Protein AF-0000000080762301 (afdb_homodimer)

Structure (mmCIF, N/CA/C/O backbone):
data_AF-0000000080762301-model_v1
#
loop_
_entity.id
_entity.type
_entity.pdbx_description
1 polymer 'Transketolase N-terminal part'
#
loop_
_atom_site.group_PDB
_atom_site.id
_atom_site.type_symbol
_atom_site.label_atom_id
_atom_site.label_alt_id
_atom_site.label_comp_id
_atom_site.label_asym_id
_atom_site.label_entity_id
_atom_site.label_seq_id
_atom_site.pdbx_PDB_ins_code
_atom_site.Cartn_x
_atom_site.Cartn_y
_atom_site.Cartn_z
_atom_site.occupancy
_atom_site.B_iso_or_equiv
_atom_site.auth_seq_id
_atom_site.auth_comp_id
_atom_site.auth_asym_id
_atom_site.auth_atom_id
_atom_site.pdbx_PDB_model_num
ATOM 1 N N . MET A 1 1 ? -3.637 -40.375 -8.383 1 61.94 1 MET A N 1
ATOM 2 C CA . MET A 1 1 ? -3.152 -39.094 -7.863 1 61.94 1 MET A CA 1
ATOM 3 C C . MET A 1 1 ? -2.041 -38.531 -8.742 1 61.94 1 MET A C 1
ATOM 5 O O . MET A 1 1 ? -1.158 -39.281 -9.18 1 61.94 1 MET A O 1
ATOM 9 N N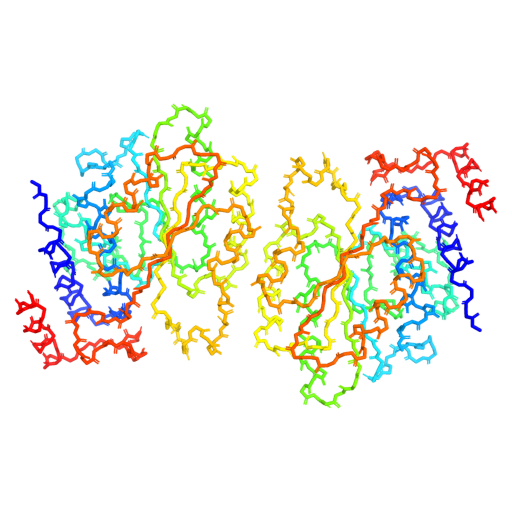 . THR A 1 2 ? -2.252 -37.281 -9.203 1 82.75 2 THR A N 1
ATOM 10 C CA . THR A 1 2 ? -1.255 -36.688 -10.078 1 82.75 2 THR A CA 1
ATOM 11 C C . THR A 1 2 ? 0.125 -36.688 -9.43 1 82.75 2 THR A C 1
ATOM 13 O O . THR A 1 2 ? 0.259 -36.438 -8.234 1 82.75 2 THR A O 1
ATOM 16 N N . ASP A 1 3 ? 1.085 -37.281 -10.047 1 95.75 3 ASP A N 1
ATOM 17 C CA . ASP A 1 3 ? 2.475 -37.156 -9.609 1 95.75 3 ASP A CA 1
ATOM 18 C C . ASP A 1 3 ? 2.971 -35.719 -9.734 1 95.75 3 ASP A C 1
ATOM 20 O O . ASP A 1 3 ? 3.34 -35.281 -10.82 1 95.75 3 ASP A O 1
ATOM 24 N N . LEU A 1 4 ? 3.012 -35.062 -8.609 1 97.5 4 LEU A N 1
ATOM 25 C CA . LEU A 1 4 ? 3.295 -33.625 -8.594 1 97.5 4 LEU A CA 1
ATOM 26 C C . LEU A 1 4 ? 4.734 -33.375 -9.016 1 97.5 4 LEU A C 1
ATOM 28 O O . LEU A 1 4 ? 5.016 -32.344 -9.664 1 97.5 4 LEU A O 1
ATOM 32 N N . SER A 1 5 ? 5.629 -34.25 -8.617 1 97.25 5 SER A N 1
ATOM 33 C CA . SER A 1 5 ? 7.023 -34.094 -9.016 1 97.25 5 SER A CA 1
ATOM 34 C C . SER A 1 5 ? 7.18 -34.188 -10.531 1 97.25 5 SER A C 1
ATOM 36 O O . SER A 1 5 ? 7.875 -33.344 -11.133 1 97.25 5 SER A O 1
ATOM 38 N N . ALA A 1 6 ? 6.566 -35.125 -11.125 1 97.56 6 ALA A N 1
ATOM 39 C CA . ALA A 1 6 ? 6.602 -35.281 -12.578 1 97.56 6 ALA A CA 1
ATOM 40 C C . ALA A 1 6 ? 5.953 -34.094 -13.273 1 97.56 6 ALA A C 1
ATOM 42 O O . ALA A 1 6 ? 6.438 -33.625 -14.312 1 97.56 6 ALA A O 1
ATOM 43 N N . PHE A 1 7 ? 4.848 -33.688 -12.734 1 97.81 7 PHE A N 1
ATOM 44 C CA . PHE A 1 7 ? 4.129 -32.562 -13.305 1 97.81 7 PHE A CA 1
ATOM 45 C C . PHE A 1 7 ? 4.988 -31.297 -13.273 1 97.81 7 PHE A C 1
ATOM 47 O O . PHE A 1 7 ? 5.078 -30.578 -14.273 1 97.81 7 PHE A O 1
ATOM 54 N N . SER A 1 8 ? 5.645 -31 -12.156 1 98.12 8 SER A N 1
ATOM 55 C CA . SER A 1 8 ? 6.547 -29.859 -12.023 1 98.12 8 SER A CA 1
ATOM 56 C C . SER A 1 8 ? 7.672 -29.922 -13.047 1 98.12 8 SER A C 1
ATOM 58 O O . SER A 1 8 ? 7.99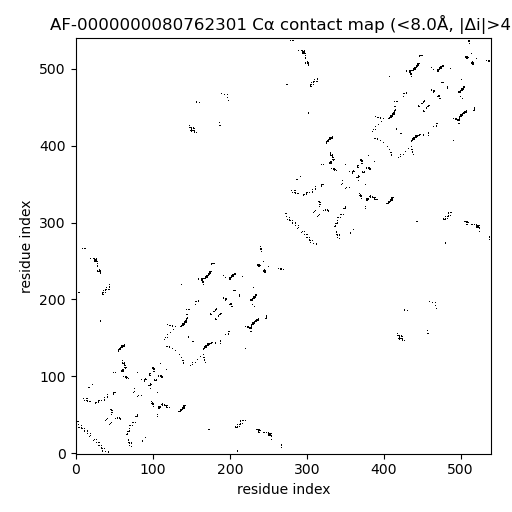2 -28.922 -13.695 1 98.12 8 SER A O 1
ATOM 60 N N . LYS A 1 9 ? 8.242 -31.094 -13.18 1 97.81 9 LYS A N 1
ATOM 61 C CA . LYS A 1 9 ? 9.297 -31.312 -14.164 1 97.81 9 LYS A CA 1
ATOM 62 C C . LYS A 1 9 ? 8.805 -31.031 -15.578 1 97.81 9 LYS A C 1
ATOM 64 O O . LYS A 1 9 ? 9.492 -30.391 -16.375 1 97.81 9 LYS A O 1
ATOM 69 N N . GLN A 1 10 ? 7.648 -31.516 -15.875 1 97.31 10 GLN A N 1
ATOM 70 C CA . GLN A 1 10 ? 7.062 -31.328 -17.203 1 97.31 10 GLN A CA 1
ATOM 71 C C . GLN A 1 10 ? 6.859 -29.844 -17.5 1 97.31 10 GLN A C 1
ATOM 73 O O . GLN A 1 10 ? 7.062 -29.391 -18.625 1 97.31 10 GLN A O 1
ATOM 78 N N . ILE A 1 11 ? 6.398 -29.109 -16.516 1 98.19 11 ILE A N 1
ATOM 79 C CA . ILE A 1 11 ? 6.219 -27.672 -16.688 1 98.19 11 ILE A CA 1
ATOM 80 C C . ILE A 1 11 ? 7.551 -27.031 -17.062 1 98.19 11 ILE A C 1
ATOM 82 O O . ILE A 1 11 ? 7.633 -26.281 -18.031 1 98.19 11 ILE A O 1
ATOM 86 N N . ARG A 1 12 ? 8.602 -27.328 -16.359 1 98.31 12 ARG A N 1
ATOM 87 C CA . ARG A 1 12 ? 9.898 -26.719 -16.625 1 98.31 12 ARG A CA 1
ATOM 88 C C . ARG A 1 12 ? 10.43 -27.125 -18 1 98.31 12 ARG A C 1
ATOM 90 O O . ARG A 1 12 ? 10.992 -26.297 -18.719 1 98.31 12 ARG A O 1
ATOM 97 N N . LEU A 1 13 ? 10.242 -28.375 -18.328 1 98.06 13 LEU A N 1
ATOM 98 C CA . LEU A 1 13 ? 10.688 -28.844 -19.641 1 98.06 13 LEU A CA 1
ATOM 99 C C . LEU A 1 13 ? 9.93 -28.125 -20.75 1 98.06 13 LEU A C 1
ATOM 101 O O . LEU A 1 13 ? 10.523 -27.734 -21.766 1 98.06 13 LEU A O 1
ATOM 105 N N . ARG A 1 14 ? 8.68 -27.984 -20.594 1 97.44 14 ARG A N 1
ATOM 106 C CA . ARG A 1 14 ? 7.863 -27.297 -21.594 1 97.44 14 ARG A CA 1
ATOM 107 C C . ARG A 1 14 ? 8.242 -25.812 -21.672 1 97.44 14 ARG A C 1
ATOM 109 O O . ARG A 1 14 ? 8.305 -25.25 -22.766 1 97.44 14 ARG A O 1
ATOM 116 N N . VAL A 1 15 ? 8.461 -25.188 -20.531 1 97.44 15 VAL A N 1
ATOM 117 C CA . VAL A 1 15 ? 8.93 -23.797 -20.5 1 97.44 15 VAL A CA 1
ATOM 118 C C . VAL A 1 15 ? 10.25 -23.688 -21.25 1 97.44 15 VAL A C 1
ATOM 120 O O . VAL A 1 15 ? 10.422 -22.766 -22.062 1 97.44 15 VAL A O 1
ATOM 123 N N . LEU A 1 16 ? 11.156 -24.562 -20.938 1 97.5 16 LEU A N 1
ATOM 124 C CA . LEU A 1 16 ? 12.445 -24.578 -21.609 1 97.5 16 LEU A CA 1
ATOM 125 C C . LEU A 1 16 ? 12.266 -24.656 -23.125 1 97.5 16 LEU A C 1
ATOM 127 O O . LEU A 1 16 ? 12.914 -23.922 -23.875 1 97.5 16 LEU A O 1
ATOM 131 N N . GLU A 1 17 ? 11.414 -25.516 -23.547 1 96.75 17 GLU A N 1
ATOM 132 C CA . GLU A 1 17 ? 11.133 -25.688 -24.969 1 96.75 17 GLU A CA 1
ATOM 133 C C . GLU A 1 17 ? 10.555 -24.406 -25.578 1 96.75 17 GLU A C 1
ATOM 135 O O . GLU A 1 17 ? 11.031 -23.938 -26.609 1 96.75 17 GLU A O 1
ATOM 140 N N . LEU A 1 18 ? 9.539 -23.844 -24.953 1 95.75 18 LEU A N 1
ATOM 141 C CA . LEU A 1 18 ? 8.875 -22.656 -25.453 1 95.75 18 LEU A CA 1
ATOM 142 C C . LEU A 1 18 ? 9.852 -21.484 -25.531 1 95.75 18 LEU A C 1
ATOM 144 O O . LEU A 1 18 ? 9.953 -20.828 -26.578 1 95.75 18 LEU A O 1
ATOM 148 N N . CYS A 1 19 ? 10.57 -21.25 -24.453 1 94.75 19 CYS A N 1
ATOM 149 C CA . CYS A 1 19 ? 11.461 -20.094 -24.375 1 94.75 19 CYS A CA 1
ATOM 150 C C . CYS A 1 19 ? 12.625 -20.234 -25.344 1 94.75 19 CYS A C 1
ATOM 152 O O . CYS A 1 19 ? 13.07 -19.25 -25.938 1 94.75 19 CYS A O 1
ATOM 154 N N . SER A 1 20 ? 13.125 -21.406 -25.484 1 94.56 20 SER A N 1
ATOM 155 C CA . SER A 1 20 ? 14.273 -21.625 -26.359 1 94.56 20 SER A CA 1
ATOM 156 C C . SER A 1 20 ? 13.867 -21.531 -27.828 1 94.56 20 SER A C 1
ATOM 158 O O . SER A 1 20 ? 14.547 -20.875 -28.625 1 94.56 20 SER A O 1
ATOM 160 N N . GLN A 1 21 ? 12.82 -22.109 -28.203 1 93.69 21 GLN A N 1
ATOM 161 C CA . GLN A 1 21 ? 12.414 -22.156 -29.594 1 93.69 21 GLN A CA 1
ATOM 162 C C . GLN A 1 21 ? 11.875 -20.797 -30.062 1 93.69 21 GLN A C 1
ATOM 164 O O . GLN A 1 21 ? 12.039 -20.422 -31.219 1 93.69 21 GLN A O 1
ATOM 169 N N . LYS A 1 22 ? 11.227 -20.125 -29.141 1 93.06 22 LYS A N 1
ATOM 170 C CA . LYS A 1 22 ? 10.625 -18.844 -29.531 1 93.06 22 LYS A CA 1
ATOM 171 C C . LYS A 1 22 ? 11.516 -17.672 -29.109 1 93.06 22 LYS A C 1
ATOM 173 O O . LYS A 1 22 ? 11.172 -16.516 -29.359 1 93.06 22 LYS A O 1
ATOM 178 N N . ARG A 1 23 ? 12.617 -17.953 -28.438 1 91.69 23 ARG A N 1
ATOM 179 C CA . ARG A 1 23 ? 13.617 -16.984 -28.047 1 91.69 23 ARG A CA 1
ATOM 180 C C . ARG A 1 23 ? 13 -15.867 -27.203 1 91.69 23 ARG A C 1
ATOM 182 O O . ARG A 1 23 ? 13.18 -14.688 -27.516 1 91.69 23 ARG A O 1
ATOM 189 N N . THR A 1 24 ? 12.234 -16.344 -26.219 1 90.06 24 THR A N 1
ATOM 190 C CA . THR A 1 24 ? 11.586 -15.383 -25.328 1 90.06 24 THR A CA 1
ATOM 191 C C . THR A 1 24 ? 12.352 -15.242 -24.031 1 90.06 24 THR A C 1
ATOM 193 O O . THR A 1 24 ? 13.219 -16.062 -23.719 1 90.06 24 THR A O 1
ATOM 196 N N . SER A 1 25 ? 12.023 -14.195 -23.281 1 89.81 25 SER A N 1
ATOM 197 C CA . SER A 1 25 ? 12.656 -13.875 -22 1 89.81 25 SER A CA 1
ATOM 198 C C . SER A 1 25 ? 11.867 -14.453 -20.828 1 89.81 25 SER A C 1
ATOM 200 O O . SER A 1 25 ? 10.93 -15.234 -21.031 1 89.81 25 SER A O 1
ATOM 202 N N . HIS A 1 26 ? 12.398 -14.352 -19.609 1 92.94 26 HIS A N 1
ATOM 203 C CA . HIS A 1 26 ? 11.742 -14.57 -18.328 1 92.94 26 HIS A CA 1
ATOM 204 C C . HIS A 1 26 ? 11.703 -16.047 -17.969 1 92.94 26 HIS A C 1
ATOM 206 O O . HIS A 1 26 ? 10.828 -16.5 -17.219 1 92.94 26 HIS A O 1
ATOM 212 N N . ILE A 1 27 ? 12.633 -16.859 -18.531 1 95.44 27 ILE A N 1
ATOM 213 C CA . ILE A 1 27 ? 12.672 -18.297 -18.25 1 95.44 27 ILE A CA 1
ATOM 214 C C . ILE A 1 27 ? 12.961 -18.516 -16.766 1 95.44 27 ILE A C 1
ATOM 216 O O . ILE A 1 27 ? 12.414 -19.438 -16.156 1 95.44 27 ILE A O 1
ATOM 220 N N . GLY A 1 28 ? 13.773 -17.688 -16.203 1 95.06 28 GLY A N 1
ATOM 221 C CA . GLY A 1 28 ? 14.086 -17.797 -14.789 1 95.06 28 GLY A CA 1
ATOM 222 C C . GLY A 1 28 ? 12.867 -17.688 -13.898 1 95.06 28 GLY A C 1
ATOM 223 O O . GLY A 1 28 ? 12.68 -18.484 -12.977 1 95.06 28 GLY A O 1
ATOM 224 N N . GLY A 1 29 ? 12.047 -16.672 -14.172 1 95.19 29 GLY A N 1
ATOM 225 C CA . GLY A 1 29 ? 10.82 -16.469 -13.414 1 95.19 29 GLY A CA 1
ATOM 226 C C . GLY A 1 29 ? 9.797 -17.562 -13.633 1 95.19 29 GLY A C 1
ATOM 227 O O . GLY A 1 29 ? 9.062 -17.922 -12.711 1 95.19 29 GLY A O 1
ATOM 228 N N . ALA A 1 30 ? 9.75 -18.125 -14.805 1 97.19 30 ALA A N 1
ATOM 229 C CA . ALA A 1 30 ? 8.844 -19.219 -15.109 1 97.19 30 ALA A CA 1
ATOM 230 C C . ALA A 1 30 ? 9.234 -20.484 -14.344 1 97.19 30 ALA A C 1
ATOM 232 O O . ALA A 1 30 ? 8.367 -21.219 -13.867 1 97.19 30 ALA A O 1
ATOM 233 N N . PHE A 1 31 ? 10.539 -20.688 -14.188 1 98.12 31 PHE A N 1
ATOM 234 C CA . PHE A 1 31 ? 11.039 -21.859 -13.469 1 98.12 31 PHE A CA 1
ATOM 235 C C . PHE A 1 31 ? 10.719 -21.75 -11.984 1 98.12 31 PHE A C 1
ATOM 237 O O . PHE A 1 31 ? 10.367 -22.75 -11.344 1 98.12 31 PHE A O 1
ATOM 244 N N . SER A 1 32 ? 10.75 -20.547 -11.477 1 98.25 32 SER A N 1
ATOM 245 C CA . SER A 1 32 ? 10.578 -20.375 -10.039 1 98.25 32 SER A CA 1
ATOM 246 C C . SER A 1 32 ? 9.172 -20.781 -9.602 1 98.25 32 SER A C 1
ATOM 248 O O . SER A 1 32 ? 8.992 -21.312 -8.5 1 98.25 32 SER A O 1
ATOM 250 N N . ILE A 1 33 ? 8.172 -20.609 -10.438 1 98.25 33 ILE A N 1
ATOM 251 C CA . ILE A 1 33 ? 6.785 -20.734 -10.016 1 98.25 33 ILE A CA 1
ATOM 252 C C . ILE A 1 33 ? 6.258 -22.109 -10.398 1 98.25 33 ILE A C 1
ATOM 254 O O . ILE A 1 33 ? 5.117 -22.469 -10.07 1 98.25 33 ILE A O 1
ATOM 258 N N . ALA A 1 34 ? 7.062 -22.984 -11.016 1 98.62 34 ALA A N 1
ATOM 259 C CA . ALA A 1 34 ? 6.633 -24.25 -11.602 1 98.62 34 ALA A CA 1
ATOM 260 C C . ALA A 1 34 ? 6.055 -25.188 -10.547 1 98.62 34 ALA A C 1
ATOM 262 O O . ALA A 1 34 ? 5.004 -25.797 -10.75 1 98.62 34 ALA A O 1
ATOM 263 N N . ASP A 1 35 ? 6.703 -25.297 -9.406 1 98.81 35 ASP A N 1
ATOM 264 C CA . ASP A 1 35 ? 6.254 -26.203 -8.352 1 98.81 35 ASP A CA 1
ATOM 265 C C . ASP A 1 35 ? 4.906 -25.75 -7.781 1 98.81 35 ASP A C 1
ATOM 267 O O . ASP A 1 35 ? 4.023 -26.578 -7.539 1 98.81 35 ASP A O 1
ATOM 271 N N . VAL A 1 36 ? 4.738 -24.484 -7.598 1 98.81 36 VAL A N 1
ATOM 272 C CA . VAL A 1 36 ? 3.486 -23.922 -7.082 1 98.81 36 VAL A CA 1
ATOM 273 C C . VAL A 1 36 ? 2.35 -24.234 -8.055 1 98.81 36 VAL A C 1
ATOM 275 O O . VAL A 1 36 ? 1.275 -24.688 -7.641 1 98.81 36 VAL A O 1
ATOM 278 N N . LEU A 1 37 ? 2.592 -23.984 -9.328 1 98.69 37 LEU A N 1
ATOM 279 C CA . LEU A 1 37 ? 1.575 -24.25 -10.344 1 98.69 37 LEU A CA 1
ATOM 280 C C . LEU A 1 37 ? 1.233 -25.734 -10.391 1 98.69 37 LEU A C 1
ATOM 282 O O . LEU A 1 37 ? 0.066 -26.109 -10.539 1 98.69 37 LEU A O 1
ATOM 286 N N . ALA A 1 38 ? 2.277 -26.578 -10.289 1 98.69 38 ALA A N 1
ATOM 287 C CA . ALA A 1 38 ? 2.043 -28.031 -10.281 1 98.69 38 ALA A CA 1
ATOM 288 C C . ALA A 1 38 ? 1.131 -28.422 -9.125 1 98.69 38 ALA A C 1
ATOM 290 O O . ALA A 1 38 ? 0.2 -29.219 -9.305 1 98.69 38 ALA A O 1
ATOM 291 N N . VAL A 1 39 ? 1.379 -27.875 -7.98 1 98.81 39 VAL A N 1
ATOM 292 C CA . VAL A 1 39 ? 0.591 -28.203 -6.797 1 98.81 39 VAL A CA 1
ATOM 293 C C . VAL A 1 39 ? -0.826 -27.656 -6.949 1 98.81 39 VAL A C 1
ATOM 295 O O . VAL A 1 39 ? -1.802 -28.344 -6.645 1 98.81 39 VAL A O 1
ATOM 298 N N . LEU A 1 40 ? -0.988 -26.406 -7.402 1 98.75 40 LEU A N 1
ATOM 299 C CA . LEU A 1 40 ? -2.305 -25.797 -7.551 1 98.75 40 LEU A CA 1
ATOM 300 C C . LEU A 1 40 ? -3.15 -26.578 -8.555 1 98.75 40 LEU A C 1
ATOM 302 O O . LEU A 1 40 ? -4.25 -27.031 -8.227 1 98.75 40 LEU A O 1
ATOM 306 N N . TYR A 1 41 ? -2.637 -26.859 -9.719 1 98.06 41 TYR A N 1
ATOM 307 C CA . TYR A 1 41 ? -3.416 -27.484 -10.789 1 98.06 41 TYR A CA 1
ATOM 308 C C . TYR A 1 41 ? -3.457 -28.984 -10.617 1 98.06 41 TYR A C 1
ATOM 310 O O . TYR A 1 41 ? -4.344 -29.656 -11.148 1 98.06 41 TYR A O 1
ATOM 318 N N . GLY A 1 42 ? -2.498 -29.547 -9.891 1 97.94 42 GLY A N 1
ATOM 319 C CA . GLY A 1 42 ? -2.42 -30.984 -9.766 1 97.94 42 GLY A CA 1
ATOM 320 C C . GLY A 1 42 ? -3.129 -31.516 -8.531 1 97.94 42 GLY A C 1
ATOM 321 O O . GLY A 1 42 ? -3.475 -32.688 -8.469 1 97.94 42 GLY A O 1
ATOM 322 N N . ALA A 1 43 ? -3.348 -30.641 -7.547 1 97.94 43 ALA A N 1
ATOM 323 C CA . ALA A 1 43 ? -3.797 -31.219 -6.285 1 97.94 43 ALA A CA 1
ATOM 324 C C . ALA A 1 43 ? -4.793 -30.297 -5.582 1 97.94 43 ALA A C 1
ATOM 326 O O . ALA A 1 43 ? -5.598 -30.75 -4.77 1 97.94 43 ALA A O 1
ATOM 327 N N . VAL A 1 44 ? -4.852 -29.031 -5.875 1 98.5 44 VAL A N 1
ATOM 328 C CA . VAL A 1 44 ? -5.523 -28.109 -4.957 1 98.5 44 VAL A CA 1
ATOM 329 C C . VAL A 1 44 ? -6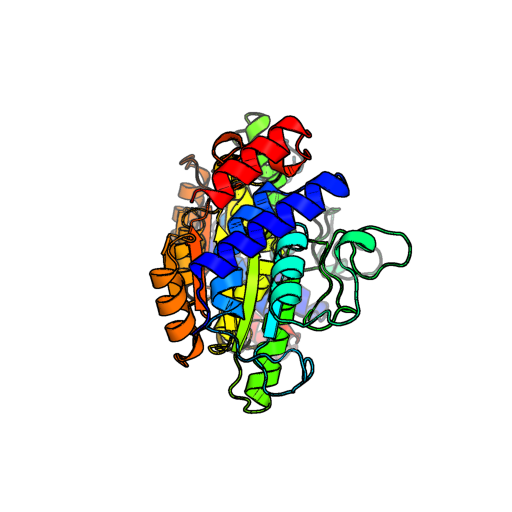.746 -27.516 -5.637 1 98.5 44 VAL A C 1
ATOM 331 O O . VAL A 1 44 ? -7.855 -27.562 -5.094 1 98.5 44 VAL A O 1
ATOM 334 N N . LEU A 1 45 ? -6.598 -26.969 -6.809 1 98.25 45 LEU A N 1
ATOM 335 C CA . LEU A 1 45 ? -7.656 -26.219 -7.477 1 98.25 45 LEU A CA 1
ATOM 336 C C . LEU A 1 45 ? -8.781 -27.141 -7.918 1 98.25 45 LEU A C 1
ATOM 338 O O . LEU A 1 45 ? -8.531 -28.219 -8.461 1 98.25 45 LEU A O 1
ATOM 342 N N . ASP A 1 46 ? -9.961 -26.703 -7.672 1 97.94 46 ASP A N 1
ATOM 343 C CA . ASP A 1 46 ? -11.125 -27.328 -8.289 1 97.94 46 ASP A CA 1
ATOM 344 C C . ASP A 1 46 ? -11.445 -26.688 -9.633 1 97.94 46 ASP A C 1
ATOM 346 O O . ASP A 1 46 ? -12.266 -25.766 -9.719 1 97.94 46 ASP A O 1
ATOM 350 N N . VAL A 1 47 ? -10.844 -27.203 -10.68 1 96.81 47 VAL A N 1
ATOM 351 C CA . VAL A 1 47 ? -11.016 -26.734 -12.055 1 96.81 47 VAL A CA 1
ATOM 352 C C . VAL A 1 47 ? -11.047 -27.922 -13.008 1 96.81 47 VAL A C 1
ATOM 354 O O . VAL A 1 47 ? -10.469 -28.969 -12.719 1 96.81 47 VAL A O 1
ATOM 357 N N . ARG A 1 48 ? -11.773 -27.719 -14.047 1 95.75 48 ARG A N 1
ATOM 358 C CA . ARG A 1 48 ? -11.883 -28.75 -15.07 1 95.75 48 ARG A CA 1
ATOM 359 C C . ARG A 1 48 ? -11.664 -28.172 -16.453 1 95.75 48 ARG A C 1
ATOM 361 O O . ARG A 1 48 ? -12.242 -27.141 -16.797 1 95.75 48 ARG A O 1
ATOM 368 N N . ALA A 1 49 ? -10.836 -28.906 -17.172 1 95.19 49 ALA A N 1
ATOM 369 C CA . ALA A 1 49 ? -10.555 -28.453 -18.531 1 95.19 49 ALA A CA 1
ATOM 370 C C . ALA A 1 49 ? -11.797 -28.547 -19.422 1 95.19 49 ALA A C 1
ATOM 372 O O . ALA A 1 49 ? -11.961 -27.766 -20.359 1 95.19 49 ALA A O 1
ATOM 373 N N . ASP A 1 50 ? -12.688 -29.453 -19.172 1 95.06 50 ASP A N 1
ATOM 374 C CA . ASP A 1 50 ? -13.875 -29.656 -20 1 95.06 50 ASP A CA 1
ATOM 375 C C . ASP A 1 50 ? -15.008 -28.734 -19.562 1 95.06 50 ASP A C 1
ATOM 377 O O . ASP A 1 50 ? -16.078 -28.703 -20.188 1 95.06 50 ASP A O 1
ATOM 381 N N . ALA A 1 51 ? -14.812 -27.984 -18.531 1 95.44 51 ALA A N 1
ATOM 382 C CA . ALA A 1 51 ? -15.773 -27 -18.047 1 95.44 51 ALA A CA 1
ATOM 383 C C . ALA A 1 51 ? -15.055 -25.781 -17.469 1 95.44 51 ALA A C 1
ATOM 385 O O . ALA A 1 51 ? -15.25 -25.438 -16.297 1 95.44 51 ALA A O 1
ATOM 386 N N . PRO A 1 52 ? -14.297 -25.125 -18.312 1 93.69 52 PRO A N 1
ATOM 387 C CA . PRO A 1 52 ? -13.422 -24.062 -17.812 1 93.69 52 PRO A CA 1
ATOM 388 C C . PRO A 1 52 ? -14.203 -22.875 -17.25 1 93.69 52 PRO A C 1
ATOM 390 O O . PRO A 1 52 ? -13.641 -22.062 -16.516 1 93.69 52 PRO A O 1
ATOM 393 N N . ASP A 1 53 ? -15.547 -22.797 -17.484 1 92.69 53 ASP A N 1
ATOM 394 C CA . ASP A 1 53 ? -16.328 -21.641 -17.047 1 92.69 53 ASP A CA 1
ATOM 395 C C . ASP A 1 53 ? -17.328 -22.047 -15.969 1 92.69 53 ASP A C 1
ATOM 397 O O . ASP A 1 53 ? -18.266 -21.297 -15.664 1 92.69 53 ASP A O 1
ATOM 401 N N . GLU A 1 54 ? -17.141 -23.266 -15.422 1 94.25 54 GLU A N 1
ATOM 402 C CA . GLU A 1 54 ? -18.031 -23.703 -14.336 1 94.25 54 GLU A CA 1
ATOM 403 C C . GLU A 1 54 ? -18.062 -22.672 -13.211 1 94.25 54 GLU A C 1
ATOM 405 O O . GLU A 1 54 ? -17.016 -22.297 -12.672 1 94.25 54 GLU A O 1
ATOM 410 N N . PRO A 1 55 ? -19.203 -22.203 -12.828 1 93 55 PRO A N 1
ATOM 411 C CA . PRO A 1 55 ? -19.312 -21.078 -11.898 1 93 55 PRO A CA 1
ATOM 412 C C . PRO A 1 55 ? -18.734 -21.406 -10.516 1 93 55 PRO A C 1
ATOM 414 O O . PRO A 1 55 ? -18.234 -20.516 -9.828 1 93 55 PRO A O 1
ATOM 417 N N . SER A 1 56 ? -18.812 -22.609 -10.133 1 95 56 SER A N 1
ATOM 418 C CA . SER A 1 56 ? -18.453 -22.953 -8.766 1 95 56 SER A CA 1
ATOM 419 C C . SER A 1 56 ? -16.969 -23.344 -8.672 1 95 56 SER A C 1
ATOM 421 O O . SER A 1 56 ? -16.484 -23.703 -7.598 1 95 56 SER A O 1
ATOM 423 N N . ARG A 1 57 ? -16.297 -23.219 -9.758 1 97.31 57 ARG A N 1
ATOM 424 C CA . ARG A 1 57 ? -14.898 -23.594 -9.773 1 97.31 57 ARG A CA 1
ATOM 425 C C . ARG A 1 57 ? -14.055 -22.641 -8.938 1 97.31 57 ARG A C 1
ATOM 427 O O . ARG A 1 57 ? -14.484 -21.531 -8.641 1 97.31 57 ARG A O 1
ATOM 434 N N . ASP A 1 58 ? -12.891 -23.141 -8.523 1 98.31 58 ASP A N 1
ATOM 435 C CA . ASP A 1 58 ? -11.891 -22.188 -8.031 1 98.31 58 ASP A CA 1
ATOM 436 C C . ASP A 1 58 ? -11.391 -21.281 -9.148 1 98.31 58 ASP A C 1
ATOM 438 O O . ASP A 1 58 ? -11.555 -21.594 -10.328 1 98.31 58 ASP A O 1
ATOM 442 N N . ARG A 1 59 ? -10.891 -20.156 -8.742 1 97.19 59 ARG A N 1
ATOM 443 C CA . ARG A 1 59 ? -10.312 -19.219 -9.703 1 97.19 59 ARG A CA 1
ATOM 444 C C . ARG A 1 59 ? -8.852 -18.922 -9.367 1 97.19 59 ARG A C 1
ATOM 446 O O . ARG A 1 59 ? -8.492 -18.844 -8.188 1 97.19 59 ARG A O 1
ATOM 453 N N . LEU A 1 60 ? -8.062 -18.812 -10.398 1 97.56 60 LEU A N 1
ATOM 454 C CA . LEU A 1 60 ? -6.672 -18.391 -10.234 1 97.56 60 LEU A CA 1
ATOM 455 C C . LEU A 1 60 ? -6.375 -17.156 -11.086 1 97.56 60 LEU A C 1
ATOM 457 O O . LEU A 1 60 ? -6.453 -17.219 -12.312 1 97.56 60 LEU A O 1
ATOM 461 N N . LEU A 1 61 ? -6.152 -16.047 -10.469 1 96.81 61 LEU A N 1
ATOM 462 C CA . LEU A 1 61 ? -5.629 -14.867 -11.141 1 96.81 61 LEU A CA 1
ATOM 463 C C . LEU A 1 61 ? -4.102 -14.867 -11.125 1 96.81 61 LEU A C 1
ATOM 465 O O . LEU A 1 61 ? -3.484 -14.805 -10.062 1 96.81 61 LEU A O 1
ATOM 469 N N . TYR A 1 62 ? -3.533 -14.922 -12.25 1 95.56 62 TYR A N 1
ATOM 470 C CA . TYR A 1 62 ? -2.088 -15.016 -12.422 1 95.56 62 TYR A CA 1
ATOM 471 C C . TYR A 1 62 ? -1.489 -13.641 -12.719 1 95.56 62 TYR A C 1
ATOM 473 O O . TYR A 1 62 ? -1.421 -13.227 -13.875 1 95.56 62 TYR A O 1
ATOM 481 N N . SER A 1 63 ? -0.948 -12.984 -11.688 1 94 63 SER A N 1
ATOM 482 C CA . SER A 1 63 ? -0.438 -11.625 -11.82 1 94 63 SER A CA 1
ATOM 483 C C . SER A 1 63 ? 0.968 -11.617 -12.414 1 94 63 SER A C 1
ATOM 485 O O . SER A 1 63 ? 1.377 -10.641 -13.047 1 94 63 SER A O 1
ATOM 487 N N . LYS A 1 64 ? 1.687 -12.641 -12.211 1 92.25 64 LYS A N 1
ATOM 488 C CA . LYS A 1 64 ? 3.037 -12.797 -12.742 1 92.25 64 LYS A CA 1
ATOM 489 C C . LYS A 1 64 ? 3.004 -13.117 -14.234 1 92.25 64 LYS A C 1
ATOM 491 O O . LYS A 1 64 ? 3.551 -14.133 -14.672 1 92.25 64 LYS A O 1
ATOM 496 N N . GLY A 1 65 ? 2.488 -12.156 -14.953 1 87.5 65 GLY A N 1
ATOM 497 C CA . GLY A 1 65 ? 2.15 -12.375 -16.344 1 87.5 65 GLY A CA 1
ATOM 498 C C . GLY A 1 65 ? 3.363 -12.617 -17.234 1 87.5 65 GLY A C 1
ATOM 499 O O . GLY A 1 65 ? 3.275 -13.312 -18.25 1 87.5 65 GLY A O 1
ATOM 500 N N . HIS A 1 66 ? 4.457 -12.07 -16.859 1 86.38 66 HIS A N 1
ATOM 501 C CA . HIS A 1 66 ? 5.664 -12.227 -17.656 1 86.38 66 HIS A CA 1
ATOM 502 C C . HIS A 1 66 ? 6.172 -13.656 -17.625 1 86.38 66 HIS A C 1
ATOM 504 O O . HIS A 1 66 ? 6.973 -14.062 -18.469 1 86.38 66 HIS A O 1
ATOM 510 N N . ALA A 1 67 ? 5.73 -14.406 -16.688 1 92.12 67 ALA A N 1
ATOM 511 C CA . ALA A 1 67 ? 6.043 -15.828 -16.609 1 92.12 67 ALA A CA 1
ATOM 512 C C . ALA A 1 67 ? 4.887 -16.672 -17.125 1 92.12 67 ALA A C 1
ATOM 514 O O . ALA A 1 67 ? 4.582 -17.734 -16.578 1 92.12 67 ALA A O 1
ATOM 515 N N . CYS A 1 68 ? 4.32 -16.203 -18.172 1 92.94 68 CYS A N 1
ATOM 516 C CA . CYS A 1 68 ? 3.117 -16.812 -18.719 1 92.94 68 CYS A CA 1
ATOM 517 C C . CYS A 1 68 ? 3.402 -18.234 -19.219 1 92.94 68 CYS A C 1
ATOM 519 O O . CYS A 1 68 ? 2.523 -19.094 -19.188 1 92.94 68 CYS A O 1
ATOM 521 N N . THR A 1 69 ? 4.629 -18.547 -19.641 1 95.38 69 THR A N 1
ATOM 522 C CA . THR A 1 69 ? 4.965 -19.844 -20.188 1 95.38 69 THR A CA 1
ATOM 523 C C . THR A 1 69 ? 4.75 -20.953 -19.156 1 95.38 69 THR A C 1
ATOM 525 O O . THR A 1 69 ? 4.34 -22.062 -19.5 1 95.38 69 THR A O 1
ATOM 528 N N . ALA A 1 70 ? 5.016 -20.625 -17.938 1 97.38 70 ALA A N 1
ATOM 529 C CA . ALA A 1 70 ? 4.789 -21.609 -16.891 1 97.38 70 ALA A CA 1
ATOM 530 C C . ALA A 1 70 ? 3.305 -21.922 -16.734 1 97.38 70 ALA A C 1
ATOM 532 O O . ALA A 1 70 ? 2.92 -23.078 -16.609 1 97.38 70 ALA A O 1
ATOM 533 N N . LEU A 1 71 ? 2.5 -20.906 -16.766 1 96.88 71 LEU A N 1
ATOM 534 C CA . LEU A 1 71 ? 1.058 -21.109 -16.672 1 96.88 71 LEU A CA 1
ATOM 535 C C . LEU A 1 71 ? 0.544 -21.875 -17.891 1 96.88 71 LEU A C 1
ATOM 537 O O . LEU A 1 71 ? -0.25 -22.812 -17.75 1 96.88 71 LEU A O 1
ATOM 541 N N . TYR A 1 72 ? 0.998 -21.453 -19.078 1 96.19 72 TYR A N 1
ATOM 542 C CA . TYR A 1 72 ? 0.585 -22.141 -20.297 1 96.19 72 TYR A CA 1
ATOM 543 C C . TYR A 1 72 ? 0.94 -23.609 -20.234 1 96.19 72 TYR A C 1
ATOM 545 O O . TYR A 1 72 ? 0.129 -24.469 -20.609 1 96.19 72 TYR A O 1
ATOM 553 N N . ALA A 1 73 ? 2.139 -23.875 -19.797 1 96.75 73 ALA A N 1
ATOM 554 C CA . ALA A 1 73 ? 2.588 -25.266 -19.688 1 96.75 73 ALA A CA 1
ATOM 555 C C . ALA A 1 73 ? 1.682 -26.062 -18.75 1 96.75 73 ALA A C 1
ATOM 557 O O . ALA A 1 73 ? 1.297 -27.188 -19.062 1 96.75 73 ALA A O 1
ATOM 558 N N . ALA A 1 74 ? 1.317 -25.484 -17.609 1 97.38 74 ALA A N 1
ATOM 559 C CA . ALA A 1 74 ? 0.451 -26.156 -16.641 1 97.38 74 ALA A CA 1
ATOM 560 C C . ALA A 1 74 ? -0.934 -26.406 -17.234 1 97.38 74 ALA A C 1
ATOM 562 O O . ALA A 1 74 ? -1.467 -27.516 -17.109 1 97.38 74 ALA A O 1
ATOM 563 N N . LEU A 1 75 ? -1.494 -25.406 -17.859 1 96.75 75 LEU A N 1
ATOM 564 C CA . LEU A 1 75 ? -2.824 -25.516 -18.453 1 96.75 75 LEU A CA 1
ATOM 565 C C . LEU A 1 75 ? -2.836 -26.531 -19.578 1 96.75 75 LEU A C 1
ATOM 567 O O . LEU A 1 75 ? -3.779 -27.312 -19.703 1 96.75 75 LEU A O 1
ATOM 571 N N . GLU A 1 76 ? -1.79 -26.469 -20.391 1 96.06 76 GLU A N 1
ATOM 572 C CA . GLU A 1 76 ? -1.67 -27.453 -21.469 1 96.06 76 GLU A CA 1
ATOM 573 C C . GLU A 1 76 ? -1.652 -28.875 -20.922 1 96.06 76 GLU A C 1
ATOM 575 O O . GLU A 1 76 ? -2.371 -29.75 -21.406 1 96.06 76 GLU A O 1
ATOM 580 N N . HIS A 1 77 ? -0.838 -29.078 -19.922 1 94.81 77 HIS A N 1
ATOM 581 C CA . HIS A 1 77 ? -0.717 -30.406 -19.297 1 94.81 77 HIS A CA 1
ATOM 582 C C . HIS A 1 77 ? -2.057 -30.875 -18.75 1 94.81 77 HIS A C 1
ATOM 584 O O . HIS A 1 77 ? -2.352 -32.062 -18.781 1 94.81 77 HIS A O 1
ATOM 590 N N . ARG A 1 78 ? -2.887 -29.984 -18.297 1 95.62 78 ARG A N 1
ATOM 591 C CA . ARG A 1 78 ? -4.168 -30.328 -17.703 1 95.62 78 ARG A CA 1
ATOM 592 C C . ARG A 1 78 ? -5.27 -30.406 -18.75 1 95.62 78 ARG A C 1
ATOM 594 O O . ARG A 1 78 ? -6.426 -30.688 -18.422 1 95.62 78 ARG A O 1
ATOM 601 N N . GLY A 1 79 ? -4.945 -30.094 -19.969 1 95.94 79 GLY A N 1
ATOM 602 C CA . GLY A 1 79 ? -5.859 -30.344 -21.078 1 95.94 79 GLY A CA 1
ATOM 603 C C . GLY A 1 79 ? -6.723 -29.141 -21.422 1 95.94 79 GLY A C 1
ATOM 604 O O . GLY A 1 79 ? -7.73 -29.281 -22.125 1 95.94 79 GLY A O 1
ATOM 605 N N . PHE A 1 80 ? -6.312 -27.969 -21 1 95.38 80 PHE A N 1
ATOM 606 C CA . PHE A 1 80 ? -7.129 -26.781 -21.234 1 95.38 80 PHE A CA 1
ATOM 607 C C . PHE A 1 80 ? -6.977 -26.312 -22.672 1 95.38 80 PHE A C 1
ATOM 609 O O . PHE A 1 80 ? -7.785 -25.516 -23.156 1 95.38 80 PHE A O 1
ATOM 616 N N . PHE A 1 81 ? -5.93 -26.766 -23.312 1 93.06 81 PHE A N 1
ATOM 617 C CA . PHE A 1 81 ? -5.668 -26.281 -24.672 1 93.06 81 PHE A CA 1
ATOM 618 C C . PHE A 1 81 ? -5.828 -27.391 -25.688 1 93.06 81 PHE A C 1
ATOM 620 O O . PHE A 1 81 ? -5.133 -27.406 -26.703 1 93.06 81 PHE A O 1
ATOM 627 N N . GLU A 1 82 ? -6.637 -28.281 -25.406 1 87.62 82 GLU A N 1
ATOM 628 C CA . GLU A 1 82 ? -6.898 -29.344 -26.359 1 87.62 82 GLU A CA 1
ATOM 629 C C . GLU A 1 82 ? -7.234 -28.781 -27.734 1 87.62 82 GLU A C 1
ATOM 631 O O . GLU A 1 82 ? -8.047 -27.875 -27.859 1 87.62 82 GLU A O 1
ATOM 636 N N . GLY A 1 83 ? -6.617 -29.266 -28.719 1 82.06 83 GLY A N 1
ATOM 637 C CA . GLY A 1 83 ? -6.852 -28.828 -30.078 1 82.06 83 GLY A CA 1
ATOM 638 C C . GLY A 1 83 ? -5.969 -27.656 -30.5 1 82.06 83 GLY A C 1
ATOM 639 O O . GLY A 1 83 ? -5.969 -27.266 -31.656 1 82.06 83 GLY A O 1
ATOM 640 N N . LYS A 1 84 ? -5.227 -27.094 -29.594 1 85.38 84 LYS A N 1
ATOM 641 C CA . LYS A 1 84 ? -4.297 -26 -29.891 1 85.38 84 LYS A CA 1
ATOM 642 C C . LYS A 1 84 ? -2.85 -26.484 -29.828 1 85.38 84 LYS A C 1
ATOM 644 O O . LYS A 1 84 ? -2.533 -27.422 -29.078 1 85.38 84 LYS A O 1
ATOM 649 N N . ASN A 1 85 ? -2.08 -25.859 -30.609 1 91.56 85 ASN A N 1
ATOM 650 C CA . ASN A 1 85 ? -0.65 -26.156 -30.578 1 91.56 85 ASN A CA 1
ATOM 651 C C . ASN A 1 85 ? 0.137 -25.031 -29.922 1 91.56 85 ASN A C 1
ATOM 653 O O . ASN A 1 85 ? 0.569 -24.078 -30.578 1 91.56 85 ASN A O 1
ATOM 657 N N . LEU A 1 86 ? 0.383 -25.156 -28.703 1 93 86 LEU A N 1
ATOM 658 C CA . LEU A 1 86 ? 1.016 -24.109 -27.891 1 93 86 LEU A CA 1
ATOM 659 C C . LEU A 1 86 ? 2.369 -23.719 -28.484 1 93 86 LEU A C 1
ATOM 661 O O . LEU A 1 86 ? 2.631 -22.547 -28.719 1 93 86 LEU A O 1
ATOM 665 N N . LEU A 1 87 ? 3.18 -24.672 -28.75 1 92.56 87 LEU A N 1
ATOM 666 C CA . LEU A 1 87 ? 4.527 -24.391 -29.234 1 92.56 87 LEU A CA 1
ATOM 667 C C . LEU A 1 87 ? 4.484 -23.625 -30.562 1 92.56 87 LEU A C 1
ATOM 669 O O . LEU A 1 87 ? 5.188 -22.625 -30.734 1 92.56 87 LEU A O 1
ATOM 673 N N . GLU A 1 88 ? 3.689 -24 -31.453 1 91.88 88 GLU A N 1
ATOM 674 C CA . GLU A 1 88 ? 3.621 -23.391 -32.781 1 91.88 88 GLU A CA 1
ATOM 675 C C . GLU A 1 88 ? 2.994 -22 -32.719 1 91.88 88 GLU A C 1
ATOM 677 O O . GLU A 1 88 ? 3.361 -21.125 -33.5 1 91.88 88 GLU A O 1
ATOM 682 N N . GLU A 1 89 ? 2.17 -21.828 -31.766 1 92.62 89 GLU A N 1
ATOM 683 C CA . GLU A 1 89 ? 1.367 -20.609 -31.766 1 92.62 89 GLU A CA 1
ATOM 684 C C . GLU A 1 89 ? 1.938 -19.578 -30.797 1 92.62 89 GLU A C 1
ATOM 686 O O . GLU A 1 89 ? 1.588 -18.391 -30.875 1 92.62 89 GLU A O 1
ATOM 691 N N . PHE A 1 90 ? 2.729 -20 -30.031 1 92.38 90 PHE A N 1
ATOM 692 C CA . PHE A 1 90 ? 3.254 -19.094 -29 1 92.38 90 PHE A CA 1
ATOM 693 C C . PHE A 1 90 ? 3.984 -17.922 -29.641 1 92.38 90 PHE A C 1
ATOM 695 O O . PHE A 1 90 ? 4.848 -18.109 -30.5 1 92.38 90 PHE A O 1
ATOM 702 N N . THR A 1 91 ? 3.566 -16.672 -29.266 1 90.75 91 THR A N 1
ATOM 703 C CA . THR A 1 91 ? 4.137 -15.391 -29.641 1 90.75 91 THR A CA 1
ATOM 704 C C . THR A 1 91 ? 3.982 -15.148 -31.141 1 90.75 91 THR A C 1
ATOM 706 O O . THR A 1 91 ? 4.719 -14.344 -31.734 1 90.75 91 THR A O 1
ATOM 709 N N . GLU A 1 92 ? 3.146 -15.875 -31.734 1 89.5 92 GLU A N 1
ATOM 710 C CA . GLU A 1 92 ? 2.893 -15.656 -33.156 1 89.5 92 GLU A CA 1
ATOM 711 C C . GLU A 1 92 ? 1.794 -14.617 -33.375 1 89.5 92 GLU A C 1
ATOM 713 O O . GLU A 1 92 ? 0.856 -14.531 -32.562 1 89.5 92 GLU A O 1
ATOM 718 N N . ASN A 1 93 ? 1.939 -13.891 -34.438 1 88.12 93 ASN A N 1
ATOM 719 C CA . ASN A 1 93 ? 0.933 -12.883 -34.781 1 88.12 93 ASN A CA 1
ATOM 720 C C . ASN A 1 93 ? -0.463 -13.492 -34.844 1 88.12 93 ASN A C 1
ATOM 722 O O . ASN A 1 93 ? -0.658 -14.516 -35.5 1 88.12 93 ASN A O 1
ATOM 726 N N . GLY A 1 94 ? -1.399 -12.852 -34.156 1 85.06 94 GLY A N 1
ATOM 727 C CA . GLY A 1 94 ? -2.779 -13.312 -34.188 1 85.06 94 GLY A CA 1
ATOM 728 C C . GLY A 1 94 ? -3.076 -14.422 -33.219 1 85.06 94 GLY A C 1
ATOM 729 O O . GLY A 1 94 ? -4.234 -14.805 -33.031 1 85.06 94 GLY A O 1
ATOM 730 N N . SER A 1 95 ? -1.99 -14.891 -32.594 1 85.81 95 SER A N 1
ATOM 731 C CA . SER A 1 95 ? -2.152 -15.984 -31.625 1 85.81 95 SER A CA 1
ATOM 732 C C . SER A 1 95 ? -2.652 -15.477 -30.281 1 85.81 95 SER A C 1
ATOM 734 O O . SER A 1 95 ? -2.434 -14.32 -29.922 1 85.81 95 SER A O 1
ATOM 736 N N . TYR A 1 96 ? -3.314 -16.391 -29.594 1 85.69 96 TYR A N 1
ATOM 737 C CA . TYR A 1 96 ? -3.795 -16.078 -28.25 1 85.69 96 TYR A CA 1
ATOM 738 C C . TYR A 1 96 ? -2.727 -16.359 -27.203 1 85.69 96 TYR A C 1
ATOM 740 O O . TYR A 1 96 ? -2.834 -15.93 -26.047 1 85.69 96 TYR A O 1
ATOM 748 N N . PHE A 1 97 ? -1.801 -17.141 -27.656 1 90.12 97 PHE A N 1
ATOM 749 C CA . PHE A 1 97 ? -0.667 -17.391 -26.781 1 90.12 97 PHE A CA 1
ATOM 750 C C . PHE A 1 97 ? 0.354 -16.266 -26.859 1 90.12 97 PHE A C 1
ATOM 752 O O . PHE A 1 97 ? 1.402 -16.422 -27.5 1 90.12 97 PHE A O 1
ATOM 759 N N . THR A 1 98 ? 0.117 -15.148 -26.109 1 87.06 98 THR A N 1
ATOM 760 C CA . THR A 1 98 ? 1.001 -13.984 -26.141 1 87.06 98 THR A CA 1
ATOM 761 C C . THR A 1 98 ? 2.098 -14.125 -25.078 1 87.06 98 THR A C 1
ATOM 763 O O . THR A 1 98 ? 2.168 -15.133 -24.375 1 87.06 98 THR A O 1
ATOM 766 N N . SER A 1 99 ? 2.951 -13.125 -25.047 1 84.75 99 SER A N 1
ATOM 767 C CA . SER A 1 99 ? 4.09 -13.164 -24.141 1 84.75 99 SER A CA 1
ATOM 768 C C . SER A 1 99 ? 3.68 -12.75 -22.719 1 84.75 99 SER A C 1
ATOM 770 O O . SER A 1 99 ? 4.523 -12.648 -21.828 1 84.75 99 SER A O 1
ATOM 772 N N . HIS A 1 100 ? 2.465 -12.453 -22.594 1 86.38 100 HIS A N 1
ATOM 773 C CA . HIS A 1 100 ? 1.776 -12.305 -21.328 1 86.38 100 HIS A CA 1
ATOM 774 C C . HIS A 1 100 ? 0.442 -13.039 -21.328 1 86.38 100 HIS A C 1
ATOM 776 O O . HIS A 1 100 ? -0.104 -13.336 -22.391 1 86.38 100 HIS A O 1
ATOM 782 N N . VAL A 1 101 ? -0.061 -13.297 -20.188 1 86.19 101 VAL A N 1
ATOM 783 C CA . VAL A 1 101 ? -1.268 -14.109 -20.109 1 86.19 101 VAL A CA 1
ATOM 784 C C . VAL A 1 101 ? -2.443 -13.359 -20.719 1 86.19 101 VAL A C 1
ATOM 786 O O . VAL A 1 101 ? -2.564 -12.141 -20.562 1 86.19 101 VAL A O 1
ATOM 789 N N . ASN A 1 102 ? -3.246 -14.102 -21.438 1 84.62 102 ASN A N 1
ATOM 790 C CA . ASN A 1 102 ? -4.383 -13.57 -22.172 1 84.62 102 ASN A CA 1
ATOM 791 C C . ASN A 1 102 ? -5.688 -14.242 -21.766 1 84.62 102 ASN A C 1
ATOM 793 O O . ASN A 1 102 ? -5.812 -15.469 -21.828 1 84.62 102 ASN A O 1
ATOM 797 N N . HIS A 1 103 ? -6.684 -13.43 -21.438 1 84.25 103 HIS A N 1
ATOM 798 C CA . HIS A 1 103 ? -7.926 -13.953 -20.875 1 84.25 103 HIS A CA 1
ATOM 799 C C . HIS A 1 103 ? -8.766 -14.633 -21.953 1 84.25 103 HIS A C 1
ATOM 801 O O . HIS A 1 103 ? -9.789 -15.258 -21.641 1 84.25 103 HIS A O 1
ATOM 807 N N . ARG A 1 104 ? -8.375 -14.672 -23.156 1 85.62 104 ARG A N 1
ATOM 808 C CA . ARG A 1 104 ? -9.094 -15.359 -24.219 1 85.62 104 ARG A CA 1
ATOM 809 C C . ARG A 1 104 ? -8.781 -16.844 -24.234 1 85.62 104 ARG A C 1
ATOM 811 O O . ARG A 1 104 ? -9.461 -17.641 -24.891 1 85.62 104 ARG A O 1
ATOM 818 N N . LEU A 1 105 ? -7.773 -17.219 -23.438 1 88.75 105 LEU A N 1
ATOM 819 C CA . LEU A 1 105 ? -7.414 -18.625 -23.328 1 88.75 105 LEU A CA 1
ATOM 820 C C . LEU A 1 105 ? -8.234 -19.297 -22.234 1 88.75 105 LEU A C 1
ATOM 822 O O . LEU A 1 105 ? -8.461 -18.719 -21.172 1 88.75 105 LEU A O 1
ATOM 826 N N . PRO A 1 106 ? -8.719 -20.516 -22.594 1 90.25 106 PRO A N 1
ATOM 827 C CA . PRO A 1 106 ? -9.438 -21.25 -21.547 1 90.25 106 PRO A CA 1
ATOM 828 C C . PRO A 1 106 ? -8.602 -21.438 -20.281 1 90.25 106 PRO A C 1
ATOM 830 O O . PRO A 1 106 ? -7.414 -21.781 -20.359 1 90.25 106 PRO A O 1
ATOM 833 N N . GLY A 1 107 ? -9.188 -21.109 -19.125 1 90.62 107 GLY A N 1
ATOM 834 C CA . GLY A 1 107 ? -8.5 -21.312 -17.859 1 90.62 107 GLY A CA 1
ATOM 835 C C . GLY A 1 107 ? -7.789 -20.062 -17.359 1 90.62 107 GLY A C 1
ATOM 836 O O . GLY A 1 107 ? -7.266 -20.047 -16.25 1 90.62 107 GLY A O 1
ATOM 837 N N . VAL A 1 108 ? -7.773 -19.047 -18.219 1 91.31 108 VAL A N 1
ATOM 838 C CA . VAL A 1 108 ? -7.145 -17.797 -17.797 1 91.31 108 VAL A CA 1
ATOM 839 C C . VAL A 1 108 ? -8.219 -16.781 -17.406 1 91.31 108 VAL A C 1
ATOM 841 O O . VAL A 1 108 ? -9.102 -16.469 -18.219 1 91.31 108 VAL A O 1
ATOM 844 N N . GLU A 1 109 ? -8.07 -16.219 -16.25 1 90.44 109 GLU A N 1
ATOM 845 C CA . GLU A 1 109 ? -9.109 -15.344 -15.711 1 90.44 109 GLU A CA 1
ATOM 846 C C . GLU A 1 109 ? -8.891 -13.898 -16.141 1 90.44 109 GLU A C 1
ATOM 848 O O . GLU A 1 109 ? -9.859 -13.148 -16.312 1 90.44 109 GLU A O 1
ATOM 853 N N . LEU A 1 110 ? -7.652 -13.523 -16.266 1 89.25 110 LEU A N 1
ATOM 854 C CA . LEU A 1 110 ? -7.32 -12.117 -16.453 1 89.25 110 LEU A CA 1
ATOM 855 C C . LEU A 1 110 ? -6.07 -11.969 -17.312 1 89.25 110 LEU A C 1
ATOM 857 O O . LEU A 1 110 ? -5.094 -12.695 -17.141 1 89.25 110 LEU A O 1
ATOM 861 N N . SER A 1 111 ? -6.203 -11.07 -18.234 1 85.19 111 SER A N 1
ATOM 862 C CA . SER A 1 111 ? -4.98 -10.672 -18.938 1 85.19 111 SER A CA 1
ATOM 863 C C . SER A 1 111 ? -4.094 -9.812 -18.031 1 85.19 111 SER A C 1
ATOM 865 O O . SER A 1 111 ? -4.574 -8.875 -17.406 1 85.19 111 SER A O 1
ATOM 867 N N . THR A 1 112 ? -2.883 -10.227 -18 1 82.88 112 THR A N 1
ATOM 868 C CA . THR A 1 112 ? -1.983 -9.453 -17.141 1 82.88 112 THR A CA 1
ATOM 869 C C . THR A 1 112 ? -0.728 -9.047 -17.906 1 82.88 112 THR A C 1
ATOM 871 O O . THR A 1 112 ? -0.271 -9.781 -18.797 1 82.88 112 THR A O 1
ATOM 874 N N . GLY A 1 113 ? -0.363 -7.84 -17.812 1 73.81 113 GLY A N 1
ATOM 875 C CA . GLY A 1 1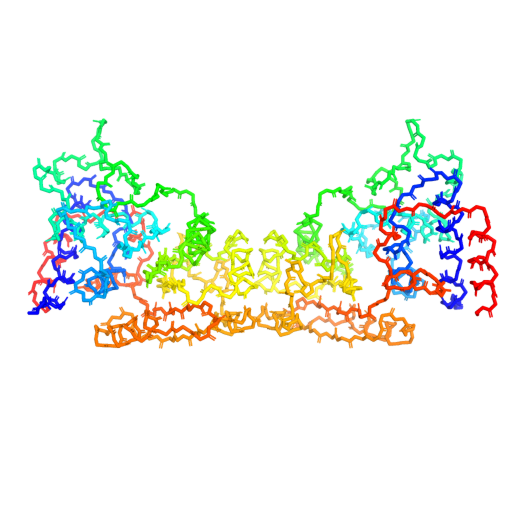13 ? 0.833 -7.207 -18.344 1 73.81 113 GLY A CA 1
ATOM 876 C C . GLY A 1 113 ? 1.501 -6.266 -17.359 1 73.81 113 GLY A C 1
ATOM 877 O O . GLY A 1 113 ? 2.545 -6.59 -16.797 1 73.81 113 GLY A O 1
ATOM 878 N N . SER A 1 114 ? 0.689 -5.301 -17.016 1 72.31 114 SER A N 1
ATOM 879 C CA . SER A 1 114 ? 1.158 -4.41 -15.961 1 72.31 114 SER A CA 1
ATOM 880 C C . SER A 1 114 ? 1.078 -5.086 -14.602 1 72.31 114 SER A C 1
ATOM 882 O O . SER A 1 114 ? 0.121 -5.805 -14.312 1 72.31 114 SER A O 1
ATOM 884 N N . LEU A 1 115 ? 2.084 -4.895 -13.883 1 76.75 115 LEU A N 1
ATOM 885 C CA . LEU A 1 115 ? 2.164 -5.512 -12.562 1 76.75 115 LEU A CA 1
ATOM 886 C C . LEU A 1 115 ? 1.266 -4.785 -11.57 1 76.75 115 LEU A C 1
ATOM 888 O O . LEU A 1 115 ? 1.097 -3.566 -11.648 1 76.75 115 LEU A O 1
ATOM 892 N N . GLY A 1 116 ? 0.542 -5.605 -10.711 1 82.25 116 GLY A N 1
ATOM 893 C CA . GLY A 1 116 ? -0.151 -5.047 -9.562 1 82.25 116 GLY A CA 1
ATOM 894 C C . GLY A 1 116 ? -1.651 -4.945 -9.758 1 82.25 116 GLY A C 1
ATOM 895 O O . GLY A 1 116 ? -2.348 -4.328 -8.953 1 82.25 116 GLY A O 1
ATOM 896 N N . HIS A 1 117 ? -2.154 -5.57 -10.711 1 86.19 117 HIS A N 1
ATOM 897 C CA . HIS A 1 117 ? -3.58 -5.398 -10.969 1 86.19 117 HIS A CA 1
ATOM 898 C C . HIS A 1 117 ? -4.367 -6.641 -10.578 1 86.19 117 HIS A C 1
ATOM 900 O O . HIS A 1 117 ? -5.559 -6.559 -10.273 1 86.19 117 HIS A O 1
ATOM 906 N N . ALA A 1 118 ? -3.764 -7.746 -10.531 1 93 118 ALA A N 1
ATOM 907 C CA . ALA A 1 118 ? -4.516 -8.992 -10.406 1 93 118 ALA A CA 1
ATOM 908 C C . ALA A 1 118 ? -5.102 -9.133 -9 1 93 118 ALA A C 1
ATOM 910 O O . ALA A 1 118 ? -6.211 -9.648 -8.836 1 93 118 ALA A O 1
ATOM 911 N N . LEU A 1 119 ? -4.375 -8.68 -8.008 1 97 119 LEU A N 1
ATOM 912 C CA . LEU A 1 119 ? -4.859 -8.883 -6.648 1 97 119 LEU A CA 1
ATOM 913 C C . LEU A 1 119 ? -6.141 -8.094 -6.398 1 97 119 LEU A C 1
ATOM 915 O O . LEU A 1 119 ? -7.055 -8.586 -5.73 1 97 119 LEU A O 1
ATOM 919 N N . GLY A 1 120 ? -6.191 -6.836 -6.938 1 97.19 120 GLY A N 1
ATOM 920 C CA . GLY A 1 120 ? -7.43 -6.082 -6.836 1 97.19 120 GLY A CA 1
ATOM 921 C C . GLY A 1 120 ? -8.617 -6.785 -7.469 1 97.19 120 GLY A C 1
ATOM 922 O O . GLY A 1 120 ? -9.695 -6.852 -6.879 1 97.19 120 GLY A O 1
ATOM 923 N N . VAL A 1 121 ? -8.398 -7.34 -8.633 1 96.94 121 VAL A N 1
ATOM 924 C CA . VAL A 1 121 ? -9.453 -8.07 -9.336 1 96.94 121 VAL A CA 1
ATOM 925 C C . VAL A 1 121 ? -9.82 -9.328 -8.547 1 96.94 121 VAL A C 1
ATOM 927 O O . VAL A 1 121 ? -10.992 -9.68 -8.445 1 96.94 121 VAL A O 1
ATOM 930 N N . ALA A 1 122 ? -8.836 -10.016 -8 1 98.06 122 ALA A N 1
ATOM 931 C CA . ALA A 1 122 ? -9.078 -11.203 -7.176 1 98.06 122 ALA A CA 1
ATOM 932 C C . ALA A 1 122 ? -9.945 -10.859 -5.973 1 98.06 122 ALA A C 1
ATOM 934 O O . ALA A 1 122 ? -10.836 -11.633 -5.598 1 98.06 122 ALA A O 1
ATOM 935 N N . CYS A 1 123 ? -9.703 -9.727 -5.379 1 98.44 123 CYS A N 1
ATOM 936 C CA . CYS A 1 123 ? -10.523 -9.266 -4.262 1 98.44 123 CYS A CA 1
ATOM 937 C C . CYS A 1 123 ? -11.984 -9.117 -4.68 1 98.44 123 CYS A C 1
ATOM 939 O O . CYS A 1 123 ? -12.883 -9.57 -3.975 1 98.44 123 CYS A O 1
ATOM 941 N N . GLY A 1 124 ? -12.117 -8.414 -5.828 1 98 124 GLY A N 1
ATOM 942 C CA . GLY A 1 124 ? -13.469 -8.281 -6.336 1 98 124 GLY A CA 1
ATOM 943 C C . GLY A 1 124 ? -14.148 -9.617 -6.586 1 98 124 GLY A C 1
ATOM 944 O O . GLY A 1 124 ? -15.32 -9.797 -6.258 1 98 124 GLY A O 1
ATOM 945 N N . SER A 1 125 ? -13.445 -10.539 -7.16 1 97.88 125 SER A N 1
ATOM 946 C CA . SER A 1 125 ? -13.969 -11.875 -7.438 1 97.88 125 SER A CA 1
ATOM 947 C C . SER A 1 125 ? -14.328 -12.602 -6.148 1 97.88 125 SER A C 1
ATOM 949 O O . SER A 1 125 ? -15.398 -13.203 -6.051 1 97.88 125 SER A O 1
ATOM 951 N N . ALA A 1 126 ? -13.445 -12.586 -5.191 1 98.62 126 ALA A N 1
ATOM 952 C CA . ALA A 1 126 ? -13.688 -13.242 -3.91 1 98.62 126 ALA A CA 1
ATOM 953 C C . ALA A 1 126 ? -14.914 -12.656 -3.219 1 98.62 126 ALA A C 1
ATOM 955 O O . ALA A 1 126 ? -15.742 -13.398 -2.684 1 98.62 126 ALA A O 1
ATOM 956 N N . LEU A 1 127 ? -15.016 -11.359 -3.229 1 98.56 127 LEU A N 1
ATOM 957 C CA . LEU A 1 127 ? -16.156 -10.688 -2.623 1 98.56 127 LEU A CA 1
ATOM 958 C C . LEU A 1 127 ? -17.453 -11.125 -3.295 1 98.56 127 LEU A C 1
ATOM 960 O O . LEU A 1 127 ? -18.453 -11.406 -2.615 1 98.56 127 LEU A O 1
ATOM 964 N N . ALA A 1 128 ? -17.422 -11.133 -4.637 1 97.88 128 ALA A N 1
ATOM 965 C CA . ALA A 1 128 ? -18.594 -11.555 -5.391 1 97.88 128 ALA A CA 1
ATOM 966 C C . ALA A 1 128 ? -18.984 -12.984 -5.035 1 97.88 128 ALA A C 1
ATOM 968 O O . ALA A 1 128 ? -20.172 -13.281 -4.852 1 97.88 128 ALA A O 1
ATOM 969 N N . CYS A 1 129 ? -18.047 -13.891 -4.961 1 97.88 129 CYS A N 1
ATOM 970 C CA . CYS A 1 129 ? -18.312 -15.281 -4.613 1 97.88 129 CYS A CA 1
ATOM 971 C C . CYS A 1 129 ? -18.938 -15.391 -3.225 1 97.88 129 CYS A C 1
ATOM 973 O O . CYS A 1 129 ? -19.891 -16.141 -3.025 1 97.88 129 CYS A O 1
ATOM 975 N N . LYS A 1 130 ? -18.375 -14.688 -2.305 1 96.56 130 LYS A N 1
ATOM 976 C CA . LYS A 1 130 ? -18.922 -14.688 -0.949 1 96.56 130 LYS A CA 1
ATOM 977 C C . LYS A 1 130 ? -20.375 -14.195 -0.938 1 96.56 130 LYS A C 1
ATOM 979 O O . LYS A 1 130 ? -21.234 -14.797 -0.291 1 96.56 130 LYS A O 1
ATOM 984 N N . ARG A 1 131 ? -20.625 -13.18 -1.616 1 97.12 131 ARG A N 1
ATOM 985 C CA . ARG A 1 131 ? -21.953 -12.602 -1.662 1 97.12 131 ARG A CA 1
ATOM 986 C C . ARG A 1 131 ? -22.953 -13.57 -2.289 1 97.12 131 ARG A C 1
ATOM 988 O O . ARG A 1 131 ? -24.141 -13.586 -1.922 1 97.12 131 ARG A O 1
ATOM 995 N N . ARG A 1 132 ? -22.438 -14.391 -3.17 1 97.25 132 ARG A N 1
ATOM 996 C CA . ARG A 1 132 ? -23.281 -15.375 -3.842 1 97.25 132 ARG A CA 1
ATOM 997 C C . ARG A 1 132 ? -23.297 -16.703 -3.08 1 97.25 132 ARG A C 1
ATOM 999 O O . ARG A 1 132 ? -23.828 -17.703 -3.568 1 97.25 132 ARG A O 1
ATOM 1006 N N . GLN A 1 133 ? -22.609 -16.75 -1.958 1 96.69 133 GLN A N 1
ATOM 1007 C CA . GLN A 1 133 ? -22.562 -17.906 -1.066 1 96.69 133 GLN A CA 1
ATOM 1008 C C . GLN A 1 133 ? -21.953 -19.109 -1.77 1 96.69 133 GLN A C 1
ATOM 1010 O O . GLN A 1 133 ? -22.422 -20.25 -1.59 1 96.69 133 GLN A O 1
ATOM 1015 N N . MET A 1 134 ? -21.031 -18.812 -2.631 1 96.75 134 MET A N 1
ATOM 1016 C CA . MET A 1 134 ? -20.266 -19.875 -3.273 1 96.75 134 MET A CA 1
ATOM 1017 C C . MET A 1 134 ? -19.188 -20.422 -2.344 1 96.75 134 MET A C 1
ATOM 1019 O O . MET A 1 134 ? -18.672 -19.688 -1.497 1 96.75 134 MET A O 1
ATOM 1023 N N . LYS A 1 135 ? -18.781 -21.641 -2.537 1 96 135 LYS A N 1
ATOM 1024 C CA . LYS A 1 135 ? -17.828 -22.297 -1.646 1 96 135 LYS A CA 1
ATOM 1025 C C . LYS A 1 135 ? -16.422 -22.281 -2.244 1 96 135 LYS A C 1
ATOM 1027 O O . LYS A 1 135 ? -15.453 -22.641 -1.574 1 96 135 LYS A O 1
ATOM 1032 N N . ASN A 1 136 ? -16.328 -21.75 -3.428 1 97.56 136 ASN A N 1
ATOM 1033 C CA . ASN A 1 136 ? -15.047 -21.766 -4.133 1 97.56 136 ASN A CA 1
ATOM 1034 C C . ASN A 1 136 ? -14.023 -20.844 -3.482 1 97.56 136 ASN A C 1
ATOM 1036 O O . ASN A 1 136 ? -14.359 -20.109 -2.551 1 97.56 136 ASN A O 1
ATOM 1040 N N . THR A 1 137 ? -12.812 -20.984 -3.838 1 98.62 137 THR A N 1
ATOM 1041 C CA . THR A 1 137 ? -11.695 -20.156 -3.396 1 98.62 137 THR A CA 1
ATOM 1042 C C . THR A 1 137 ? -11.062 -19.438 -4.578 1 98.62 137 THR A C 1
ATOM 1044 O O . THR A 1 137 ? -10.969 -19.984 -5.68 1 98.62 137 THR A O 1
ATOM 1047 N N . VAL A 1 138 ? -10.695 -18.203 -4.375 1 98.69 138 VAL A N 1
ATOM 1048 C CA . VAL A 1 138 ? -10 -17.391 -5.371 1 98.69 138 VAL A CA 1
ATOM 1049 C C . VAL A 1 138 ? -8.516 -17.297 -5.008 1 98.69 138 VAL A C 1
ATOM 1051 O O . VAL A 1 138 ? -8.172 -16.906 -3.887 1 98.69 138 VAL A O 1
ATOM 1054 N N . PHE A 1 139 ? -7.699 -17.688 -5.93 1 98.75 139 PHE A N 1
ATOM 1055 C CA . PHE A 1 139 ? -6.254 -17.609 -5.762 1 98.75 139 PHE A CA 1
ATOM 1056 C C . PHE A 1 139 ? -5.668 -16.5 -6.621 1 98.75 139 PHE A C 1
ATOM 1058 O O . PHE A 1 139 ? -6.172 -16.219 -7.711 1 98.75 139 PHE A O 1
ATOM 1065 N N . ALA A 1 140 ? -4.652 -15.898 -6.113 1 98.19 140 ALA A N 1
ATOM 1066 C CA . ALA A 1 140 ? -3.846 -14.961 -6.895 1 98.19 140 ALA A CA 1
ATOM 1067 C C . ALA A 1 140 ? -2.355 -15.25 -6.723 1 98.19 140 ALA A C 1
ATOM 1069 O O . ALA A 1 140 ? -1.864 -15.352 -5.598 1 98.19 140 ALA A O 1
ATOM 1070 N N . ILE A 1 141 ? -1.666 -15.422 -7.805 1 98 141 ILE A N 1
ATOM 1071 C CA . ILE A 1 141 ? -0.212 -15.539 -7.77 1 98 141 ILE A CA 1
ATOM 1072 C C . ILE A 1 141 ? 0.424 -14.188 -8.086 1 98 141 ILE A C 1
ATOM 1074 O O . ILE A 1 141 ? 0.121 -13.578 -9.109 1 98 141 ILE A O 1
ATOM 1078 N N . LEU A 1 142 ? 1.24 -13.758 -7.164 1 97.25 142 LEU A N 1
ATOM 1079 C CA . LEU A 1 142 ? 1.965 -12.5 -7.316 1 97.25 142 LEU A CA 1
ATOM 1080 C C . LEU A 1 142 ? 3.471 -12.734 -7.297 1 97.25 142 LEU A C 1
ATOM 1082 O O . LEU A 1 142 ? 3.951 -13.648 -6.621 1 97.25 142 LEU A O 1
ATOM 1086 N N . SER A 1 143 ? 4.191 -11.93 -8.039 1 95.56 143 SER A N 1
ATOM 1087 C CA . SER A 1 143 ? 5.648 -11.93 -7.922 1 95.56 143 SER A CA 1
ATOM 1088 C C . SER A 1 143 ? 6.113 -10.945 -6.852 1 95.56 143 SER A C 1
ATOM 1090 O O . SER A 1 143 ? 5.379 -10.031 -6.48 1 95.56 143 SER A O 1
ATOM 1092 N N . ASP A 1 144 ? 7.297 -11.172 -6.328 1 94.56 144 ASP A N 1
ATOM 1093 C CA . ASP A 1 144 ? 7.844 -10.258 -5.332 1 94.56 144 ASP A CA 1
ATOM 1094 C C . ASP A 1 144 ? 7.98 -8.852 -5.898 1 94.56 144 ASP A C 1
ATOM 1096 O O . ASP A 1 144 ? 7.664 -7.867 -5.223 1 94.56 144 ASP A O 1
ATOM 1100 N N . GLY A 1 145 ? 8.406 -8.742 -7.133 1 92.81 145 GLY A N 1
ATOM 1101 C CA . GLY A 1 145 ? 8.578 -7.426 -7.734 1 92.81 145 GLY A CA 1
ATOM 1102 C C . GLY A 1 145 ? 7.285 -6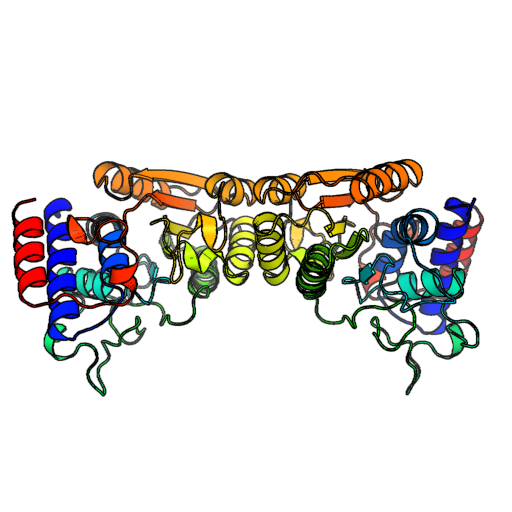.633 -7.809 1 92.81 145 GLY A C 1
ATOM 1103 O O . GLY A 1 145 ? 7.293 -5.41 -7.645 1 92.81 145 GLY A O 1
ATOM 1104 N N . GLU A 1 146 ? 6.195 -7.281 -8.031 1 93.12 146 GLU A N 1
ATOM 1105 C CA . GLU A 1 146 ? 4.945 -6.547 -8.211 1 93.12 146 GLU A CA 1
ATOM 1106 C C . GLU A 1 146 ? 4.434 -5.996 -6.887 1 93.12 146 GLU A C 1
ATOM 1108 O O . GLU A 1 146 ? 3.559 -5.129 -6.867 1 93.12 146 GLU A O 1
ATOM 1113 N N . LEU A 1 147 ? 4.938 -6.48 -5.75 1 95.56 147 LEU A N 1
ATOM 1114 C CA . LEU A 1 147 ? 4.512 -5.988 -4.445 1 95.56 147 LEU A CA 1
ATOM 1115 C C . LEU A 1 147 ? 5.051 -4.582 -4.191 1 95.56 147 LEU A C 1
ATOM 1117 O O . LEU A 1 147 ? 4.629 -3.914 -3.246 1 95.56 147 LEU A O 1
ATOM 1121 N N . ASP A 1 148 ? 5.938 -4.117 -5.137 1 94.25 148 ASP A N 1
ATOM 1122 C CA . ASP A 1 148 ? 6.398 -2.736 -5.055 1 94.25 148 ASP A CA 1
ATOM 1123 C C . ASP A 1 148 ? 5.266 -1.76 -5.375 1 94.25 148 ASP A C 1
ATOM 1125 O O . ASP A 1 148 ? 5.336 -0.584 -5.012 1 94.25 148 ASP A O 1
ATOM 1129 N N . GLU A 1 149 ? 4.301 -2.301 -6.109 1 94.06 149 GLU A N 1
ATOM 1130 C CA . GLU A 1 149 ? 3.207 -1.449 -6.566 1 94.06 149 GLU A CA 1
ATOM 1131 C C . GLU A 1 149 ? 2.186 -1.22 -5.457 1 94.06 149 GLU A C 1
ATOM 1133 O O . GLU A 1 149 ? 1.715 -2.174 -4.832 1 94.06 149 GLU A O 1
ATOM 1138 N N . GLY A 1 150 ? 1.729 -0.01 -5.301 1 95.5 150 GLY A N 1
ATOM 1139 C CA . GLY A 1 150 ? 0.784 0.369 -4.262 1 95.5 150 GLY A CA 1
ATOM 1140 C C . GLY A 1 150 ? -0.578 -0.277 -4.434 1 95.5 150 GLY A C 1
ATOM 1141 O O . GLY A 1 150 ? -1.29 -0.503 -3.451 1 95.5 150 GLY A O 1
ATOM 1142 N N . SER A 1 151 ? -0.922 -0.569 -5.637 1 95.38 151 SER A N 1
ATOM 1143 C CA . SER A 1 151 ? -2.219 -1.184 -5.906 1 95.38 151 SER A CA 1
ATOM 1144 C C . SER A 1 151 ? -2.379 -2.492 -5.141 1 95.38 151 SER A C 1
ATOM 1146 O O . SER A 1 151 ? -3.48 -2.828 -4.695 1 95.38 151 SER A O 1
ATOM 1148 N N . ASN A 1 152 ? -1.284 -3.223 -4.98 1 97.44 152 ASN A N 1
ATOM 1149 C CA . ASN A 1 152 ? -1.347 -4.461 -4.215 1 97.44 152 ASN A CA 1
ATOM 1150 C C . ASN A 1 152 ? -1.67 -4.195 -2.746 1 97.44 152 ASN A C 1
ATOM 1152 O O . ASN A 1 152 ? -2.486 -4.898 -2.148 1 97.44 152 ASN A O 1
ATOM 1156 N N . TRP A 1 153 ? -1.14 -3.17 -2.197 1 97.44 153 TRP A N 1
ATOM 1157 C CA . TRP A 1 153 ? -1.318 -2.889 -0.776 1 97.44 153 TRP A CA 1
ATOM 1158 C C . TRP A 1 153 ? -2.703 -2.311 -0.505 1 97.44 153 TRP A C 1
ATOM 1160 O O . TRP A 1 153 ? -3.273 -2.525 0.567 1 97.44 153 TRP A O 1
ATOM 1170 N N . GLU A 1 154 ? -3.229 -1.588 -1.505 1 96.69 154 GLU A N 1
ATOM 1171 C CA . GLU A 1 154 ? -4.633 -1.195 -1.424 1 96.69 154 GLU A CA 1
ATOM 1172 C C . GLU A 1 154 ? -5.547 -2.416 -1.392 1 96.69 154 GLU A C 1
ATOM 1174 O O . GLU A 1 154 ? -6.484 -2.477 -0.594 1 96.69 154 GLU A O 1
ATOM 1179 N N . ALA A 1 155 ? -5.258 -3.344 -2.234 1 98.19 155 ALA A N 1
ATOM 1180 C CA . ALA A 1 155 ? -6.039 -4.578 -2.291 1 98.19 155 ALA A CA 1
ATOM 1181 C C . ALA A 1 155 ? -5.895 -5.379 -1.003 1 98.19 155 ALA A C 1
ATOM 1183 O O . ALA A 1 155 ? -6.859 -5.977 -0.524 1 98.19 155 ALA A O 1
ATOM 1184 N N . ILE A 1 156 ? -4.699 -5.43 -0.486 1 98.62 156 ILE A N 1
ATOM 1185 C CA . ILE A 1 156 ? -4.41 -6.145 0.752 1 98.62 156 ILE A CA 1
ATOM 1186 C C . ILE A 1 156 ? -5.223 -5.543 1.897 1 98.62 156 ILE A C 1
ATOM 1188 O O . ILE A 1 156 ? -5.797 -6.27 2.709 1 98.62 156 ILE A O 1
ATOM 1192 N N . LEU A 1 157 ? -5.285 -4.211 1.944 1 98 157 LEU A N 1
ATOM 1193 C CA . LEU A 1 157 ? -6.133 -3.531 2.918 1 98 157 LEU A CA 1
ATOM 1194 C C . LEU A 1 157 ? -7.598 -3.9 2.717 1 98 157 LEU A C 1
ATOM 1196 O O . LEU A 1 157 ? -8.289 -4.254 3.672 1 98 157 LEU A O 1
ATOM 1200 N N . PHE A 1 158 ? -8.07 -3.904 1.508 1 98.31 158 PHE A N 1
ATOM 1201 C CA . PHE A 1 158 ? -9.453 -4.164 1.138 1 98.31 158 PHE A CA 1
ATOM 1202 C C . PHE A 1 158 ? -9.867 -5.578 1.534 1 98.31 158 PHE A C 1
ATOM 1204 O O . PHE A 1 158 ? -10.945 -5.781 2.086 1 98.31 158 PHE A O 1
ATOM 1211 N N . ALA A 1 159 ? -9.008 -6.504 1.263 1 98.81 159 ALA A N 1
ATOM 1212 C CA . ALA A 1 159 ? -9.312 -7.914 1.495 1 98.81 159 ALA A CA 1
ATOM 1213 C C . ALA A 1 159 ? -9.562 -8.18 2.979 1 98.81 159 ALA A C 1
ATOM 1215 O O . ALA A 1 159 ? -10.531 -8.844 3.344 1 98.81 159 ALA A O 1
ATOM 1216 N N . ALA A 1 160 ? -8.656 -7.695 3.811 1 98.62 160 ALA A N 1
ATOM 1217 C CA . ALA A 1 160 ? -8.797 -7.91 5.25 1 98.62 160 ALA A CA 1
ATOM 1218 C C . ALA A 1 160 ? -10.047 -7.227 5.789 1 98.62 160 ALA A C 1
ATOM 1220 O O . ALA A 1 160 ? -10.781 -7.809 6.594 1 98.62 160 ALA A O 1
ATOM 1221 N N . HIS A 1 161 ? -10.297 -6.012 5.344 1 98 161 HIS A N 1
ATOM 1222 C CA . HIS A 1 161 ? -11.469 -5.262 5.793 1 98 161 HIS A CA 1
ATOM 1223 C C . HIS A 1 161 ? -12.758 -6.008 5.473 1 98 161 HIS A C 1
ATOM 1225 O O . HIS A 1 161 ? -13.695 -6.008 6.273 1 98 161 HIS A O 1
ATOM 1231 N N . ASN A 1 162 ? -12.781 -6.656 4.332 1 98.19 162 ASN A N 1
ATOM 1232 C CA . ASN A 1 162 ? -13.992 -7.344 3.887 1 98.19 162 ASN A CA 1
ATOM 1233 C C . ASN A 1 162 ? -13.977 -8.812 4.297 1 98.19 162 ASN A C 1
ATOM 1235 O O . ASN A 1 162 ? -14.82 -9.594 3.848 1 98.19 162 ASN A O 1
ATOM 1239 N N . ARG A 1 163 ? -12.992 -9.203 5.105 1 98.19 163 ARG A N 1
ATOM 1240 C CA . ARG A 1 163 ? -12.898 -10.547 5.656 1 98.19 163 ARG A CA 1
ATOM 1241 C C . ARG A 1 163 ? -12.945 -11.602 4.551 1 98.19 163 ARG A C 1
ATOM 1243 O O . ARG A 1 163 ? -13.711 -12.555 4.625 1 98.19 163 ARG A O 1
ATOM 1250 N N . LEU A 1 164 ? -12.195 -11.406 3.506 1 98.62 164 LEU A N 1
ATOM 1251 C CA . LEU A 1 164 ? -12.188 -12.32 2.365 1 98.62 164 LEU A CA 1
ATOM 1252 C C . LEU A 1 164 ? -11.391 -13.578 2.682 1 98.62 164 LEU A C 1
ATOM 1254 O O . LEU A 1 164 ? -10.32 -13.805 2.111 1 98.62 164 LEU A O 1
ATOM 1258 N N . ASP A 1 165 ? -11.984 -14.477 3.465 1 98.69 165 ASP A N 1
ATOM 1259 C CA . ASP A 1 165 ? -11.312 -15.688 3.916 1 98.69 165 ASP A CA 1
ATOM 1260 C C . ASP A 1 165 ? -11.359 -16.781 2.844 1 98.69 165 ASP A C 1
ATOM 1262 O O . ASP A 1 165 ? -10.828 -17.875 3.041 1 98.69 165 ASP A O 1
ATOM 1266 N N . ASN A 1 166 ? -11.969 -16.406 1.648 1 98.75 166 ASN A N 1
ATOM 1267 C CA . ASN A 1 166 ? -11.938 -17.266 0.472 1 98.75 166 ASN A CA 1
ATOM 1268 C C . ASN A 1 166 ? -10.898 -16.812 -0.542 1 98.75 166 ASN A C 1
ATOM 1270 O O . ASN A 1 166 ? -10.945 -17.188 -1.711 1 98.75 166 ASN A O 1
ATOM 1274 N N . LEU A 1 167 ? -9.992 -15.906 -0.164 1 98.88 167 LEU A N 1
ATOM 1275 C CA . LEU A 1 167 ? -8.922 -15.391 -1.01 1 98.88 167 LEU A CA 1
ATOM 1276 C C . LEU A 1 167 ? -7.559 -15.867 -0.518 1 98.88 167 LEU A C 1
ATOM 1278 O O . LEU A 1 167 ? -7.246 -15.75 0.668 1 98.88 167 LEU A O 1
ATOM 1282 N N . VAL A 1 168 ? -6.777 -16.438 -1.406 1 98.94 168 VAL A N 1
ATOM 1283 C CA . VAL A 1 168 ? -5.418 -16.875 -1.105 1 98.94 168 VAL A CA 1
ATOM 1284 C C . VAL A 1 168 ? -4.438 -16.203 -2.062 1 98.94 168 VAL A C 1
ATOM 1286 O O . VAL A 1 168 ? -4.484 -16.438 -3.273 1 98.94 168 VAL A O 1
ATOM 1289 N N . ALA A 1 169 ? -3.623 -15.367 -1.541 1 98.81 169 ALA A N 1
ATOM 1290 C CA . ALA A 1 169 ? -2.504 -14.82 -2.303 1 98.81 169 ALA A CA 1
ATOM 1291 C C . ALA A 1 169 ? -1.266 -15.703 -2.174 1 98.81 169 ALA A C 1
ATOM 1293 O O . ALA A 1 169 ? -0.86 -16.062 -1.065 1 98.81 169 ALA A O 1
ATOM 1294 N N . VAL A 1 170 ? -0.682 -16.062 -3.242 1 98.81 170 VAL A N 1
ATOM 1295 C CA . VAL A 1 170 ? 0.573 -16.812 -3.285 1 98.81 170 VAL A CA 1
ATOM 1296 C C . VAL A 1 170 ? 1.683 -15.922 -3.842 1 98.81 170 VAL A C 1
ATOM 1298 O O . VAL A 1 170 ? 1.62 -15.492 -4.996 1 98.81 170 VAL A O 1
ATOM 1301 N N . ILE A 1 171 ? 2.666 -15.688 -3.035 1 98.62 171 ILE A N 1
ATOM 1302 C CA . ILE A 1 171 ? 3.781 -14.844 -3.447 1 98.62 171 ILE A CA 1
ATOM 1303 C C . ILE A 1 171 ? 4.938 -15.711 -3.932 1 98.62 171 ILE A C 1
ATOM 1305 O O . ILE A 1 171 ? 5.5 -16.5 -3.16 1 98.62 171 ILE A O 1
ATOM 1309 N N . ASP A 1 172 ? 5.254 -15.641 -5.238 1 98.12 172 ASP A N 1
ATOM 1310 C CA . ASP A 1 172 ? 6.523 -16.172 -5.719 1 98.12 172 ASP A CA 1
ATOM 1311 C C . ASP A 1 172 ? 7.691 -15.297 -5.281 1 98.12 172 ASP A C 1
ATOM 1313 O O . ASP A 1 172 ? 8.117 -14.406 -6.02 1 98.12 172 ASP A O 1
ATOM 1317 N N . PHE A 1 173 ? 8.227 -15.578 -4.137 1 98.19 173 PHE A N 1
ATOM 1318 C CA . PHE A 1 173 ? 9.32 -14.789 -3.574 1 98.19 173 PHE A CA 1
ATOM 1319 C C . PHE A 1 173 ? 10.672 -15.359 -3.98 1 98.19 173 PHE A C 1
ATOM 1321 O O . PHE A 1 173 ? 11.336 -16.031 -3.184 1 98.19 173 PHE A O 1
ATOM 1328 N N . ASN A 1 174 ? 11.055 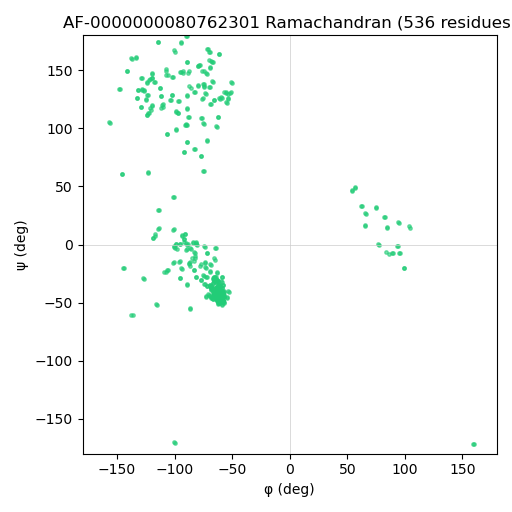-15.039 -5.207 1 95.5 174 ASN A N 1
ATOM 1329 C CA . ASN A 1 174 ? 12.289 -15.602 -5.742 1 95.5 174 ASN A CA 1
ATOM 1330 C C . ASN A 1 174 ? 13.469 -14.656 -5.547 1 95.5 174 ASN A C 1
ATOM 1332 O O . ASN A 1 174 ? 14.586 -14.961 -5.953 1 95.5 174 ASN A O 1
ATOM 1336 N N . LYS A 1 175 ? 13.273 -13.484 -4.93 1 94.88 175 LYS A N 1
ATOM 1337 C CA . LYS A 1 175 ? 14.266 -12.578 -4.352 1 94.88 175 LYS A CA 1
ATOM 1338 C C . LYS A 1 175 ? 14.969 -11.766 -5.434 1 94.88 175 LYS A C 1
ATOM 1340 O O . LYS A 1 175 ? 15.859 -10.969 -5.137 1 94.88 175 LYS A O 1
ATOM 1345 N N . ILE A 1 176 ? 14.609 -11.992 -6.699 1 93.69 176 ILE A N 1
ATOM 1346 C CA . ILE A 1 176 ? 15.242 -11.242 -7.777 1 93.69 176 ILE A CA 1
ATOM 1347 C C . ILE A 1 176 ? 14.18 -10.539 -8.617 1 93.69 176 ILE A C 1
ATOM 1349 O O . ILE A 1 176 ? 13.234 -11.172 -9.094 1 93.69 176 ILE A O 1
ATOM 1353 N N . GLN A 1 177 ? 14.352 -9.242 -8.727 1 90.12 177 GLN A N 1
ATOM 1354 C CA . GLN A 1 177 ? 13.5 -8.43 -9.594 1 90.12 177 GLN A CA 1
ATOM 1355 C C . GLN A 1 177 ? 14.195 -8.125 -10.914 1 90.12 177 GLN A C 1
ATOM 1357 O O . GLN A 1 177 ? 15.172 -8.789 -11.281 1 90.12 177 GLN A O 1
ATOM 1362 N N . SER A 1 178 ? 13.656 -7.246 -11.719 1 80.44 178 SER A N 1
ATOM 1363 C CA . SER A 1 178 ? 14.133 -6.988 -13.07 1 80.44 178 SER A CA 1
ATOM 1364 C C . SER A 1 178 ? 15.555 -6.43 -13.055 1 80.44 178 SER A C 1
ATOM 1366 O O . SER A 1 178 ? 16.359 -6.742 -13.938 1 80.44 178 SER A O 1
ATOM 1368 N N . PHE A 1 179 ? 15.836 -5.656 -12 1 83.94 179 PHE A N 1
ATOM 1369 C CA . PHE A 1 179 ? 17.094 -4.934 -12.094 1 83.94 179 PHE A CA 1
ATOM 1370 C C . PHE A 1 179 ? 18.047 -5.34 -10.961 1 83.94 179 PHE A C 1
ATOM 1372 O O . PHE A 1 179 ? 19.125 -4.766 -10.812 1 83.94 179 PHE A O 1
ATOM 1379 N N . GLY A 1 180 ? 17.625 -6.285 -10.242 1 90.44 180 GLY A N 1
ATOM 1380 C CA . GLY A 1 180 ? 18.453 -6.691 -9.109 1 90.44 180 GLY A CA 1
ATOM 1381 C C . GLY A 1 180 ? 17.672 -7.461 -8.055 1 90.44 180 GLY A C 1
ATOM 1382 O O . GLY A 1 180 ? 16.531 -7.852 -8.289 1 90.44 180 GLY A O 1
ATOM 1383 N N . SER A 1 181 ? 18.375 -7.668 -6.977 1 93.06 181 SER A N 1
ATOM 1384 C CA . SER A 1 181 ? 17.719 -8.391 -5.891 1 93.06 181 SER A CA 1
ATOM 1385 C C . SER A 1 181 ? 16.625 -7.547 -5.246 1 93.06 181 SER A C 1
ATOM 1387 O O . SER A 1 181 ? 16.672 -6.316 -5.297 1 93.06 181 SER A O 1
ATOM 1389 N N . VAL A 1 182 ? 15.672 -8.211 -4.715 1 91.75 182 VAL A N 1
ATOM 1390 C CA . VAL A 1 182 ? 14.594 -7.531 -4 1 91.75 182 VAL A CA 1
ATOM 1391 C C . VAL A 1 182 ? 15.18 -6.613 -2.932 1 91.75 182 VAL A C 1
ATOM 1393 O O . VAL A 1 182 ? 14.734 -5.473 -2.773 1 91.75 182 VAL A O 1
ATOM 1396 N N . LYS A 1 183 ? 16.188 -7.02 -2.24 1 92.75 183 LYS A N 1
ATOM 1397 C CA . LYS A 1 183 ? 16.797 -6.254 -1.164 1 92.75 183 LYS A CA 1
ATOM 1398 C C . LYS A 1 183 ? 17.406 -4.957 -1.693 1 92.75 183 LYS A C 1
ATOM 1400 O O . LYS A 1 183 ? 17.391 -3.932 -1.009 1 92.75 183 LYS A O 1
ATOM 1405 N N . ASP A 1 184 ? 17.859 -5 -2.955 1 93.19 184 ASP A N 1
ATOM 1406 C CA . ASP A 1 184 ? 18.609 -3.869 -3.506 1 93.19 184 ASP A CA 1
ATOM 1407 C C . ASP A 1 184 ? 17.688 -2.938 -4.289 1 93.19 184 ASP A C 1
ATOM 1409 O O . ASP A 1 184 ? 17.938 -1.734 -4.379 1 93.19 184 ASP A O 1
ATOM 1413 N N . VAL A 1 185 ? 16.656 -3.475 -4.844 1 93 185 VAL A N 1
ATOM 1414 C CA . VAL A 1 185 ? 15.758 -2.684 -5.676 1 93 185 VAL A CA 1
ATOM 1415 C C . VAL A 1 185 ? 14.695 -2.018 -4.801 1 93 185 VAL A C 1
ATOM 1417 O O . VAL A 1 185 ? 14.539 -0.795 -4.828 1 93 185 VAL A O 1
ATOM 1420 N N . MET A 1 186 ? 13.984 -2.744 -4.031 1 95.25 186 MET A N 1
ATOM 1421 C CA . MET A 1 186 ? 12.992 -2.357 -3.037 1 95.25 186 MET A CA 1
ATOM 1422 C C . MET A 1 186 ? 12.812 -3.453 -1.992 1 95.25 186 MET A C 1
ATOM 1424 O O . MET A 1 186 ? 12.141 -4.457 -2.246 1 95.25 186 MET A O 1
ATOM 1428 N N . ASN A 1 187 ? 13.359 -3.152 -0.901 1 95.44 187 ASN A N 1
ATOM 1429 C CA . ASN A 1 187 ? 13.367 -4.184 0.131 1 95.44 187 ASN A CA 1
ATOM 1430 C C . ASN A 1 187 ? 11.961 -4.441 0.671 1 95.44 187 ASN A C 1
ATOM 1432 O O . ASN A 1 187 ? 11.336 -3.543 1.231 1 95.44 187 ASN A O 1
ATOM 1436 N N . LEU A 1 188 ? 11.492 -5.68 0.551 1 96.5 188 LEU A N 1
ATOM 1437 C CA . LEU A 1 188 ? 10.156 -6.059 0.99 1 96.5 188 LEU A CA 1
ATOM 1438 C C . LEU A 1 188 ? 10.188 -6.641 2.4 1 96.5 188 LEU A C 1
ATOM 1440 O O . LEU A 1 188 ? 9.148 -6.766 3.051 1 96.5 188 LEU A O 1
ATOM 1444 N N . GLU A 1 189 ? 11.328 -6.992 2.9 1 96.19 189 GLU A N 1
ATOM 1445 C CA . GLU A 1 189 ? 11.43 -7.625 4.211 1 96.19 189 GLU A CA 1
ATOM 1446 C C . GLU A 1 189 ? 11.164 -6.621 5.332 1 96.19 189 GLU A C 1
ATOM 1448 O O . GLU A 1 189 ? 11.523 -5.449 5.219 1 96.19 189 GLU A O 1
ATOM 1453 N N . PRO A 1 190 ? 10.586 -7.16 6.375 1 98 190 PRO A N 1
ATOM 1454 C CA . PRO A 1 190 ? 9.977 -8.469 6.633 1 98 190 PRO A CA 1
ATOM 1455 C C . PRO A 1 190 ? 8.602 -8.617 5.996 1 98 190 PRO A C 1
ATOM 1457 O O . PRO A 1 190 ? 7.617 -8.07 6.504 1 98 190 PRO A O 1
ATOM 1460 N N . LEU A 1 191 ? 8.484 -9.391 4.992 1 98.25 191 LEU A N 1
ATOM 1461 C CA . LEU A 1 191 ? 7.289 -9.469 4.164 1 98.25 191 LEU A CA 1
ATOM 1462 C C . LEU A 1 191 ? 6.145 -10.133 4.926 1 98.25 191 LEU A C 1
ATOM 1464 O O . LEU A 1 191 ? 5.008 -9.648 4.883 1 98.25 191 LEU A O 1
ATOM 1468 N N . ALA A 1 192 ? 6.465 -11.219 5.648 1 98.69 192 ALA A N 1
ATOM 1469 C CA . ALA A 1 192 ? 5.434 -11.914 6.41 1 98.69 192 ALA A CA 1
ATOM 1470 C C . ALA A 1 192 ? 4.793 -10.992 7.445 1 98.69 192 ALA A C 1
ATOM 1472 O O . ALA A 1 192 ? 3.572 -10.977 7.602 1 98.69 192 ALA A O 1
ATOM 1473 N N . ASP A 1 193 ? 5.609 -10.211 8.148 1 98.62 193 ASP A N 1
ATOM 1474 C CA . ASP A 1 193 ? 5.125 -9.289 9.172 1 98.62 193 ASP A CA 1
ATOM 1475 C C . ASP A 1 193 ? 4.227 -8.211 8.562 1 98.62 193 ASP A C 1
ATOM 1477 O O . ASP A 1 193 ? 3.275 -7.754 9.203 1 98.62 193 ASP A O 1
ATOM 1481 N N . LYS A 1 194 ? 4.562 -7.754 7.402 1 98.62 194 LYS A N 1
ATOM 1482 C CA . LYS A 1 194 ? 3.715 -6.777 6.723 1 98.62 194 LYS A CA 1
ATOM 1483 C C . LYS A 1 194 ? 2.311 -7.328 6.496 1 98.62 194 LYS A C 1
ATOM 1485 O O . LYS A 1 194 ? 1.321 -6.691 6.863 1 98.62 194 LYS A O 1
ATOM 1490 N N . PHE A 1 195 ? 2.246 -8.555 5.938 1 98.81 195 PHE A N 1
ATOM 1491 C CA . PHE A 1 195 ? 0.942 -9.164 5.691 1 98.81 195 PHE A CA 1
ATOM 1492 C C . PHE A 1 195 ? 0.195 -9.391 7 1 98.81 195 PHE A C 1
ATOM 1494 O O . PHE A 1 195 ? -1.016 -9.172 7.078 1 98.81 195 PHE A O 1
ATOM 1501 N N . ARG A 1 196 ? 0.924 -9.836 8.055 1 98.75 196 ARG A N 1
ATOM 1502 C CA . ARG A 1 196 ? 0.287 -10.055 9.344 1 98.75 196 ARG A CA 1
ATOM 1503 C C . ARG A 1 196 ? -0.268 -8.75 9.906 1 98.75 196 ARG A C 1
ATOM 1505 O O . ARG A 1 196 ? -1.379 -8.719 10.445 1 98.75 196 ARG A O 1
ATOM 1512 N N . ALA A 1 197 ? 0.519 -7.676 9.766 1 98.62 197 ALA A N 1
ATOM 1513 C CA . ALA A 1 197 ? 0.074 -6.375 10.25 1 98.62 197 ALA A CA 1
ATOM 1514 C C . ALA A 1 197 ? -1.166 -5.902 9.5 1 98.62 197 ALA A C 1
ATOM 1516 O O . ALA A 1 197 ? -1.939 -5.09 10.016 1 98.62 197 ALA A O 1
ATOM 1517 N N . PHE A 1 198 ? -1.387 -6.391 8.305 1 98.69 198 PHE A N 1
ATOM 1518 C CA . PHE A 1 198 ? -2.57 -6.059 7.52 1 98.69 198 PHE A CA 1
ATOM 1519 C C . PHE A 1 198 ? -3.691 -7.055 7.781 1 98.69 198 PHE A C 1
ATOM 1521 O O . PHE A 1 198 ? -4.668 -7.109 7.027 1 98.69 198 PHE A O 1
ATOM 1528 N N . ASN A 1 199 ? -3.504 -7.953 8.82 1 98.5 199 ASN A N 1
ATOM 1529 C CA . ASN A 1 199 ? -4.531 -8.859 9.328 1 98.5 199 ASN A CA 1
ATOM 1530 C C . ASN A 1 199 ? -4.77 -10.023 8.375 1 98.5 199 ASN A C 1
ATOM 1532 O O . ASN A 1 199 ? -5.906 -10.469 8.195 1 98.5 199 ASN A O 1
ATOM 1536 N N . TRP A 1 200 ? -3.738 -10.461 7.66 1 98.75 200 TRP A N 1
ATOM 1537 C CA . TRP A 1 200 ? -3.781 -11.68 6.855 1 98.75 200 TRP A CA 1
ATOM 1538 C C . TRP A 1 200 ? -3.24 -12.867 7.641 1 98.75 200 TRP A C 1
ATOM 1540 O O . TRP A 1 200 ? -2.416 -12.703 8.539 1 98.75 200 TRP A O 1
ATOM 1550 N N . GLU A 1 201 ? -3.752 -14.047 7.371 1 98.69 201 GLU A N 1
ATOM 1551 C CA . GLU A 1 201 ? -3.07 -15.281 7.766 1 98.69 201 GLU A CA 1
ATOM 1552 C C . GLU A 1 201 ? -1.89 -15.578 6.848 1 98.69 201 GLU A C 1
ATOM 1554 O O . GLU A 1 201 ? -2.041 -15.609 5.625 1 98.69 201 GLU A O 1
ATOM 1559 N N . VAL A 1 202 ? -0.738 -15.75 7.457 1 98.75 202 VAL A N 1
ATOM 1560 C CA . VAL A 1 202 ? 0.468 -15.82 6.641 1 98.75 202 VAL A CA 1
ATOM 1561 C C . VAL A 1 202 ? 1.246 -17.094 6.984 1 98.75 202 VAL A C 1
ATOM 1563 O O . VAL A 1 202 ? 1.389 -17.438 8.156 1 98.75 202 VAL A O 1
ATOM 1566 N N . GLU A 1 203 ? 1.639 -17.781 6.016 1 98.81 203 GLU A N 1
ATOM 1567 C CA . GLU A 1 203 ? 2.58 -18.891 6.137 1 98.81 203 GLU A CA 1
ATOM 1568 C C . GLU A 1 203 ? 3.734 -18.75 5.148 1 98.81 203 GLU A C 1
ATOM 1570 O O . GLU A 1 203 ? 3.551 -18.234 4.043 1 98.81 203 GLU A O 1
ATOM 1575 N N . GLU A 1 204 ? 4.902 -19.141 5.59 1 98.81 204 GLU A N 1
ATOM 1576 C CA . GLU A 1 204 ? 6.074 -19.219 4.723 1 98.81 204 GLU A CA 1
ATOM 1577 C C . GLU A 1 204 ? 6.508 -20.672 4.52 1 98.81 204 GLU A C 1
ATOM 1579 O O . GLU A 1 204 ? 6.527 -21.453 5.469 1 98.81 204 GLU A O 1
ATOM 1584 N N . VAL A 1 205 ? 6.785 -21.016 3.328 1 98.81 205 VAL A N 1
ATOM 1585 C CA . VAL A 1 205 ? 7.234 -22.375 3.057 1 98.81 205 VAL A CA 1
ATOM 1586 C C . VAL A 1 205 ? 8.391 -22.344 2.061 1 98.81 205 VAL A C 1
ATOM 1588 O O . VAL A 1 205 ? 8.625 -21.328 1.396 1 98.81 205 VAL A O 1
ATOM 1591 N N . ASP A 1 206 ? 9.156 -23.469 2.037 1 98.81 206 ASP A N 1
ATOM 1592 C CA . ASP A 1 206 ? 10.016 -23.734 0.889 1 98.81 206 ASP A CA 1
ATOM 1593 C C . ASP A 1 206 ? 9.195 -23.906 -0.386 1 98.81 206 ASP A C 1
ATOM 1595 O O . ASP A 1 206 ? 8.453 -24.875 -0.524 1 98.81 206 ASP A O 1
ATOM 1599 N N . GLY A 1 207 ? 9.289 -22.938 -1.266 1 98.75 207 GLY A N 1
ATOM 1600 C CA . GLY A 1 207 ? 8.469 -22.922 -2.469 1 98.75 207 GLY A CA 1
ATOM 1601 C C . GLY A 1 207 ? 8.75 -24.078 -3.406 1 98.75 207 GLY A C 1
ATOM 1602 O O . GLY A 1 207 ? 8.078 -24.234 -4.43 1 98.75 207 GLY A O 1
ATOM 1603 N N . HIS A 1 208 ? 9.727 -24.891 -3.037 1 98.62 208 HIS A N 1
ATOM 1604 C CA . HIS A 1 208 ? 10.055 -26.047 -3.859 1 98.62 208 HIS A CA 1
ATOM 1605 C C . HIS A 1 208 ? 9.812 -27.344 -3.104 1 98.62 208 HIS A C 1
ATOM 1607 O O . HIS A 1 208 ? 10.172 -28.422 -3.58 1 98.62 208 HIS A O 1
ATOM 1613 N N . SER A 1 209 ? 9.203 -27.297 -1.945 1 98.75 209 SER A N 1
ATOM 1614 C CA . SER A 1 209 ? 8.68 -28.453 -1.24 1 98.75 209 SER A CA 1
ATOM 1615 C C . SER A 1 209 ? 7.23 -28.734 -1.623 1 98.75 209 SER A C 1
ATOM 1617 O O . SER A 1 209 ? 6.316 -28.078 -1.121 1 98.75 209 SER A O 1
ATOM 1619 N N . LEU A 1 210 ? 7.059 -29.75 -2.469 1 98.56 210 LEU A N 1
ATOM 1620 C CA . LEU A 1 210 ? 5.727 -30.078 -2.959 1 98.56 210 LEU A CA 1
ATOM 1621 C C . LEU A 1 210 ? 4.797 -30.453 -1.804 1 98.56 210 LEU A C 1
ATOM 1623 O O . LEU A 1 210 ? 3.627 -30.047 -1.796 1 98.56 210 LEU A O 1
ATOM 1627 N N . GLU A 1 211 ? 5.332 -31.125 -0.845 1 98.44 211 GLU A N 1
ATOM 1628 C CA . GLU A 1 211 ? 4.551 -31.531 0.318 1 98.44 211 GLU A CA 1
ATOM 1629 C C . GLU A 1 211 ? 4.121 -30.328 1.146 1 98.44 211 GLU A C 1
ATOM 1631 O O . GLU A 1 211 ? 2.959 -30.219 1.539 1 98.44 211 GLU A O 1
ATOM 1636 N N . ALA A 1 212 ? 5.031 -29.422 1.421 1 98.81 212 ALA A N 1
ATOM 1637 C CA . ALA A 1 212 ? 4.723 -28.219 2.207 1 98.81 212 ALA A CA 1
ATOM 1638 C C . ALA A 1 212 ? 3.713 -27.344 1.486 1 98.81 212 ALA A C 1
ATOM 1640 O O . ALA A 1 212 ? 2.775 -26.828 2.104 1 98.81 212 ALA A O 1
ATOM 1641 N N . LEU A 1 213 ? 3.908 -27.156 0.209 1 98.81 213 LEU A N 1
ATOM 1642 C CA . LEU A 1 213 ? 2.982 -26.375 -0.6 1 98.81 213 LEU A CA 1
ATOM 1643 C C . LEU A 1 213 ? 1.581 -26.969 -0.557 1 98.81 213 LEU A C 1
ATOM 1645 O O . LEU A 1 213 ? 0.604 -26.266 -0.309 1 98.81 213 LEU A O 1
ATOM 1649 N N . GLN A 1 214 ? 1.55 -28.266 -0.845 1 98.62 214 GLN A N 1
ATOM 1650 C CA . GLN A 1 214 ? 0.257 -28.953 -0.888 1 98.62 214 GLN A CA 1
ATOM 1651 C C . GLN A 1 214 ? -0.474 -28.828 0.446 1 98.62 214 GLN A C 1
ATOM 1653 O O . GLN A 1 214 ? -1.653 -28.469 0.482 1 98.62 214 GLN A O 1
ATOM 1658 N N . ALA A 1 215 ? 0.214 -29.109 1.512 1 98.75 215 ALA A N 1
ATOM 1659 C CA . ALA A 1 215 ? -0.385 -29.062 2.844 1 98.75 215 ALA A CA 1
ATOM 1660 C C . ALA A 1 215 ? -0.901 -27.656 3.168 1 98.75 215 ALA A C 1
ATOM 1662 O O . ALA A 1 215 ? -2.041 -27.5 3.609 1 98.75 215 ALA A O 1
ATOM 1663 N N . THR A 1 216 ? -0.103 -26.656 2.934 1 98.81 216 THR A N 1
ATOM 1664 C CA . THR A 1 216 ? -0.454 -25.297 3.283 1 98.81 216 THR A CA 1
ATOM 1665 C C . THR A 1 216 ? -1.605 -24.797 2.416 1 98.81 216 THR A C 1
ATOM 1667 O O . THR A 1 216 ? -2.559 -24.203 2.922 1 98.81 216 THR A O 1
ATOM 1670 N N . LEU A 1 217 ? -1.559 -25.016 1.134 1 98.88 217 LEU A N 1
ATOM 1671 C CA . LEU A 1 217 ? -2.576 -24.5 0.219 1 98.88 217 LEU A CA 1
ATOM 1672 C C . LEU A 1 217 ? -3.91 -25.203 0.446 1 98.88 217 LEU A C 1
ATOM 1674 O O . LEU A 1 217 ? -4.969 -24.594 0.327 1 98.88 217 LEU A O 1
ATOM 1678 N N . ARG A 1 218 ? -3.855 -26.516 0.766 1 98.62 218 ARG A N 1
ATOM 1679 C CA . ARG A 1 218 ? -5.09 -27.219 1.106 1 98.62 218 ARG A CA 1
ATOM 1680 C C . ARG A 1 218 ? -5.699 -26.656 2.389 1 98.62 218 ARG A C 1
ATOM 1682 O O . ARG A 1 218 ? -6.918 -26.484 2.48 1 98.62 218 ARG A O 1
ATOM 1689 N N . ASN A 1 219 ? -4.855 -26.469 3.357 1 98.62 219 ASN A N 1
ATOM 1690 C CA . ASN A 1 219 ? -5.328 -25.875 4.602 1 98.62 219 ASN A CA 1
ATOM 1691 C C . ASN A 1 219 ? -5.945 -24.5 4.371 1 98.62 219 ASN A C 1
ATOM 1693 O O . ASN A 1 219 ? -7.027 -24.203 4.879 1 98.62 219 ASN A O 1
ATOM 1697 N N . PHE A 1 220 ? -5.262 -23.625 3.609 1 98.69 220 PHE A N 1
ATOM 1698 C CA . PHE A 1 220 ? -5.754 -22.281 3.312 1 98.69 220 PHE A CA 1
ATOM 1699 C C . PHE A 1 220 ? -7.074 -22.344 2.557 1 98.69 220 PHE A C 1
ATOM 1701 O O . PHE A 1 220 ? -8 -21.578 2.844 1 98.69 220 PHE A O 1
ATOM 1708 N N . LYS A 1 221 ? -7.16 -23.234 1.624 1 98.44 221 LYS A N 1
ATOM 1709 C CA . LYS A 1 221 ? -8.375 -23.375 0.824 1 98.44 221 LYS A CA 1
ATOM 1710 C C . LYS A 1 221 ? -9.562 -23.781 1.691 1 98.44 221 LYS A C 1
ATOM 1712 O O . LYS A 1 221 ? -10.688 -23.328 1.471 1 98.44 221 LYS A O 1
ATOM 1717 N N . SER A 1 222 ? -9.336 -24.625 2.689 1 97 222 SER A N 1
ATOM 1718 C CA . SER A 1 222 ? -10.43 -25.156 3.492 1 97 222 SER A CA 1
ATOM 1719 C C . SER A 1 222 ? -10.773 -24.234 4.652 1 97 222 SER A C 1
ATOM 1721 O O . SER A 1 222 ? -11.844 -24.359 5.25 1 97 222 SER A O 1
ATOM 1723 N N . SER A 1 223 ? -9.891 -23.328 4.934 1 96.12 223 SER A N 1
ATOM 1724 C CA . SER A 1 223 ? -10.07 -22.469 6.102 1 96.12 223 SER A CA 1
ATOM 1725 C C . SER A 1 223 ? -11 -21.297 5.793 1 96.12 223 SER A C 1
ATOM 1727 O O . SER A 1 223 ? -10.875 -20.656 4.746 1 96.12 223 SER A O 1
ATOM 1729 N N . ARG A 1 224 ? -11.953 -21.062 6.617 1 96.5 224 ARG A N 1
ATOM 1730 C CA . ARG A 1 224 ? -12.836 -19.906 6.578 1 96.5 224 ARG A CA 1
ATOM 1731 C C . ARG A 1 224 ? -12.789 -19.125 7.895 1 96.5 224 ARG A C 1
ATOM 1733 O O . ARG A 1 224 ? -13.82 -18.938 8.547 1 96.5 224 ARG A O 1
ATOM 1740 N N . SER A 1 225 ? -11.57 -18.594 8.234 1 95.75 225 SER A N 1
ATOM 1741 C CA . SER A 1 225 ? -11.25 -17.984 9.523 1 95.75 225 SER A CA 1
ATOM 1742 C C . SER A 1 225 ? -11.703 -16.531 9.594 1 95.75 225 SER A C 1
ATOM 1744 O O . SER A 1 225 ? -11.586 -15.891 10.633 1 95.75 225 SER A O 1
ATOM 1746 N N . GLY A 1 226 ? -12.172 -15.977 8.5 1 97.75 226 GLY A N 1
ATOM 1747 C CA . GLY A 1 226 ? -12.539 -14.57 8.461 1 97.75 226 GLY A CA 1
ATOM 1748 C C . GLY A 1 226 ? -11.414 -13.672 7.969 1 97.75 226 GLY A C 1
ATOM 1749 O O . GLY A 1 226 ? -11.602 -12.469 7.816 1 97.75 226 GLY A O 1
ATOM 1750 N N . ARG A 1 227 ? -10.25 -14.242 7.66 1 98.44 227 ARG A N 1
ATOM 1751 C CA . ARG A 1 227 ? -9.102 -13.492 7.168 1 98.44 227 ARG A CA 1
ATOM 1752 C C . ARG A 1 227 ? -8.625 -14.039 5.828 1 98.44 227 ARG A C 1
ATOM 1754 O O . ARG A 1 227 ? -8.625 -15.25 5.609 1 98.44 227 ARG A O 1
ATOM 1761 N N . PRO A 1 228 ? -8.258 -13.125 4.91 1 98.81 228 PRO A N 1
ATOM 1762 C CA . PRO A 1 228 ? -7.566 -13.625 3.719 1 98.81 228 PRO A CA 1
ATOM 1763 C C . PRO A 1 228 ? -6.246 -14.312 4.051 1 98.81 228 PRO A C 1
ATOM 1765 O O . PRO A 1 228 ? -5.754 -14.211 5.176 1 98.81 228 PRO A O 1
ATOM 1768 N N . LYS A 1 229 ? -5.715 -15.078 3.082 1 98.88 229 LYS A N 1
ATOM 1769 C CA . LYS A 1 229 ? -4.52 -15.891 3.311 1 98.88 229 LYS A CA 1
ATOM 1770 C C . LYS A 1 229 ? -3.389 -15.477 2.373 1 98.88 229 LYS A C 1
ATOM 1772 O O . LYS A 1 229 ? -3.629 -15.141 1.213 1 98.88 229 LYS A O 1
ATOM 1777 N N . CYS A 1 230 ? -2.201 -15.523 2.912 1 98.88 230 CYS A N 1
ATOM 1778 C CA . CYS A 1 230 ? -1.006 -15.273 2.115 1 98.88 230 CYS A CA 1
ATOM 1779 C C . CYS A 1 230 ? 0.018 -16.391 2.309 1 98.88 230 CYS A C 1
ATOM 1781 O O . CYS A 1 230 ? 0.449 -16.656 3.434 1 98.88 230 CYS A O 1
ATOM 1783 N N . LEU A 1 231 ? 0.328 -17.047 1.303 1 98.94 231 LEU A N 1
ATOM 1784 C CA . LEU A 1 231 ? 1.457 -17.969 1.282 1 98.94 231 LEU A CA 1
ATOM 1785 C C . LEU A 1 231 ? 2.682 -17.328 0.648 1 98.94 231 LEU A C 1
ATOM 1787 O O . LEU A 1 231 ? 2.66 -16.969 -0.533 1 98.94 231 LEU A O 1
ATOM 1791 N N . ILE A 1 232 ? 3.674 -17.141 1.422 1 98.88 232 ILE A N 1
ATOM 1792 C CA . ILE A 1 232 ? 4.961 -16.703 0.884 1 98.88 232 ILE A CA 1
ATOM 1793 C C . ILE A 1 232 ? 5.809 -17.922 0.538 1 98.88 232 ILE A C 1
ATOM 1795 O O . ILE A 1 232 ? 6.32 -18.609 1.431 1 98.88 232 ILE A O 1
ATOM 1799 N N . ALA A 1 233 ? 5.871 -18.203 -0.726 1 98.88 233 ALA A N 1
ATOM 1800 C CA . ALA A 1 233 ? 6.711 -19.297 -1.217 1 98.88 233 ALA A CA 1
ATOM 1801 C C . ALA A 1 233 ? 8.133 -18.812 -1.497 1 98.88 233 ALA A C 1
ATOM 1803 O O . ALA A 1 233 ? 8.359 -18.062 -2.441 1 98.88 233 ALA A O 1
ATOM 1804 N N . HIS A 1 234 ? 9.062 -19.234 -0.674 1 98.75 234 HIS A N 1
ATOM 1805 C CA . HIS A 1 234 ? 10.461 -18.938 -0.949 1 98.75 234 HIS A CA 1
ATOM 1806 C C . HIS A 1 234 ? 11 -19.797 -2.086 1 98.75 234 HIS A C 1
ATOM 1808 O O . HIS A 1 234 ? 11.328 -20.969 -1.879 1 98.75 234 HIS A O 1
ATOM 1814 N N . THR A 1 235 ? 11.133 -19.141 -3.277 1 98.38 235 THR A N 1
ATOM 1815 C CA . THR A 1 235 ? 11.547 -19.875 -4.469 1 98.38 235 THR A CA 1
ATOM 1816 C C . THR A 1 235 ? 12.914 -19.391 -4.957 1 98.38 235 THR A C 1
ATOM 1818 O O . THR A 1 235 ? 13.516 -18.5 -4.352 1 98.38 235 THR A O 1
ATOM 1821 N N . ILE A 1 236 ? 13.406 -20.094 -5.965 1 97.88 236 ILE A N 1
ATOM 1822 C CA . ILE A 1 236 ? 14.672 -19.781 -6.617 1 97.88 236 ILE A CA 1
ATOM 1823 C C . ILE A 1 236 ? 14.43 -19.484 -8.094 1 97.88 236 ILE A C 1
ATOM 1825 O O . ILE A 1 236 ? 13.891 -20.312 -8.828 1 97.88 236 ILE A O 1
ATOM 1829 N N . LYS A 1 237 ? 14.805 -18.234 -8.469 1 96.94 237 LYS A N 1
ATOM 1830 C CA . LYS A 1 237 ? 14.758 -17.953 -9.898 1 96.94 237 LYS A CA 1
ATOM 1831 C C . LYS A 1 237 ? 15.656 -18.906 -10.688 1 96.94 237 LYS A C 1
ATOM 1833 O O . LYS A 1 237 ? 16.828 -19.094 -10.336 1 96.94 237 LYS A O 1
ATOM 1838 N N . GLY A 1 238 ? 15.047 -19.578 -11.711 1 97.12 238 GLY A N 1
ATOM 1839 C CA . GLY A 1 238 ? 15.812 -20.516 -12.508 1 97.12 238 GLY A CA 1
ATOM 1840 C C . GLY A 1 238 ? 15.898 -21.891 -11.891 1 97.12 238 GLY A C 1
ATOM 1841 O O . GLY A 1 238 ? 16.688 -22.734 -12.328 1 97.12 238 GLY A O 1
ATOM 1842 N N . LYS A 1 239 ? 15.07 -22.156 -10.945 1 97.81 239 LYS A N 1
ATOM 1843 C CA . LYS A 1 239 ? 15.133 -23.406 -10.203 1 97.81 239 LYS A CA 1
ATOM 1844 C C . LYS A 1 239 ? 15.18 -24.609 -11.148 1 97.81 239 LYS A C 1
ATOM 1846 O O . LYS A 1 239 ? 14.406 -24.688 -12.109 1 97.81 239 LYS A O 1
ATOM 1851 N N . GLY A 1 240 ? 16.047 -25.641 -10.781 1 97 240 GLY A N 1
ATOM 1852 C CA . GLY A 1 240 ? 16.109 -26.891 -11.5 1 97 240 GLY A CA 1
ATOM 1853 C C . GLY A 1 240 ? 17.266 -26.969 -12.492 1 97 240 GLY A C 1
ATOM 1854 O O . GLY A 1 240 ? 17.625 -28.047 -12.953 1 97 240 GLY A O 1
ATOM 1855 N N . VAL A 1 241 ? 17.781 -25.812 -12.883 1 97.75 241 VAL A N 1
ATOM 1856 C CA . VAL A 1 241 ? 18.922 -25.719 -13.797 1 97.75 241 VAL A CA 1
ATOM 1857 C C . VAL A 1 241 ? 20.078 -24.969 -13.117 1 97.75 241 VAL A C 1
ATOM 1859 O O . VAL A 1 241 ? 19.969 -23.781 -12.836 1 97.75 241 VAL A O 1
ATOM 1862 N N . SER A 1 242 ? 21.156 -25.656 -12.914 1 97.5 242 SER A N 1
ATOM 1863 C CA . SER A 1 242 ? 22.234 -25.203 -12.055 1 97.5 242 SER A CA 1
ATOM 1864 C C . SER A 1 242 ? 22.766 -23.844 -12.5 1 97.5 242 SER A C 1
ATOM 1866 O O . SER A 1 242 ? 23 -22.953 -11.672 1 97.5 242 SER A O 1
ATOM 1868 N N . PHE A 1 243 ? 22.906 -23.578 -13.773 1 96.75 243 PHE A N 1
ATOM 1869 C CA . PHE A 1 243 ? 23.547 -22.359 -14.242 1 96.75 243 PHE A CA 1
ATOM 1870 C C . PHE A 1 243 ? 22.516 -21.234 -14.391 1 96.75 243 PHE A C 1
ATOM 1872 O O . PHE A 1 243 ? 22.875 -20.109 -14.711 1 96.75 243 PHE A O 1
ATOM 1879 N N . MET A 1 244 ? 21.25 -21.516 -14.094 1 96.62 244 MET A N 1
ATOM 1880 C CA . MET A 1 244 ? 20.219 -20.484 -14.188 1 96.62 244 MET A CA 1
ATOM 1881 C C . MET A 1 244 ? 19.797 -20 -12.805 1 96.62 244 MET A C 1
ATOM 1883 O O . MET A 1 244 ? 19.219 -18.922 -12.672 1 96.62 244 MET A O 1
ATOM 1887 N N . GLU A 1 245 ? 20.031 -20.812 -11.758 1 97.31 245 GLU A N 1
ATOM 1888 C CA . GLU A 1 245 ? 19.531 -20.516 -10.422 1 97.31 245 GLU A CA 1
ATOM 1889 C C . GLU A 1 245 ? 20.188 -19.25 -9.859 1 97.31 245 GLU A C 1
ATOM 1891 O O . GLU A 1 245 ? 21.422 -19.141 -9.836 1 97.31 245 GLU A O 1
ATOM 1896 N N . ASN A 1 246 ? 19.312 -18.312 -9.484 1 95.94 246 ASN A N 1
ATOM 1897 C CA . ASN A 1 246 ? 19.688 -17.078 -8.828 1 95.94 246 ASN A CA 1
ATOM 1898 C C . ASN A 1 246 ? 20.516 -16.172 -9.742 1 95.94 246 ASN A C 1
ATOM 1900 O O . ASN A 1 246 ? 21.391 -15.445 -9.281 1 95.94 246 ASN A O 1
ATOM 1904 N N . GLU A 1 247 ? 20.266 -16.391 -11.086 1 93.5 247 GLU A N 1
ATOM 1905 C CA . GLU A 1 247 ? 20.969 -15.57 -12.062 1 93.5 247 GLU A CA 1
ATOM 1906 C C . GLU A 1 247 ? 20.016 -14.609 -12.766 1 93.5 247 GLU A C 1
ATOM 1908 O O . GLU A 1 247 ? 19.094 -15.039 -13.469 1 93.5 247 GLU A O 1
ATOM 1913 N N . LEU A 1 248 ? 20.312 -13.297 -12.617 1 92.56 248 LEU A N 1
ATOM 1914 C CA . LEU A 1 248 ? 19.469 -12.219 -13.141 1 92.56 248 LEU A CA 1
ATOM 1915 C C . LEU A 1 248 ? 19.391 -12.289 -14.664 1 92.56 248 LEU A C 1
ATOM 1917 O O . LEU A 1 248 ? 18.359 -11.945 -15.242 1 92.56 248 LEU A O 1
ATOM 1921 N N . VAL A 1 249 ? 20.422 -12.75 -15.297 1 91.69 249 VAL A N 1
ATOM 1922 C CA . VAL A 1 249 ? 20.531 -12.719 -16.75 1 91.69 249 VAL A CA 1
ATOM 1923 C C . VAL A 1 249 ? 19.375 -13.484 -17.375 1 91.69 249 VAL A C 1
ATOM 1925 O O . VAL A 1 249 ? 18.891 -13.133 -18.453 1 91.69 249 VAL A O 1
ATOM 1928 N N . TRP A 1 250 ? 18.844 -14.422 -16.719 1 91.75 250 TRP A N 1
ATOM 1929 C CA . TRP A 1 250 ? 17.797 -15.281 -17.266 1 91.75 250 TRP A CA 1
ATOM 1930 C C . TRP A 1 250 ? 16.422 -14.633 -17.109 1 91.75 250 TRP A C 1
ATOM 1932 O O . TRP A 1 250 ? 15.398 -15.258 -17.422 1 91.75 250 TRP A O 1
ATOM 1942 N N . HIS A 1 251 ? 16.438 -13.453 -16.5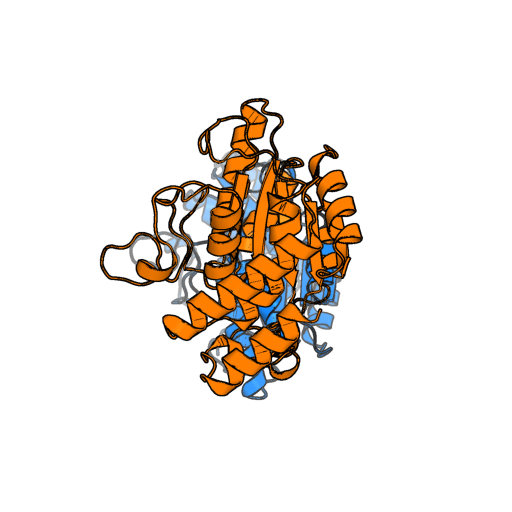62 1 90.06 251 HIS A N 1
ATOM 1943 C CA . HIS A 1 251 ? 15.258 -12.609 -16.688 1 90.06 251 HIS A CA 1
ATOM 1944 C C . HIS A 1 251 ? 15.102 -12.07 -18.094 1 90.06 251 HIS A C 1
ATOM 1946 O O . HIS A 1 251 ? 13.984 -11.797 -18.547 1 90.06 251 HIS A O 1
ATOM 1952 N N . TYR A 1 252 ? 16.141 -12.062 -18.828 1 87.25 252 TYR A N 1
ATOM 1953 C CA . TYR A 1 252 ? 16.109 -11.352 -20.094 1 87.25 252 TYR A CA 1
ATOM 1954 C C . TYR A 1 252 ? 16.531 -12.258 -21.25 1 87.25 252 TYR A C 1
ATOM 1956 O O . TYR A 1 252 ? 16.125 -12.047 -22.391 1 87.25 252 TYR A O 1
ATOM 1964 N N . ARG A 1 253 ? 17.344 -13.18 -20.969 1 88.12 253 ARG A N 1
ATOM 1965 C CA . ARG A 1 253 ? 18.047 -13.914 -22.016 1 88.12 253 ARG A CA 1
ATOM 1966 C C . ARG A 1 253 ? 17.391 -15.273 -22.25 1 88.12 253 ARG A C 1
ATOM 1968 O O . ARG A 1 253 ? 16.891 -15.906 -21.328 1 88.12 253 ARG A O 1
ATOM 1975 N N . SER A 1 254 ? 17.391 -15.688 -23.547 1 91.69 254 SER A N 1
ATOM 1976 C CA . SER A 1 254 ? 17.047 -17.062 -23.906 1 91.69 254 SER A CA 1
ATOM 1977 C C . SER A 1 254 ? 18.297 -17.938 -23.984 1 91.69 254 SER A C 1
ATOM 1979 O O . SER A 1 254 ? 19.344 -17.484 -24.453 1 91.69 254 SER A O 1
ATOM 1981 N N . PRO A 1 255 ? 18.172 -19.141 -23.672 1 94.38 255 PRO A N 1
ATOM 1982 C CA . PRO A 1 255 ? 19.344 -20.016 -23.688 1 94.38 255 PRO A CA 1
ATOM 1983 C C . PRO A 1 255 ? 19.781 -20.391 -25.094 1 94.38 255 PRO A C 1
ATOM 1985 O O . PRO A 1 255 ? 18.953 -20.5 -26 1 94.38 255 PRO A O 1
ATOM 1988 N N . SER A 1 256 ? 21.109 -20.594 -25.219 1 94.56 256 SER A N 1
ATOM 1989 C CA . SER A 1 256 ? 21.672 -21.141 -26.453 1 94.56 256 SER A CA 1
ATOM 1990 C C . SER A 1 256 ? 21.328 -22.625 -26.594 1 94.56 256 SER A C 1
ATOM 1992 O O . SER A 1 256 ? 20.859 -23.25 -25.641 1 94.56 256 SER A O 1
ATOM 1994 N N . ASP A 1 257 ? 21.594 -23.141 -27.797 1 95.31 257 ASP A N 1
ATOM 1995 C CA . ASP A 1 257 ? 21.312 -24.547 -28.047 1 95.31 257 ASP A CA 1
ATOM 1996 C C . ASP A 1 257 ? 22.078 -25.438 -27.078 1 95.31 257 ASP A C 1
ATOM 1998 O O . ASP A 1 257 ? 21.531 -26.438 -26.578 1 95.31 257 ASP A O 1
ATOM 2002 N N . GLN A 1 258 ? 23.281 -25.078 -26.844 1 96.81 258 GLN A N 1
ATOM 2003 C CA . GLN A 1 258 ? 24.094 -25.844 -25.906 1 96.81 258 GLN A CA 1
ATOM 2004 C C . GLN A 1 258 ? 23.531 -25.75 -24.484 1 96.81 258 GLN A C 1
ATOM 2006 O O . GLN A 1 258 ? 23.484 -26.75 -23.766 1 96.81 258 GLN A O 1
ATOM 2011 N N . GLU A 1 259 ? 23.141 -24.578 -24.094 1 96.69 259 GLU A N 1
ATOM 2012 C CA . GLU A 1 259 ? 22.562 -24.359 -22.781 1 96.69 259 GLU A CA 1
ATOM 2013 C C . GLU A 1 259 ? 21.234 -25.109 -22.641 1 96.69 259 GLU A C 1
ATOM 2015 O O . GLU A 1 259 ? 20.938 -25.656 -21.562 1 96.69 259 GLU A O 1
ATOM 2020 N N . VAL A 1 260 ? 20.484 -25.141 -23.719 1 97.62 260 VAL A N 1
ATOM 2021 C CA . VAL A 1 260 ? 19.219 -25.859 -23.719 1 97.62 260 VAL A CA 1
ATOM 2022 C C . VAL A 1 260 ? 19.453 -27.344 -23.469 1 97.62 260 VAL A C 1
ATOM 2024 O O . VAL A 1 260 ? 18.75 -27.969 -22.672 1 97.62 260 VAL A O 1
ATOM 2027 N N . GLN A 1 261 ? 20.406 -27.875 -24.188 1 97.44 261 GLN A N 1
ATOM 2028 C CA . GLN A 1 261 ? 20.719 -29.297 -24.031 1 97.44 261 GLN A CA 1
ATOM 2029 C C . GLN A 1 261 ? 21.156 -29.594 -22.594 1 97.44 261 GLN A C 1
ATOM 2031 O O . GLN A 1 261 ? 20.703 -30.578 -22 1 97.44 261 GLN A O 1
ATOM 2036 N N . ARG A 1 262 ? 21.984 -28.781 -22.078 1 97.75 262 ARG A N 1
ATOM 2037 C CA . ARG A 1 262 ? 22.453 -28.969 -20.719 1 97.75 262 ARG A CA 1
ATOM 2038 C C . ARG A 1 262 ? 21.297 -28.844 -19.719 1 97.75 262 ARG A C 1
ATOM 2040 O O . ARG A 1 262 ? 21.188 -29.656 -18.781 1 97.75 262 ARG A O 1
ATOM 2047 N N . ALA A 1 263 ? 20.469 -27.844 -19.906 1 97.81 263 ALA A N 1
ATOM 2048 C CA . ALA A 1 263 ? 19.312 -27.641 -19.031 1 97.81 263 ALA A CA 1
ATOM 2049 C C . ALA A 1 263 ? 18.375 -28.844 -19.062 1 97.81 263 ALA A C 1
ATOM 2051 O O . ALA A 1 263 ? 17.891 -29.281 -18.031 1 97.81 263 ALA A O 1
ATOM 2052 N N . ARG A 1 264 ? 18.125 -29.328 -20.281 1 97.88 264 ARG A N 1
ATOM 2053 C CA . ARG A 1 264 ? 17.25 -30.469 -20.453 1 97.88 264 ARG A CA 1
ATOM 2054 C C . ARG A 1 264 ? 17.797 -31.688 -19.703 1 97.88 264 ARG A C 1
ATOM 2056 O O . ARG A 1 264 ? 17.047 -32.406 -19.047 1 97.88 264 ARG A O 1
ATOM 2063 N N . GLU A 1 265 ? 19.062 -31.906 -19.797 1 97.5 265 GLU A N 1
ATOM 2064 C CA . GLU A 1 265 ? 19.703 -33.031 -19.125 1 97.5 265 GLU A CA 1
ATOM 2065 C C . GLU A 1 265 ? 19.562 -32.906 -17.609 1 97.5 265 GLU A C 1
ATOM 2067 O O . GLU A 1 265 ? 19.266 -33.875 -16.922 1 97.5 265 GLU A O 1
ATOM 2072 N N . GLU A 1 266 ? 19.766 -31.719 -17.141 1 97.56 266 GLU A N 1
ATOM 2073 C CA . GLU A 1 266 ? 19.625 -31.5 -15.703 1 97.56 266 GLU A CA 1
ATOM 2074 C C . GLU A 1 266 ? 18.203 -31.734 -15.234 1 97.56 266 GLU A C 1
ATOM 2076 O O . GLU A 1 266 ? 17.969 -32.344 -14.188 1 97.56 266 GLU A O 1
ATOM 2081 N N . LEU A 1 267 ? 17.234 -31.266 -15.961 1 97.38 267 LEU A N 1
ATOM 2082 C CA . LEU A 1 267 ? 15.828 -31.391 -15.594 1 97.38 267 LEU A CA 1
ATOM 2083 C C . LEU A 1 267 ? 15.367 -32.844 -15.664 1 97.38 267 LEU A C 1
ATOM 2085 O O . LEU A 1 267 ? 14.609 -33.312 -14.805 1 97.38 267 LEU A O 1
ATOM 2089 N N . GLU A 1 268 ? 15.844 -33.562 -16.641 1 96 268 GLU A N 1
ATOM 2090 C CA . GLU A 1 268 ? 15.422 -34.938 -16.828 1 96 268 GLU A CA 1
ATOM 2091 C C . GLU A 1 268 ? 16.078 -35.875 -15.805 1 96 268 GLU A C 1
ATOM 2093 O O . GLU A 1 268 ? 15.492 -36.875 -15.414 1 96 268 GLU A O 1
ATOM 2098 N N . SER A 1 269 ? 17.219 -35.5 -15.328 1 91.19 269 SER A N 1
ATOM 2099 C CA . SER A 1 269 ? 17.953 -36.312 -14.375 1 91.19 269 SER A CA 1
ATOM 2100 C C . SER A 1 269 ? 17.469 -36.094 -12.945 1 91.19 269 SER A C 1
ATOM 2102 O O . SER A 1 269 ? 17.75 -36.875 -12.047 1 91.19 269 SER A O 1
ATOM 2104 N N . ALA A 1 270 ? 16.766 -35.125 -12.727 1 82.88 270 ALA A N 1
ATOM 2105 C CA . ALA A 1 270 ? 16.281 -34.781 -11.391 1 82.88 270 ALA A CA 1
ATOM 2106 C C . ALA A 1 270 ? 15.062 -35.625 -11.016 1 82.88 270 ALA A C 1
ATOM 2108 O O . ALA A 1 270 ? 14.305 -36.062 -11.891 1 82.88 270 ALA A O 1
ATOM 2109 N N . MET B 1 1 ? 8.656 32.688 23.5 1 62.75 1 MET B N 1
ATOM 2110 C CA . MET B 1 1 ? 8.195 31.391 23.031 1 62.75 1 MET B CA 1
ATOM 2111 C C . MET B 1 1 ? 6.719 31.422 22.672 1 62.75 1 MET B C 1
ATOM 2113 O O . MET B 1 1 ? 5.914 32.031 23.375 1 62.75 1 MET B O 1
ATOM 2117 N N . THR B 1 2 ? 6.414 30.984 21.422 1 83.38 2 THR B N 1
ATOM 2118 C CA . THR B 1 2 ? 5.027 31.016 20.969 1 83.38 2 THR B CA 1
ATOM 2119 C C . THR B 1 2 ? 4.125 30.266 21.938 1 83.38 2 THR B C 1
ATOM 2121 O O . THR B 1 2 ? 4.484 29.172 22.406 1 83.38 2 THR B O 1
ATOM 2124 N N . ASP B 1 3 ? 3.146 30.875 22.484 1 95.81 3 ASP B N 1
ATOM 2125 C CA . ASP B 1 3 ? 2.105 30.188 23.234 1 95.81 3 ASP B CA 1
ATOM 2126 C C . ASP B 1 3 ? 1.31 29.234 22.344 1 95.81 3 ASP B C 1
ATOM 2128 O O . ASP B 1 3 ? 0.411 29.672 21.609 1 95.81 3 ASP B O 1
ATOM 2132 N N . LEU B 1 4 ? 1.627 27.984 22.453 1 97.5 4 LEU B N 1
ATOM 2133 C CA . LEU B 1 4 ? 1.076 27 21.531 1 97.5 4 LEU B CA 1
ATOM 2134 C C . LEU B 1 4 ? -0.423 26.828 21.75 1 97.5 4 LEU B C 1
ATOM 2136 O O . LEU B 1 4 ? -1.171 26.594 20.797 1 97.5 4 LEU B O 1
ATOM 2140 N N . SER B 1 5 ? -0.826 26.906 23 1 97.19 5 SER B N 1
ATOM 2141 C CA . SER B 1 5 ? -2.25 26.797 23.297 1 97.19 5 SER B CA 1
ATOM 2142 C C . SER B 1 5 ? -3.041 27.922 22.656 1 97.19 5 SER B C 1
ATOM 2144 O O . SER B 1 5 ? -4.09 27.703 22.047 1 97.19 5 SER B O 1
ATOM 2146 N N . ALA B 1 6 ? -2.57 29.109 22.797 1 97.56 6 ALA B N 1
ATOM 2147 C CA . ALA B 1 6 ? -3.211 30.281 22.172 1 97.56 6 ALA B CA 1
ATOM 2148 C C . ALA B 1 6 ? -3.211 30.156 20.656 1 97.56 6 ALA B C 1
ATOM 2150 O O . ALA B 1 6 ? -4.191 30.516 20 1 97.56 6 ALA B O 1
ATOM 2151 N N . PHE B 1 7 ? -2.105 29.75 20.141 1 97.81 7 PHE B N 1
ATOM 2152 C CA . PHE B 1 7 ? -1.977 29.594 18.688 1 97.81 7 PHE B CA 1
ATOM 2153 C C . PHE B 1 7 ? -2.979 28.578 18.156 1 97.81 7 PHE B C 1
ATOM 2155 O O . PHE B 1 7 ? -3.652 28.828 17.156 1 97.81 7 PHE B O 1
ATOM 2162 N N . SER B 1 8 ? -3.115 27.422 18.797 1 98.12 8 SER B N 1
ATOM 2163 C CA . SER B 1 8 ? -4.086 26.391 18.422 1 98.12 8 SER B CA 1
ATOM 2164 C C . SER B 1 8 ? -5.508 26.953 18.453 1 98.12 8 SER B C 1
ATOM 2166 O O . SER B 1 8 ? -6.289 26.719 17.531 1 98.12 8 SER B O 1
ATOM 2168 N N . LYS B 1 9 ? -5.809 27.672 19.5 1 97.81 9 LYS B N 1
ATOM 2169 C CA . LYS B 1 9 ? -7.117 28.312 19.625 1 97.81 9 LYS B CA 1
ATOM 2170 C C . LYS B 1 9 ? -7.367 29.281 18.469 1 97.81 9 LYS B C 1
ATOM 2172 O O . LYS B 1 9 ? -8.461 29.312 17.906 1 97.81 9 LYS B O 1
ATOM 2177 N N . GLN B 1 10 ? -6.387 30.078 18.156 1 97.31 10 GLN B N 1
ATOM 2178 C CA . GLN B 1 10 ? -6.504 31.047 17.078 1 97.31 10 GLN B CA 1
ATOM 2179 C C . GLN B 1 10 ? -6.781 30.344 15.75 1 97.31 10 GLN B C 1
ATOM 2181 O O . GLN B 1 10 ? -7.555 30.844 14.93 1 97.31 10 GLN B O 1
ATOM 2186 N N . ILE B 1 11 ? -6.113 29.25 15.516 1 98.19 11 ILE B N 1
ATOM 2187 C CA . ILE B 1 11 ? -6.344 28.484 14.289 1 98.19 11 ILE B CA 1
ATOM 2188 C C . ILE B 1 11 ? -7.805 28.062 14.211 1 98.19 11 ILE B C 1
ATOM 2190 O O . ILE B 1 11 ? -8.469 28.281 13.195 1 98.19 11 ILE B O 1
ATOM 2194 N N . ARG B 1 12 ? -8.344 27.516 15.258 1 98.31 12 ARG B N 1
ATOM 2195 C CA . ARG B 1 12 ? -9.719 27.031 15.242 1 98.31 12 ARG B CA 1
ATOM 2196 C C . ARG B 1 12 ? -10.695 28.188 15.07 1 98.31 12 ARG B C 1
ATOM 2198 O O . ARG B 1 12 ? -11.688 28.062 14.352 1 98.31 12 ARG B O 1
ATOM 2205 N N . LEU B 1 13 ? -10.414 29.281 15.758 1 98.06 13 LEU B N 1
ATOM 2206 C CA . LEU B 1 13 ? -11.281 30.453 15.617 1 98.06 13 LEU B CA 1
ATOM 2207 C C . LEU B 1 13 ? -11.273 30.969 14.18 1 98.06 13 LEU B C 1
ATOM 2209 O O . LEU B 1 13 ? -12.32 31.328 13.641 1 98.06 13 LEU B O 1
ATOM 2213 N N . ARG B 1 14 ? -10.148 31.031 13.602 1 97.44 14 ARG B N 1
ATOM 2214 C CA . ARG B 1 14 ? -10.031 31.484 12.227 1 97.44 14 ARG B CA 1
ATOM 2215 C C . ARG B 1 14 ? -10.711 30.531 11.258 1 97.44 14 ARG B C 1
ATOM 2217 O O . ARG B 1 14 ? -11.375 30.953 10.312 1 97.44 14 ARG B O 1
ATOM 2224 N N . VAL B 1 15 ? -10.531 29.234 11.477 1 97.44 15 VAL B N 1
ATOM 2225 C CA . VAL B 1 15 ? -11.211 28.219 10.688 1 97.44 15 VAL B CA 1
ATOM 2226 C C . VAL B 1 15 ? -12.727 28.406 10.797 1 97.44 15 VAL B C 1
ATOM 2228 O O . VAL B 1 15 ? -13.438 28.391 9.789 1 97.44 15 VAL B O 1
ATOM 2231 N N . LEU B 1 16 ? -13.188 28.547 12.016 1 97.44 16 LEU B N 1
ATOM 2232 C CA . LEU B 1 16 ? -14.609 28.781 12.25 1 97.44 16 LEU B CA 1
ATOM 2233 C C . LEU B 1 16 ? -15.102 29.984 11.453 1 97.44 16 LEU B C 1
ATOM 2235 O O . LEU B 1 16 ? -16.156 29.922 10.82 1 97.44 16 LEU B O 1
ATOM 2239 N N . GLU B 1 17 ? -14.367 31.016 11.484 1 96.69 17 GLU B N 1
ATOM 2240 C CA . GLU B 1 17 ? -14.719 32.25 10.758 1 96.69 17 GLU B CA 1
ATOM 2241 C C . GLU B 1 17 ? -14.758 31.984 9.258 1 96.69 17 GLU B C 1
ATOM 2243 O O . GLU B 1 17 ? -15.734 32.344 8.586 1 96.69 17 GLU B O 1
ATOM 2248 N N . LEU B 1 18 ? -13.727 31.391 8.711 1 95.62 18 LEU B N 1
ATOM 2249 C CA . LEU B 1 18 ? -13.625 31.141 7.277 1 95.62 18 LEU B CA 1
ATOM 2250 C C . LEU B 1 18 ? -14.766 30.234 6.809 1 95.62 18 LEU B C 1
ATOM 2252 O O . LEU B 1 18 ? -15.461 30.562 5.84 1 95.62 18 LEU B O 1
ATOM 2256 N N . CYS B 1 19 ? -14.961 29.125 7.523 1 94.62 19 CYS B N 1
ATOM 2257 C CA . CYS B 1 19 ? -15.945 28.141 7.102 1 94.62 19 CYS B CA 1
ATOM 2258 C C . CYS B 1 19 ? -17.359 28.688 7.23 1 94.62 19 CYS B C 1
ATOM 2260 O O . CYS B 1 19 ? -18.219 28.391 6.406 1 94.62 19 CYS B O 1
ATOM 2262 N N . SER B 1 20 ? -17.609 29.438 8.234 1 94.5 20 SER B N 1
ATOM 2263 C CA . SER B 1 20 ? -18.953 29.984 8.453 1 94.5 20 SER B CA 1
ATOM 2264 C C . SER B 1 20 ? -19.266 31.094 7.449 1 94.5 20 SER B C 1
ATOM 2266 O O . SER B 1 20 ? -20.359 31.125 6.875 1 94.5 20 SER B O 1
ATOM 2268 N N . GLN B 1 21 ? -18.391 31.953 7.223 1 93.44 21 GLN B N 1
ATOM 2269 C CA . GLN B 1 21 ? -18.656 33.094 6.359 1 93.44 21 GLN B CA 1
ATOM 2270 C C . GLN B 1 21 ? -18.688 32.688 4.891 1 93.44 21 GLN B C 1
ATOM 2272 O O . GLN B 1 21 ? -19.438 33.25 4.094 1 93.44 21 GLN B O 1
ATOM 2277 N N . LYS B 1 22 ? -17.859 31.719 4.574 1 92.81 22 LYS B N 1
ATOM 2278 C CA . LYS B 1 22 ? -17.781 31.297 3.174 1 92.81 22 LYS B CA 1
ATOM 2279 C C . LYS B 1 22 ? -18.625 30.062 2.922 1 92.81 22 LYS B C 1
ATOM 2281 O O . LYS B 1 22 ? -18.703 29.562 1.792 1 92.81 22 LYS B O 1
ATOM 2286 N N . ARG B 1 23 ? -19.219 29.516 3.965 1 91.56 23 ARG B N 1
ATOM 2287 C CA . ARG B 1 23 ? -20.125 28.375 3.9 1 91.56 23 ARG B CA 1
ATOM 2288 C C . ARG B 1 23 ? -19.453 27.172 3.234 1 91.56 23 ARG B C 1
ATOM 2290 O O . ARG B 1 23 ? -20 26.594 2.289 1 91.56 23 ARG B O 1
ATOM 2297 N N . THR B 1 24 ? -18.25 26.906 3.752 1 90 24 THR B N 1
ATOM 2298 C CA . THR B 1 24 ? -17.516 25.781 3.203 1 90 24 THR B CA 1
ATOM 2299 C C . THR B 1 24 ? -17.641 24.562 4.109 1 90 24 THR B C 1
ATOM 2301 O O . THR B 1 24 ? -18.078 24.672 5.254 1 90 24 THR B O 1
ATOM 2304 N N . SER B 1 25 ? -17.234 23.406 3.578 1 89.62 25 SER B N 1
ATOM 2305 C CA . SER B 1 25 ? -17.281 22.125 4.277 1 89.62 25 SER B CA 1
ATOM 2306 C C . SER B 1 25 ? -15.961 21.812 4.957 1 89.62 25 SER B C 1
ATOM 2308 O O . SER B 1 25 ? -15.07 22.672 5.012 1 89.62 25 SER B O 1
ATOM 2310 N N . HIS B 1 26 ? -15.891 20.734 5.734 1 92.88 26 HIS B N 1
ATOM 2311 C CA . HIS B 1 26 ? -14.703 20.062 6.266 1 92.88 26 HIS B CA 1
ATOM 2312 C C . HIS B 1 26 ? -14.195 20.766 7.52 1 92.88 26 HIS B C 1
ATOM 2314 O O . HIS B 1 26 ? -13.008 20.703 7.836 1 92.88 26 HIS B O 1
ATOM 2320 N N . ILE B 1 27 ? -15.078 21.516 8.227 1 95.31 27 ILE B N 1
ATOM 2321 C CA . ILE B 1 27 ? -14.68 22.219 9.445 1 95.31 27 ILE B CA 1
ATOM 2322 C C . ILE B 1 27 ? -14.227 21.203 10.492 1 95.31 27 ILE B C 1
ATOM 2324 O O . ILE B 1 27 ? -13.281 21.469 11.25 1 95.31 27 ILE B O 1
ATOM 2328 N N . GLY B 1 28 ? -14.867 20.078 10.531 1 95 28 GLY B N 1
ATOM 2329 C CA . GLY B 1 28 ? -14.484 19.062 11.492 1 95 28 GLY B CA 1
ATOM 2330 C C . GLY B 1 28 ? -13.047 18.594 11.32 1 95 28 GLY B C 1
ATOM 2331 O O . GLY B 1 28 ? -12.312 18.469 12.305 1 95 28 GLY B O 1
ATOM 2332 N N . GLY B 1 29 ? -12.672 18.312 10.07 1 95.19 29 GLY B N 1
ATOM 2333 C CA . GLY B 1 29 ? -11.312 17.891 9.773 1 95.19 29 GLY B CA 1
ATOM 2334 C C . GLY B 1 29 ? -10.281 18.969 10.016 1 95.19 29 GLY B C 1
ATOM 2335 O O . GLY B 1 29 ? -9.156 18.688 10.422 1 95.19 29 GLY B O 1
ATOM 2336 N N . ALA B 1 30 ? -10.641 20.203 9.797 1 97.12 30 ALA B N 1
ATOM 2337 C CA . ALA B 1 30 ? -9.75 21.344 10.047 1 97.12 30 ALA B CA 1
ATOM 2338 C C . ALA B 1 30 ? -9.477 21.5 11.539 1 97.12 30 ALA B C 1
ATOM 2340 O O . ALA B 1 30 ? -8.352 21.812 11.945 1 97.12 30 ALA B O 1
ATOM 2341 N N . PHE B 1 31 ? -10.5 21.234 12.352 1 98.06 31 PHE B N 1
ATOM 2342 C CA . PHE B 1 31 ? -10.359 21.359 13.797 1 98.06 31 PHE B CA 1
ATOM 2343 C C . PHE B 1 31 ? -9.445 20.266 14.344 1 98.06 31 PHE B C 1
ATOM 2345 O O . PHE B 1 31 ? -8.648 20.5 15.25 1 98.06 31 PHE B O 1
ATOM 2352 N N . SER B 1 32 ? -9.516 19.094 13.727 1 98.25 32 SER B N 1
ATOM 2353 C CA . SER B 1 32 ? -8.766 17.969 14.258 1 98.25 32 SER B CA 1
ATOM 2354 C C . SER B 1 32 ? -7.262 18.203 14.156 1 98.25 32 SER B C 1
ATOM 2356 O O . SER B 1 32 ? -6.5 17.766 15.023 1 98.25 32 SER B O 1
ATOM 2358 N N . ILE B 1 33 ? -6.809 18.922 13.156 1 98.25 33 ILE B N 1
ATOM 2359 C CA . ILE B 1 33 ? -5.383 19 12.852 1 98.25 33 ILE B CA 1
ATOM 2360 C C . ILE B 1 33 ? -4.797 20.281 13.438 1 98.25 33 ILE B C 1
ATOM 2362 O O . ILE B 1 33 ? -3.588 20.516 13.352 1 98.25 33 ILE B O 1
ATOM 2366 N N . ALA B 1 34 ? -5.574 21.125 14.125 1 98.62 34 ALA B N 1
ATOM 2367 C CA . ALA B 1 34 ? -5.191 22.469 14.562 1 98.62 34 ALA B CA 1
ATOM 2368 C C . ALA B 1 34 ? -4.012 22.406 15.531 1 98.62 34 ALA B C 1
ATOM 2370 O O . ALA B 1 34 ? -3.061 23.188 15.406 1 98.62 34 ALA B O 1
ATOM 2371 N N . ASP B 1 35 ? -4.047 21.5 16.484 1 98.81 35 ASP B N 1
ATOM 2372 C CA . ASP B 1 35 ? -2.992 21.406 17.484 1 98.81 35 ASP B CA 1
ATOM 2373 C C . ASP B 1 35 ? -1.667 20.984 16.844 1 98.81 35 ASP B C 1
ATOM 2375 O O . ASP B 1 35 ? -0.612 21.531 17.188 1 98.81 35 ASP B O 1
ATOM 2379 N N . VAL B 1 36 ? -1.713 20.062 15.938 1 98.81 36 VAL B N 1
ATOM 2380 C CA . VAL B 1 36 ? -0.516 19.609 15.242 1 98.81 36 VAL B CA 1
ATOM 2381 C C . VAL B 1 36 ? 0.112 20.766 14.469 1 98.81 36 VAL B C 1
ATOM 2383 O O . VAL B 1 36 ? 1.325 20.969 14.531 1 98.81 36 VAL B O 1
ATOM 2386 N N . LEU B 1 37 ? -0.723 21.484 13.734 1 98.69 37 LEU B N 1
ATOM 2387 C CA . LEU B 1 37 ? -0.228 22.625 12.961 1 98.69 37 LEU B CA 1
ATOM 2388 C C . LEU B 1 37 ? 0.369 23.688 13.875 1 98.69 37 LEU B C 1
ATOM 2390 O O . LEU B 1 37 ? 1.399 24.281 13.555 1 98.69 37 LEU B O 1
ATOM 2394 N N . ALA B 1 38 ? -0.31 23.938 15.016 1 98.69 38 ALA B N 1
ATOM 2395 C CA . ALA B 1 38 ? 0.209 24.906 15.977 1 98.69 38 ALA B CA 1
ATOM 2396 C C . ALA B 1 38 ? 1.602 24.5 16.453 1 98.69 38 ALA B C 1
ATOM 2398 O O . ALA B 1 38 ? 2.502 25.344 16.531 1 98.69 38 ALA B O 1
ATOM 2399 N N . VAL B 1 39 ? 1.775 23.25 16.75 1 98.81 39 VAL B N 1
ATOM 2400 C CA . VAL B 1 39 ? 3.057 22.766 17.25 1 98.81 39 VAL B CA 1
ATOM 2401 C C . VAL B 1 39 ? 4.105 22.828 16.141 1 98.81 39 VAL B C 1
ATOM 2403 O O . VAL B 1 39 ? 5.238 23.25 16.375 1 98.81 39 VAL B O 1
ATOM 2406 N N . LEU B 1 40 ? 3.77 22.391 14.914 1 98.75 40 LEU B N 1
ATOM 2407 C CA . LEU B 1 40 ? 4.715 22.391 13.805 1 98.75 40 LEU B CA 1
ATOM 2408 C C . LEU B 1 40 ? 5.176 23.812 13.484 1 98.75 40 LEU B C 1
ATOM 2410 O O . LEU B 1 40 ? 6.375 24.109 13.508 1 98.75 40 LEU B O 1
ATOM 2414 N N . TYR B 1 41 ? 4.273 24.734 13.32 1 98.06 41 TYR B N 1
ATOM 2415 C CA . TYR B 1 41 ? 4.613 26.094 12.891 1 98.06 41 TYR B CA 1
ATOM 2416 C C . TYR B 1 41 ? 5.051 26.953 14.078 1 98.06 41 TYR B C 1
ATOM 2418 O O . TYR B 1 41 ? 5.73 27.953 13.898 1 98.06 41 TYR B O 1
ATOM 2426 N N . GLY B 1 42 ? 4.66 26.562 15.273 1 97.94 42 GLY B N 1
ATOM 2427 C CA . GLY B 1 42 ? 4.957 27.375 16.438 1 97.94 42 GLY B CA 1
ATOM 2428 C C . GLY B 1 42 ? 6.234 26.969 17.141 1 97.94 42 GLY B C 1
ATOM 2429 O O . GLY B 1 42 ? 6.816 27.75 17.891 1 97.94 42 GLY B O 1
ATOM 2430 N N . ALA B 1 43 ? 6.672 25.719 16.906 1 97.88 43 ALA B N 1
ATOM 2431 C CA . ALA B 1 43 ? 7.75 25.266 17.781 1 97.88 43 ALA B CA 1
ATOM 2432 C C . ALA B 1 43 ? 8.727 24.375 17.016 1 97.88 43 ALA B C 1
ATOM 2434 O O . ALA B 1 43 ? 9.891 24.25 17.406 1 97.88 43 ALA B O 1
ATOM 2435 N N . VAL B 1 44 ? 8.375 23.797 15.906 1 98.44 44 VAL B N 1
ATOM 2436 C CA . VAL B 1 44 ? 9.172 22.672 15.406 1 98.44 44 VAL B CA 1
ATOM 2437 C C . VAL B 1 44 ? 9.805 23.047 14.07 1 98.44 44 VAL B C 1
ATOM 2439 O O . VAL B 1 44 ? 11.016 22.922 13.891 1 98.44 44 VAL B O 1
ATOM 2442 N N . LEU B 1 45 ? 9.039 23.531 13.141 1 98.25 45 LEU B N 1
ATOM 2443 C CA . LEU B 1 45 ? 9.5 23.766 11.781 1 98.25 45 LEU B CA 1
ATOM 2444 C C . LEU B 1 45 ? 10.484 24.922 11.734 1 98.25 45 LEU B C 1
ATOM 2446 O O . LEU B 1 45 ? 10.266 25.953 12.367 1 98.25 45 LEU B O 1
ATOM 2450 N N . ASP B 1 46 ? 11.523 24.703 11.008 1 97.88 46 ASP B N 1
ATOM 2451 C CA . ASP B 1 46 ? 12.406 25.812 10.633 1 97.88 46 ASP B CA 1
ATOM 2452 C C . ASP B 1 46 ? 11.945 26.469 9.328 1 97.88 46 ASP B C 1
ATOM 2454 O O . ASP B 1 46 ? 12.422 26.109 8.25 1 97.88 46 ASP B O 1
ATOM 2458 N N . VAL B 1 47 ? 11.07 27.438 9.445 1 96.81 47 VAL B N 1
ATOM 2459 C CA . VAL B 1 47 ? 10.516 28.188 8.32 1 96.81 47 VAL B CA 1
ATOM 2460 C C . VAL B 1 47 ? 10.375 29.656 8.688 1 96.81 47 VAL B C 1
ATOM 2462 O O . VAL B 1 47 ? 10.227 30 9.867 1 96.81 47 VAL B O 1
ATOM 2465 N N . ARG B 1 48 ? 10.508 30.438 7.688 1 95.75 48 ARG B N 1
ATOM 2466 C CA . ARG B 1 48 ? 10.375 31.891 7.875 1 95.75 48 ARG B CA 1
ATOM 2467 C C . ARG B 1 48 ? 9.445 32.5 6.828 1 95.75 48 ARG B C 1
ATOM 2469 O O . ARG B 1 48 ? 9.578 32.188 5.637 1 95.75 48 ARG B O 1
ATOM 2476 N N . ALA B 1 49 ? 8.555 33.312 7.367 1 95.12 49 ALA B N 1
ATOM 2477 C CA . ALA B 1 49 ? 7.605 33.969 6.465 1 95.12 49 ALA B CA 1
ATOM 2478 C C . ALA B 1 49 ? 8.32 34.938 5.531 1 95.12 49 ALA B C 1
ATOM 2480 O O . ALA B 1 49 ? 7.879 35.156 4.398 1 95.12 49 ALA B O 1
ATOM 2481 N N . ASP B 1 50 ? 9.406 35.531 5.93 1 95 50 ASP B N 1
ATOM 2482 C CA . ASP B 1 50 ? 10.117 36.5 5.133 1 95 50 ASP B CA 1
ATOM 2483 C C . ASP B 1 50 ? 11.102 35.844 4.176 1 95 50 ASP B C 1
ATOM 2485 O O . ASP B 1 50 ? 11.727 36.531 3.354 1 95 50 ASP B O 1
ATOM 2489 N N . ALA B 1 51 ? 11.227 34.562 4.242 1 95.44 51 ALA B N 1
ATOM 2490 C CA . ALA B 1 51 ? 12.062 33.781 3.34 1 95.44 51 ALA B CA 1
ATOM 2491 C C . ALA B 1 51 ? 11.438 32.438 3.062 1 95.44 51 ALA B C 1
ATOM 2493 O O . ALA B 1 51 ? 12.047 31.391 3.32 1 95.44 51 ALA B O 1
ATOM 2494 N N . PRO B 1 52 ? 10.258 32.438 2.494 1 93.62 52 PRO B N 1
ATOM 2495 C CA . PRO B 1 52 ? 9.492 31.203 2.354 1 93.62 52 PRO B CA 1
ATOM 2496 C C . PRO B 1 52 ? 10.164 30.188 1.428 1 93.62 52 PRO B C 1
ATOM 2498 O O . PRO B 1 52 ? 9.828 29 1.455 1 93.62 52 PRO B O 1
ATOM 2501 N N . ASP B 1 53 ? 11.203 30.609 0.635 1 92.62 53 ASP B N 1
ATOM 2502 C CA . ASP B 1 53 ? 11.828 29.703 -0.325 1 92.62 53 ASP B CA 1
ATOM 2503 C C . ASP B 1 53 ? 13.273 29.391 0.074 1 92.62 53 ASP B C 1
ATOM 2505 O O . ASP B 1 53 ? 14.047 28.891 -0.738 1 92.62 53 ASP B O 1
ATOM 2509 N N . GLU B 1 54 ? 13.617 29.734 1.338 1 94.12 54 GLU B N 1
ATOM 2510 C CA . GLU B 1 54 ? 14.953 29.406 1.816 1 94.12 54 GLU B CA 1
ATOM 2511 C C . GLU B 1 54 ? 15.258 27.938 1.622 1 94.12 54 GLU B C 1
ATOM 2513 O O . GLU B 1 54 ? 14.516 27.062 2.09 1 94.12 54 GLU B O 1
ATOM 2518 N N . PRO B 1 55 ? 16.328 27.594 0.979 1 93 55 PRO B N 1
ATOM 2519 C CA . PRO B 1 55 ? 16.594 26.203 0.585 1 93 55 PRO B CA 1
ATOM 2520 C C . PRO B 1 55 ? 16.781 25.281 1.784 1 93 55 PRO B C 1
ATOM 2522 O O . PRO B 1 55 ? 16.453 24.094 1.706 1 93 55 PRO B O 1
ATOM 2525 N N . SER B 1 56 ? 17.266 25.781 2.824 1 94.94 56 SER B N 1
ATOM 2526 C CA . SER B 1 56 ? 17.625 24.922 3.947 1 94.94 56 SER B CA 1
ATOM 2527 C C . SER B 1 56 ? 16.469 24.797 4.93 1 94.94 56 SER B C 1
ATOM 2529 O O . SER B 1 56 ? 16.609 24.141 5.969 1 94.94 56 SER B O 1
ATOM 2531 N N . ARG B 1 57 ? 15.383 25.359 4.578 1 97.19 57 ARG B N 1
ATOM 2532 C CA . ARG B 1 57 ? 14.234 25.328 5.477 1 97.19 57 ARG B CA 1
ATOM 2533 C C . ARG B 1 57 ? 13.664 23.906 5.574 1 97.19 57 ARG B C 1
ATOM 2535 O O . ARG B 1 57 ? 13.93 23.062 4.715 1 97.19 57 ARG B O 1
ATOM 2542 N N . ASP B 1 58 ? 12.93 23.672 6.66 1 98.25 58 ASP B N 1
ATOM 2543 C CA . ASP B 1 58 ? 12.078 22.484 6.664 1 98.25 58 ASP B CA 1
ATOM 2544 C C . ASP B 1 58 ? 10.953 22.625 5.645 1 98.25 58 ASP B C 1
ATOM 2546 O O . ASP B 1 58 ? 10.633 23.719 5.199 1 98.25 58 ASP B O 1
ATOM 2550 N N . ARG B 1 59 ? 10.453 21.484 5.238 1 97.12 59 ARG B N 1
ATOM 2551 C CA . ARG B 1 59 ? 9.32 21.469 4.32 1 97.12 59 ARG B CA 1
ATOM 2552 C C . ARG B 1 59 ? 8.141 20.719 4.922 1 97.12 59 ARG B C 1
ATOM 2554 O O . ARG B 1 59 ? 8.32 19.719 5.629 1 97.12 59 ARG B O 1
ATOM 2561 N N . LEU B 1 60 ? 6.965 21.234 4.656 1 97.5 60 LEU B N 1
ATOM 2562 C CA . LEU B 1 60 ? 5.738 20.547 5.043 1 97.5 60 LEU B CA 1
ATOM 2563 C C . LEU B 1 60 ? 4.836 20.312 3.834 1 97.5 60 LEU B C 1
ATOM 2565 O O . LEU B 1 60 ? 4.375 21.281 3.211 1 97.5 60 LEU B O 1
ATOM 2569 N N . LEU B 1 61 ? 4.668 19.109 3.443 1 96.75 61 LEU B N 1
ATOM 2570 C CA . LEU B 1 61 ? 3.658 18.719 2.461 1 96.75 61 LEU B CA 1
ATOM 2571 C C . LEU B 1 61 ? 2.336 18.391 3.145 1 96.75 61 LEU B C 1
ATOM 2573 O O . LEU B 1 61 ? 2.262 17.438 3.922 1 96.75 61 LEU B O 1
ATOM 2577 N N . TYR B 1 62 ? 1.355 19.141 2.857 1 95.5 62 TYR B N 1
ATOM 2578 C CA . TYR B 1 62 ? 0.041 19 3.477 1 95.5 62 TYR B CA 1
ATOM 2579 C C . TYR B 1 62 ? -0.909 18.219 2.58 1 95.5 62 TYR B C 1
ATOM 2581 O O . TYR B 1 62 ? -1.571 18.797 1.713 1 95.5 62 TYR B O 1
ATOM 2589 N N . SER B 1 63 ? -1.071 16.922 2.863 1 94 63 SER B N 1
ATOM 2590 C CA . SER B 1 63 ? -1.872 16.047 2.021 1 94 63 SER B CA 1
ATOM 2591 C C . SER B 1 63 ? -3.357 16.172 2.334 1 94 63 SER B C 1
ATOM 2593 O O . SER B 1 63 ? -4.203 15.945 1.466 1 94 63 SER B O 1
ATOM 2595 N N . LYS B 1 64 ? -3.668 16.516 3.508 1 92.25 64 LYS B N 1
ATOM 2596 C CA . LYS B 1 64 ? -5.043 16.719 3.949 1 92.25 64 LYS B CA 1
ATOM 2597 C C . LYS B 1 64 ? -5.609 18.031 3.406 1 92.25 64 LYS B C 1
ATOM 2599 O O . LYS B 1 64 ? -6.043 18.891 4.172 1 92.25 64 LYS B O 1
ATOM 2604 N N . GLY B 1 65 ? -5.691 18.062 2.109 1 87.5 65 GLY B N 1
ATOM 2605 C CA . GLY B 1 65 ? -5.973 19.297 1.406 1 87.5 65 GLY B CA 1
ATOM 2606 C C . GLY B 1 65 ? -7.363 19.844 1.675 1 87.5 65 GLY B C 1
ATOM 2607 O O . GLY B 1 65 ? -7.586 21.047 1.631 1 87.5 65 GLY B O 1
ATOM 2608 N N . HIS B 1 66 ? -8.266 18.969 1.95 1 86.38 66 HIS B N 1
ATOM 2609 C CA . HIS B 1 66 ? -9.641 19.406 2.188 1 86.38 66 HIS B CA 1
ATOM 2610 C C . HIS B 1 66 ? -9.75 20.188 3.492 1 86.38 66 HIS B C 1
ATOM 2612 O O . HIS B 1 66 ? -10.734 20.891 3.713 1 86.38 66 HIS B O 1
ATOM 2618 N N . ALA B 1 67 ? -8.781 20.078 4.316 1 92.12 67 ALA B N 1
ATOM 2619 C CA . ALA B 1 67 ? -8.711 20.859 5.543 1 92.12 67 ALA B CA 1
ATOM 2620 C C . ALA B 1 67 ? -7.754 22.031 5.383 1 92.12 67 ALA B C 1
ATOM 2622 O O . ALA B 1 67 ? -7.023 22.375 6.316 1 92.12 67 ALA B O 1
ATOM 2623 N N . CYS B 1 68 ? -7.824 22.625 4.25 1 92.88 68 CYS B N 1
ATOM 2624 C CA . CYS B 1 68 ? -6.891 23.688 3.885 1 92.88 68 CYS B CA 1
ATOM 2625 C C . CYS B 1 68 ? -7.059 24.891 4.797 1 92.88 68 CYS B C 1
ATOM 2627 O O . CYS B 1 68 ? -6.094 25.609 5.055 1 92.88 68 CYS B O 1
ATOM 2629 N N . THR B 1 69 ? -8.234 25.141 5.355 1 95.31 69 THR B N 1
ATOM 2630 C CA . THR B 1 69 ? -8.492 26.312 6.172 1 95.31 69 THR B CA 1
ATOM 2631 C C . THR B 1 69 ? -7.609 26.312 7.418 1 95.31 69 THR B C 1
ATOM 2633 O O . THR B 1 69 ? -7.168 27.375 7.875 1 95.31 69 THR B O 1
ATOM 2636 N N . ALA B 1 70 ? -7.371 25.141 7.918 1 97.31 70 ALA B N 1
ATOM 2637 C CA . ALA B 1 70 ? -6.496 25.047 9.086 1 97.31 70 ALA B CA 1
ATOM 2638 C C . ALA B 1 70 ? -5.07 25.469 8.734 1 97.31 70 ALA B C 1
ATOM 2640 O O . ALA B 1 70 ? -4.426 26.188 9.484 1 97.31 70 ALA B O 1
ATOM 2641 N N . LEU B 1 71 ? -4.602 25 7.625 1 96.81 71 LEU B N 1
ATOM 2642 C CA . LEU B 1 71 ? -3.264 25.375 7.176 1 96.81 71 LEU B CA 1
ATOM 2643 C C . LEU B 1 71 ? -3.188 26.875 6.891 1 96.81 71 LEU B C 1
ATOM 2645 O O . LEU B 1 71 ? -2.23 27.547 7.293 1 96.81 71 LEU B O 1
ATOM 2649 N N . TYR B 1 72 ? -4.199 27.375 6.172 1 96.12 72 TYR B N 1
ATOM 2650 C CA . TYR B 1 72 ? -4.234 28.812 5.867 1 96.12 72 TYR B CA 1
ATOM 2651 C C . TYR B 1 72 ? -4.195 29.641 7.145 1 96.12 72 TYR B C 1
ATOM 2653 O O . TYR B 1 72 ? -3.469 30.625 7.223 1 96.12 72 TYR B O 1
ATOM 2661 N N . ALA B 1 73 ? -4.98 29.219 8.094 1 96.69 73 ALA B N 1
ATOM 2662 C CA . ALA B 1 73 ? -5.02 29.922 9.367 1 96.69 73 ALA B CA 1
ATOM 2663 C C . ALA B 1 73 ? -3.643 29.938 10.031 1 96.69 73 ALA B C 1
ATOM 2665 O O . ALA B 1 73 ? -3.201 30.984 10.539 1 96.69 73 ALA B O 1
ATOM 2666 N N . ALA B 1 74 ? -2.953 28.828 10.031 1 97.31 74 ALA B N 1
ATOM 2667 C CA . ALA B 1 74 ? -1.625 28.719 10.625 1 97.31 74 ALA B CA 1
ATOM 2668 C C . ALA B 1 74 ? -0.625 29.609 9.906 1 97.31 74 ALA B C 1
ATOM 2670 O O . ALA B 1 74 ? 0.134 30.344 10.539 1 97.31 74 ALA B O 1
ATOM 2671 N N . LEU B 1 75 ? -0.634 29.547 8.594 1 96.69 75 LEU B N 1
ATOM 2672 C CA . LEU B 1 75 ? 0.29 30.344 7.785 1 96.69 75 LEU B CA 1
ATOM 2673 C C . LEU B 1 75 ? 0.018 31.828 7.949 1 96.69 75 LEU B C 1
ATOM 2675 O O . LEU B 1 75 ? 0.953 32.625 8.039 1 96.69 75 LEU B O 1
ATOM 2679 N N . GLU B 1 76 ? -1.26 32.156 7.957 1 96 76 GLU B N 1
ATOM 2680 C CA . GLU B 1 76 ? -1.63 33.562 8.18 1 96 76 GLU B CA 1
ATOM 2681 C C . GLU B 1 76 ? -1.093 34.062 9.516 1 96 76 GLU B C 1
ATOM 2683 O O . GLU B 1 76 ? -0.498 35.156 9.586 1 96 76 GLU B O 1
ATOM 2688 N N . HIS B 1 77 ? -1.316 33.281 10.539 1 94.69 77 HIS B N 1
ATOM 2689 C CA . HIS B 1 77 ? -0.865 33.656 11.875 1 94.69 77 HIS B CA 1
ATOM 2690 C C . HIS B 1 77 ? 0.647 33.844 11.914 1 94.69 77 HIS B C 1
ATOM 2692 O O . HIS B 1 77 ? 1.152 34.688 12.648 1 94.69 77 HIS B O 1
ATOM 2698 N N . ARG B 1 78 ? 1.37 33.125 11.117 1 95.56 78 ARG B N 1
ATOM 2699 C CA . ARG B 1 78 ? 2.828 33.156 11.109 1 95.56 78 ARG B CA 1
ATOM 2700 C C . ARG B 1 78 ? 3.342 34.219 10.141 1 95.56 78 ARG B C 1
ATOM 2702 O O . ARG B 1 78 ? 4.551 34.406 9.992 1 95.56 78 ARG B O 1
ATOM 2709 N N . GLY B 1 79 ? 2.453 34.844 9.422 1 95.88 79 GLY B N 1
ATOM 2710 C CA . GLY B 1 79 ? 2.814 36.031 8.641 1 95.88 79 GLY B CA 1
ATOM 2711 C C . GLY B 1 79 ? 3.154 35.688 7.199 1 95.88 79 GLY B C 1
ATOM 2712 O O . GLY B 1 79 ? 3.758 36.531 6.496 1 95.88 79 GLY B O 1
ATOM 2713 N N . PHE B 1 80 ? 2.742 34.531 6.734 1 95.31 80 PHE B N 1
ATOM 2714 C CA . PHE B 1 80 ? 3.088 34.125 5.379 1 95.31 80 PHE B CA 1
ATOM 2715 C C . PHE B 1 80 ? 2.219 34.844 4.355 1 95.31 80 PHE B C 1
ATOM 2717 O O . PHE B 1 80 ? 2.537 34.875 3.166 1 95.31 80 PHE B O 1
ATOM 2724 N N . PHE B 1 81 ? 1.125 35.406 4.828 1 93.25 81 PHE B N 1
ATOM 2725 C CA . PHE B 1 81 ? 0.196 36.031 3.891 1 93.25 81 PHE B CA 1
ATOM 2726 C C . PHE B 1 81 ? 0.123 37.531 4.113 1 93.25 81 PHE B C 1
ATOM 2728 O O . PHE B 1 81 ? -0.931 38.156 3.928 1 93.25 81 PHE B O 1
ATOM 2735 N N . GLU B 1 82 ? 1.159 38.062 4.547 1 87.75 82 GLU B N 1
ATOM 2736 C CA . GLU B 1 82 ? 1.193 39.5 4.727 1 87.75 82 GLU B CA 1
ATOM 2737 C C . GLU B 1 82 ? 0.753 40.219 3.457 1 87.75 82 GLU B C 1
ATOM 2739 O O . GLU B 1 82 ? 1.21 39.906 2.359 1 87.75 82 GLU B O 1
ATOM 2744 N N . GLY B 1 83 ? -0.133 41.125 3.586 1 82.44 83 GLY B N 1
ATOM 2745 C CA . GLY B 1 83 ? -0.631 41.906 2.461 1 82.44 83 GLY B CA 1
ATOM 2746 C C . GLY B 1 83 ? -1.83 41.281 1.784 1 82.44 83 GLY B C 1
ATOM 2747 O O . GLY B 1 83 ? -2.432 41.875 0.888 1 82.44 83 GLY B O 1
ATOM 2748 N N . LYS B 1 84 ? -2.199 40.062 2.16 1 85.5 84 LYS B N 1
ATOM 2749 C CA . LYS B 1 84 ? -3.375 39.406 1.626 1 85.5 84 LYS B CA 1
ATOM 2750 C C . LYS B 1 84 ? -4.5 39.344 2.658 1 85.5 84 LYS B C 1
ATOM 2752 O O . LYS B 1 84 ? -4.242 39.344 3.863 1 85.5 84 LYS B O 1
ATOM 2757 N N . ASN B 1 85 ? -5.66 39.344 2.146 1 91.62 85 ASN B N 1
ATOM 2758 C CA . ASN B 1 85 ? -6.824 39.188 3.014 1 91.62 85 ASN B CA 1
ATOM 2759 C C . ASN B 1 85 ? -7.461 37.812 2.875 1 91.62 85 ASN B C 1
ATOM 2761 O O . ASN B 1 85 ? -8.336 37.625 2.033 1 91.62 85 ASN B O 1
ATOM 2765 N N . LEU B 1 86 ? -7.117 36.938 3.691 1 92.88 86 LEU B N 1
ATOM 2766 C CA . LEU B 1 86 ? -7.539 35.562 3.619 1 92.88 86 LEU B CA 1
ATOM 2767 C C . LEU B 1 86 ? -9.062 35.438 3.631 1 92.88 86 LEU B C 1
ATOM 2769 O O . LEU B 1 86 ? -9.648 34.812 2.758 1 92.88 86 LEU B O 1
ATOM 2773 N N . LEU B 1 87 ? -9.688 36.094 4.551 1 92.38 87 LEU B N 1
ATOM 2774 C CA . LEU B 1 87 ? -11.133 35.969 4.691 1 92.38 87 LEU B CA 1
ATOM 2775 C C . LEU B 1 87 ? -11.844 36.469 3.436 1 92.38 87 LEU B C 1
ATOM 2777 O O . LEU B 1 87 ? -12.75 35.812 2.924 1 92.38 87 LEU B O 1
ATOM 2781 N N . GLU B 1 88 ? -11.461 37.531 2.891 1 91.81 88 GLU B N 1
ATOM 2782 C CA . GLU B 1 88 ? -12.117 38.156 1.737 1 91.81 88 GLU B CA 1
ATOM 2783 C C . GLU B 1 88 ? -11.844 37.344 0.466 1 91.81 88 GLU B C 1
ATOM 2785 O O . GLU B 1 88 ? -12.703 37.281 -0.42 1 91.81 88 GLU B O 1
ATOM 2790 N N . GLU B 1 89 ? -10.75 36.688 0.462 1 92.62 89 GLU B N 1
ATOM 2791 C CA . GLU B 1 89 ? -10.312 36.094 -0.788 1 92.62 89 GLU B CA 1
ATOM 2792 C C . GLU B 1 89 ? -10.617 34.594 -0.801 1 92.62 89 GLU B C 1
ATOM 2794 O O . GLU B 1 89 ? -10.602 33.938 -1.859 1 92.62 89 GLU B O 1
ATOM 2799 N N . PHE B 1 90 ? -10.859 34.125 0.25 1 92.38 90 PHE B N 1
ATOM 2800 C CA . PHE B 1 90 ? -11.062 32.656 0.348 1 92.38 90 PHE B CA 1
ATOM 2801 C C . PHE B 1 90 ? -12.234 32.219 -0.517 1 92.38 90 PHE B C 1
ATOM 2803 O O . PHE B 1 90 ? -13.32 32.812 -0.43 1 92.38 90 PHE B O 1
ATOM 2810 N N . THR B 1 91 ? -11.984 31.25 -1.427 1 90.75 91 THR B N 1
ATOM 2811 C CA . THR B 1 91 ? -12.922 30.578 -2.314 1 90.75 91 THR B CA 1
ATOM 2812 C C . THR B 1 91 ? -13.508 31.562 -3.328 1 90.75 91 THR B C 1
ATOM 2814 O O . THR B 1 91 ? -14.578 31.312 -3.887 1 90.75 91 THR B O 1
ATOM 2817 N N . GLU B 1 92 ? -12.883 32.656 -3.453 1 89.44 92 GLU B N 1
ATOM 2818 C CA . GLU B 1 92 ? -13.336 33.594 -4.461 1 89.44 92 GLU B CA 1
ATOM 2819 C C . GLU B 1 92 ? -12.695 33.312 -5.816 1 89.44 92 GLU B C 1
ATOM 2821 O O . GLU B 1 92 ? -11.547 32.875 -5.887 1 89.44 92 GLU B O 1
ATOM 2826 N N . ASN B 1 93 ? -13.453 33.625 -6.848 1 88.25 93 ASN B N 1
ATOM 2827 C CA . ASN B 1 93 ? -12.938 33.406 -8.195 1 88.25 93 ASN B CA 1
ATOM 2828 C C . ASN B 1 93 ? -11.625 34.156 -8.414 1 88.25 93 ASN B C 1
ATOM 2830 O O . ASN B 1 93 ? -11.516 35.344 -8.086 1 88.25 93 ASN B O 1
ATOM 2834 N N . GLY B 1 94 ? -10.633 33.438 -8.938 1 85.06 94 GLY B N 1
ATOM 2835 C CA . GLY B 1 94 ? -9.352 34.062 -9.242 1 85.06 94 GLY B CA 1
ATOM 2836 C C . GLY B 1 94 ? -8.414 34.094 -8.047 1 85.06 94 GLY B C 1
ATOM 2837 O O . GLY B 1 94 ? -7.242 34.438 -8.188 1 85.06 94 GLY B O 1
ATOM 2838 N N . SER B 1 95 ? -8.977 33.719 -6.906 1 85.94 95 SER B N 1
ATOM 2839 C CA . SER B 1 95 ? -8.18 33.75 -5.684 1 85.94 95 SER B CA 1
ATOM 2840 C C . SER B 1 95 ? -7.266 32.531 -5.582 1 85.94 95 SER B C 1
ATOM 2842 O O . SER B 1 95 ? -7.555 31.484 -6.152 1 85.94 95 SER B O 1
ATOM 2844 N N . TYR B 1 96 ? -6.188 32.75 -4.859 1 85.75 96 TYR B N 1
ATOM 2845 C CA . TYR B 1 96 ? -5.246 31.656 -4.609 1 85.75 96 TYR B CA 1
ATOM 2846 C C . TYR B 1 96 ? -5.648 30.859 -3.379 1 85.75 96 TYR B C 1
ATOM 2848 O O . TYR B 1 96 ? -5.148 29.75 -3.156 1 85.75 96 TYR B O 1
ATOM 2856 N N . PHE B 1 97 ? -6.488 31.484 -2.635 1 90.19 97 PHE B N 1
ATOM 2857 C CA . PHE B 1 97 ? -7.031 30.766 -1.49 1 90.19 97 PHE B CA 1
ATOM 2858 C C . PHE B 1 97 ? -8.203 29.891 -1.911 1 90.19 97 PHE B C 1
ATOM 2860 O O . PHE B 1 97 ? -9.359 30.234 -1.657 1 90.19 97 PHE B O 1
ATOM 2867 N N . THR B 1 98 ? -7.906 28.672 -2.455 1 87.12 98 THR B N 1
ATOM 2868 C CA . THR B 1 98 ? -8.938 27.766 -2.926 1 87.12 98 THR B CA 1
ATOM 2869 C C . THR B 1 98 ? -9.398 26.844 -1.799 1 87.12 98 THR B C 1
ATOM 2871 O O . THR B 1 98 ? -8.93 26.953 -0.665 1 87.12 98 THR B O 1
ATOM 2874 N N . SER B 1 99 ? -10.344 25.984 -2.137 1 84.69 99 SER B N 1
ATOM 2875 C CA . SER B 1 99 ? -10.914 25.094 -1.132 1 84.69 99 SER B CA 1
ATOM 2876 C C . SER B 1 99 ? -10.023 23.875 -0.9 1 84.69 99 SER B C 1
ATOM 2878 O O . SER B 1 99 ? -10.375 22.969 -0.144 1 84.69 99 SER B O 1
ATOM 2880 N N . HIS B 1 100 ? -8.977 23.859 -1.598 1 86.44 100 HIS B N 1
ATOM 2881 C CA . HIS B 1 100 ? -7.848 22.969 -1.36 1 86.44 100 HIS B CA 1
ATOM 2882 C C . HIS B 1 100 ? -6.527 23.734 -1.416 1 86.44 100 HIS B C 1
ATOM 2884 O O . HIS B 1 100 ? -6.461 24.812 -1.989 1 86.44 100 HIS B O 1
ATOM 2890 N N . VAL B 1 101 ? -5.527 23.156 -0.873 1 86 101 VAL B N 1
ATOM 2891 C CA . VAL B 1 101 ? -4.266 23.891 -0.764 1 86 101 VAL B CA 1
ATOM 2892 C C . VAL B 1 101 ? -3.676 24.109 -2.154 1 86 101 VAL B C 1
ATOM 2894 O O . VAL B 1 101 ? -3.762 23.234 -3.021 1 86 101 VAL B O 1
ATOM 2897 N N . ASN B 1 102 ? -3.125 25.281 -2.328 1 84.62 102 ASN B N 1
ATOM 2898 C CA . ASN B 1 102 ? -2.582 25.734 -3.602 1 84.62 102 ASN B CA 1
ATOM 2899 C C . ASN B 1 102 ? -1.114 26.141 -3.475 1 84.62 102 ASN B C 1
ATOM 2901 O O . ASN B 1 102 ? -0.771 27 -2.666 1 84.62 102 ASN B O 1
ATOM 2905 N N . HIS B 1 103 ? -0.28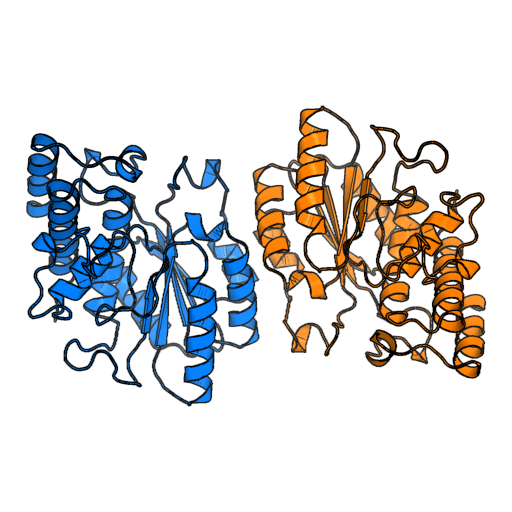1 25.594 -4.348 1 84.31 103 HIS B N 1
ATOM 2906 C CA . HIS B 1 103 ? 1.161 25.781 -4.234 1 84.31 103 HIS B CA 1
ATOM 2907 C C . HIS B 1 103 ? 1.569 27.203 -4.652 1 84.31 103 HIS B C 1
ATOM 2909 O O . HIS B 1 103 ? 2.727 27.594 -4.48 1 84.31 103 HIS B O 1
ATOM 2915 N N . ARG B 1 104 ? 0.706 28.031 -5.07 1 85.62 104 ARG B N 1
ATOM 2916 C CA . ARG B 1 104 ? 1.008 29.406 -5.434 1 85.62 104 ARG B CA 1
ATOM 2917 C C . ARG B 1 104 ? 1.048 30.297 -4.199 1 85.62 104 ARG B C 1
ATOM 2919 O O . ARG B 1 104 ? 1.516 31.438 -4.266 1 85.62 104 ARG B O 1
ATOM 2926 N N . LEU B 1 105 ? 0.584 29.75 -3.082 1 88.62 105 LEU B N 1
ATOM 2927 C CA . LEU B 1 105 ? 0.624 30.484 -1.825 1 88.62 105 LEU B CA 1
ATOM 2928 C C . LEU B 1 105 ? 1.968 30.297 -1.129 1 88.62 105 LEU B C 1
ATOM 2930 O O . LEU B 1 105 ? 2.514 29.188 -1.106 1 88.62 105 LEU B O 1
ATOM 2934 N N . PRO B 1 106 ? 2.5 31.453 -0.641 1 90.12 106 PRO B N 1
ATOM 2935 C CA . PRO B 1 106 ? 3.746 31.297 0.115 1 90.12 106 PRO B CA 1
ATOM 2936 C C . PRO B 1 106 ? 3.615 30.312 1.271 1 90.12 106 PRO B C 1
ATOM 2938 O O . PRO B 1 106 ? 2.619 30.328 2 1 90.12 106 PRO B O 1
ATOM 2941 N N . GLY B 1 107 ? 4.578 29.375 1.371 1 90.38 107 GLY B N 1
ATOM 2942 C CA . GLY B 1 107 ? 4.582 28.422 2.471 1 90.38 107 GLY B CA 1
ATOM 2943 C C . GLY B 1 107 ? 3.914 27.109 2.123 1 90.38 107 GLY B C 1
ATOM 2944 O O . GLY B 1 107 ? 3.949 26.156 2.912 1 90.38 107 GLY B O 1
ATOM 2945 N N . VAL B 1 108 ? 3.293 27.078 0.948 1 91.12 108 VAL B N 1
ATOM 2946 C CA . VAL B 1 108 ? 2.652 25.828 0.519 1 91.12 108 VAL B CA 1
ATOM 2947 C C . VAL B 1 108 ? 3.537 25.125 -0.501 1 91.12 108 VAL B C 1
ATOM 2949 O O . VAL B 1 108 ? 3.869 25.688 -1.546 1 91.12 108 VAL B O 1
ATOM 2952 N N . GLU B 1 109 ? 3.801 23.891 -0.258 1 90.12 109 GLU B N 1
ATOM 2953 C CA . GLU B 1 109 ? 4.754 23.141 -1.08 1 90.12 109 GLU B CA 1
ATOM 2954 C C . GLU B 1 109 ? 4.059 22.484 -2.27 1 90.12 109 GLU B C 1
ATOM 2956 O O . GLU B 1 109 ? 4.656 22.328 -3.336 1 90.12 109 GLU B O 1
ATOM 2961 N N . LEU B 1 110 ? 2.855 22.062 -2.051 1 88.81 110 LEU B N 1
ATOM 2962 C CA . LEU B 1 110 ? 2.178 21.219 -3.031 1 88.81 110 LEU B CA 1
ATOM 2963 C C . LEU B 1 110 ? 0.676 21.484 -3.033 1 88.81 110 LEU B C 1
ATOM 2965 O O . LEU B 1 110 ? 0.064 21.625 -1.973 1 88.81 110 LEU B O 1
ATOM 2969 N N . SER B 1 111 ? 0.195 21.609 -4.23 1 84.38 111 SER B N 1
ATOM 2970 C CA . SER B 1 111 ? -1.26 21.609 -4.34 1 84.38 111 SER B CA 1
ATOM 2971 C C . SER B 1 111 ? -1.825 20.219 -4.129 1 84.38 111 SER B C 1
ATOM 2973 O O . SER B 1 111 ? -1.325 19.234 -4.703 1 84.38 111 SER B O 1
ATOM 2975 N N . THR B 1 112 ? -2.783 20.188 -3.273 1 82.31 112 THR B N 1
ATOM 2976 C CA . THR B 1 112 ? -3.355 18.875 -3.008 1 82.31 112 THR B CA 1
ATOM 2977 C C . THR B 1 112 ? -4.875 18.906 -3.154 1 82.31 112 THR B C 1
ATOM 2979 O O . THR B 1 112 ? -5.508 19.938 -2.885 1 82.31 112 THR B O 1
ATOM 2982 N N . GLY B 1 113 ? -5.402 17.969 -3.809 1 73.38 113 GLY B N 1
ATOM 2983 C CA . GLY B 1 113 ? -6.812 17.688 -4.023 1 73.38 113 GLY B CA 1
ATOM 2984 C C . GLY B 1 113 ? -7.16 16.219 -3.906 1 73.38 113 GLY B C 1
ATOM 2985 O O . GLY B 1 113 ? -7.73 15.781 -2.904 1 73.38 113 GLY B O 1
ATOM 2986 N N . SER B 1 114 ? -6.512 15.523 -4.805 1 72.19 114 SER B N 1
ATOM 2987 C CA . SER B 1 114 ? -6.637 14.07 -4.707 1 72.19 114 SER B CA 1
ATOM 2988 C C . SER B 1 114 ? -5.816 13.523 -3.545 1 72.19 114 SER B C 1
ATOM 2990 O O . SER B 1 114 ? -4.703 13.984 -3.293 1 72.19 114 SER B O 1
ATOM 2992 N N . LEU B 1 115 ? -6.418 12.672 -2.861 1 76.69 115 LEU B N 1
ATOM 2993 C CA . LEU B 1 115 ? -5.77 12.086 -1.693 1 76.69 115 LEU B CA 1
ATOM 2994 C C . LEU B 1 115 ? -4.699 11.086 -2.113 1 76.69 115 LEU B C 1
ATOM 2996 O O . LEU B 1 115 ? -4.848 10.398 -3.131 1 76.69 115 LEU B O 1
ATOM 3000 N N . GLY B 1 116 ? -3.52 11.133 -1.395 1 82.25 116 GLY B N 1
ATOM 3001 C CA . GLY B 1 116 ? -2.523 10.086 -1.522 1 82.25 116 GLY B CA 1
ATOM 3002 C C . GLY B 1 116 ? -1.332 10.492 -2.369 1 82.25 116 GLY B C 1
ATOM 3003 O O . GLY B 1 116 ? -0.511 9.648 -2.738 1 82.25 116 GLY B O 1
ATOM 3004 N N . HIS B 1 117 ? -1.167 11.711 -2.6 1 86.38 117 HIS B N 1
ATOM 3005 C CA . HIS B 1 117 ? -0.082 12.094 -3.494 1 86.38 117 HIS B CA 1
ATOM 3006 C C . HIS B 1 117 ? 1.049 12.773 -2.725 1 86.38 117 HIS B C 1
ATOM 3008 O O . HIS B 1 117 ? 2.203 12.742 -3.156 1 86.38 117 HIS B O 1
ATOM 3014 N N . ALA B 1 118 ? 0.779 13.32 -1.622 1 92.94 118 ALA B N 1
ATOM 3015 C CA . ALA B 1 118 ? 1.762 14.18 -0.974 1 92.94 118 ALA B CA 1
ATOM 3016 C C . ALA B 1 118 ? 2.924 13.367 -0.413 1 92.94 118 ALA B C 1
ATOM 3018 O O . ALA B 1 118 ? 4.074 13.812 -0.439 1 92.94 118 ALA B O 1
ATOM 3019 N N . LEU B 1 119 ? 2.633 12.18 0.082 1 96.94 119 LEU B N 1
ATOM 3020 C CA . LEU B 1 119 ? 3.701 11.414 0.714 1 96.94 119 LEU B CA 1
ATOM 3021 C C . LEU B 1 119 ? 4.754 11 -0.31 1 96.94 119 LEU B C 1
ATOM 3023 O O . LEU B 1 119 ? 5.949 11.016 -0.016 1 96.94 119 LEU B O 1
ATOM 3027 N N . GLY B 1 120 ? 4.285 10.602 -1.536 1 97.19 120 GLY B N 1
ATOM 3028 C CA . GLY B 1 120 ? 5.242 10.305 -2.592 1 97.19 120 GLY B CA 1
ATOM 3029 C C . GLY B 1 120 ? 6.145 11.477 -2.924 1 97.19 120 GLY B C 1
ATOM 3030 O O . GLY B 1 120 ? 7.359 11.32 -3.057 1 97.19 120 GLY B O 1
ATOM 3031 N N . VAL B 1 121 ? 5.562 12.648 -3.016 1 96.94 121 VAL B N 1
ATOM 3032 C CA . VAL B 1 121 ? 6.328 13.859 -3.303 1 96.94 121 VAL B CA 1
ATOM 3033 C C . VAL B 1 121 ? 7.27 14.164 -2.139 1 96.94 121 VAL B C 1
ATOM 3035 O O . VAL B 1 121 ? 8.414 14.562 -2.35 1 96.94 121 VAL B O 1
ATOM 3038 N N . ALA B 1 122 ? 6.805 13.992 -0.918 1 98 122 ALA B N 1
ATOM 3039 C CA . ALA B 1 122 ? 7.633 14.195 0.267 1 98 122 ALA B CA 1
ATOM 3040 C C . ALA B 1 122 ? 8.852 13.281 0.249 1 98 122 ALA B C 1
ATOM 3042 O O . ALA B 1 122 ? 9.953 13.688 0.619 1 98 122 ALA B O 1
ATOM 3043 N N . CYS B 1 123 ? 8.656 12.062 -0.173 1 98.44 123 CYS B N 1
ATOM 3044 C CA . CYS B 1 123 ? 9.766 11.117 -0.301 1 98.44 123 CYS B CA 1
ATOM 3045 C C . CYS B 1 123 ? 10.812 11.641 -1.275 1 98.44 123 CYS B C 1
ATOM 3047 O O . CYS B 1 123 ? 12.008 11.602 -0.982 1 98.44 123 CYS B O 1
ATOM 3049 N N . GLY B 1 124 ? 10.273 12.062 -2.438 1 98 124 GLY B N 1
ATOM 3050 C CA . GLY B 1 124 ? 11.203 12.641 -3.395 1 98 124 GLY B CA 1
ATOM 3051 C C . GLY B 1 124 ? 11.969 13.828 -2.844 1 98 124 GLY B C 1
ATOM 3052 O O . GLY B 1 124 ? 13.172 13.953 -3.062 1 98 124 GLY B O 1
ATOM 3053 N N . SER B 1 125 ? 11.312 14.688 -2.143 1 97.81 125 SER B N 1
ATOM 3054 C CA . SER B 1 125 ? 11.922 15.859 -1.531 1 97.81 125 SER B CA 1
ATOM 3055 C C . SER B 1 125 ? 12.969 15.461 -0.496 1 97.81 125 SER B C 1
ATOM 3057 O O . SER B 1 125 ? 14.07 16.016 -0.476 1 97.81 125 SER B O 1
ATOM 3059 N N . ALA B 1 126 ? 12.617 14.555 0.364 1 98.56 126 ALA B N 1
ATOM 3060 C CA . ALA B 1 126 ? 13.531 14.086 1.396 1 98.56 126 ALA B CA 1
ATOM 3061 C C . ALA B 1 126 ? 14.789 13.469 0.777 1 98.56 126 ALA B C 1
ATOM 3063 O O . ALA B 1 126 ? 15.898 13.727 1.23 1 98.56 126 ALA B O 1
ATOM 3064 N N . LEU B 1 127 ? 14.578 12.656 -0.226 1 98.56 127 LEU B N 1
ATOM 3065 C CA . LEU B 1 127 ? 15.703 12.031 -0.916 1 98.56 127 LEU B CA 1
ATOM 3066 C C . LEU B 1 127 ? 16.625 13.086 -1.516 1 98.56 127 LEU B C 1
ATOM 3068 O O . LEU B 1 127 ? 17.844 12.984 -1.398 1 98.56 127 LEU B O 1
ATOM 3072 N N . ALA B 1 128 ? 16 14.07 -2.18 1 97.88 128 ALA B N 1
ATOM 3073 C CA . ALA B 1 128 ? 16.781 15.148 -2.779 1 97.88 128 ALA B CA 1
ATOM 3074 C C . ALA B 1 128 ? 17.594 15.898 -1.721 1 97.88 128 ALA B C 1
ATOM 3076 O O . ALA B 1 128 ? 18.766 16.219 -1.935 1 97.88 128 ALA B O 1
ATOM 3077 N N . CYS B 1 129 ? 17 16.219 -0.6 1 97.88 129 CYS B N 1
ATOM 3078 C CA . CYS B 1 129 ? 17.688 16.922 0.488 1 97.88 129 CYS B CA 1
ATOM 3079 C C . CYS B 1 129 ? 18.859 16.094 1.003 1 97.88 129 CYS B C 1
ATOM 3081 O O . CYS B 1 129 ? 19.953 16.641 1.223 1 97.88 129 CYS B O 1
ATOM 3083 N N . LYS B 1 130 ? 18.641 14.852 1.202 1 96.56 130 LYS B N 1
ATOM 3084 C CA . LYS B 1 130 ? 19.719 13.977 1.656 1 96.56 130 LYS B CA 1
ATOM 3085 C C . LYS B 1 130 ? 20.875 13.969 0.662 1 96.56 130 LYS B C 1
ATOM 3087 O O . LYS B 1 130 ? 22.047 14.07 1.055 1 96.56 130 LYS B O 1
ATOM 3092 N N . ARG B 1 131 ? 20.578 13.859 -0.538 1 97.06 131 ARG B N 1
ATOM 3093 C CA . ARG B 1 131 ? 21.594 13.812 -1.582 1 97.06 131 ARG B CA 1
ATOM 3094 C C . ARG B 1 131 ? 22.391 15.109 -1.636 1 97.06 131 ARG B C 1
ATOM 3096 O O . ARG B 1 131 ? 23.578 15.102 -1.959 1 97.06 131 ARG B O 1
ATOM 3103 N N . ARG B 1 132 ? 21.719 16.172 -1.274 1 97.19 132 ARG B N 1
ATOM 3104 C CA . ARG B 1 132 ? 22.359 17.484 -1.267 1 97.19 132 ARG B CA 1
ATOM 3105 C C . ARG B 1 132 ? 23 17.781 0.089 1 97.19 132 ARG B C 1
ATOM 3107 O O . ARG B 1 132 ? 23.453 18.891 0.341 1 97.19 132 ARG B O 1
ATOM 3114 N N . GLN B 1 133 ? 22.922 16.844 1.011 1 96.62 133 GLN B N 1
ATOM 3115 C CA . GLN B 1 133 ? 23.531 16.922 2.338 1 96.62 133 GLN B CA 1
ATOM 3116 C C . GLN B 1 133 ? 22.953 18.078 3.141 1 96.62 133 GLN B C 1
ATOM 3118 O O . GLN B 1 133 ? 23.672 18.781 3.85 1 96.62 133 GLN B O 1
ATOM 3123 N N . MET B 1 134 ? 21.688 18.312 2.879 1 96.62 134 MET B N 1
ATOM 3124 C CA . MET B 1 134 ? 20.969 19.312 3.676 1 96.62 134 MET B CA 1
ATOM 3125 C C . MET B 1 134 ? 20.562 18.734 5.023 1 96.62 134 MET B C 1
ATOM 3127 O O . MET B 1 134 ? 20.328 17.516 5.137 1 96.62 134 MET B O 1
ATOM 3131 N N . LYS B 1 135 ? 20.391 19.578 6.008 1 95.94 135 LYS B N 1
ATOM 3132 C CA . LYS B 1 135 ? 20.094 19.125 7.363 1 95.94 135 LYS B CA 1
ATOM 3133 C C . LYS B 1 135 ? 18.609 19.266 7.668 1 95.94 135 LYS B C 1
ATOM 3135 O O . LYS B 1 135 ? 18.141 18.797 8.711 1 95.94 135 LYS B O 1
ATOM 3140 N N . ASN B 1 136 ? 17.875 19.766 6.727 1 97.56 136 ASN B N 1
ATOM 3141 C CA . ASN B 1 136 ? 16.453 20.031 6.945 1 97.56 136 ASN B CA 1
ATOM 3142 C C . ASN B 1 136 ? 15.656 18.734 7.051 1 97.56 136 ASN B C 1
ATOM 3144 O O . ASN B 1 136 ? 16.188 17.641 6.836 1 97.56 136 ASN B O 1
ATOM 3148 N N . THR B 1 137 ? 14.477 18.828 7.516 1 98.62 137 THR B N 1
ATOM 3149 C CA . THR B 1 137 ? 13.523 17.734 7.629 1 98.62 137 THR B CA 1
ATOM 3150 C C . THR B 1 137 ? 12.289 18 6.77 1 98.62 137 THR B C 1
ATOM 3152 O O . THR B 1 137 ? 11.844 19.141 6.648 1 98.62 137 THR B O 1
ATOM 3155 N N . VAL B 1 138 ? 11.789 16.969 6.129 1 98.69 138 VAL B N 1
ATOM 3156 C CA . VAL B 1 138 ? 10.57 17.047 5.336 1 98.69 138 VAL B CA 1
ATOM 3157 C C . VAL B 1 138 ? 9.422 16.391 6.105 1 98.69 138 VAL B C 1
ATOM 3159 O O . VAL B 1 138 ? 9.531 15.242 6.547 1 98.69 138 VAL B O 1
ATOM 3162 N N . PHE B 1 139 ? 8.391 17.156 6.293 1 98.75 139 PHE B N 1
ATOM 3163 C CA . PHE B 1 139 ? 7.184 16.672 6.961 1 98.75 139 PHE B CA 1
ATOM 3164 C C . PHE B 1 139 ? 6.055 16.453 5.961 1 98.75 139 PHE B C 1
ATOM 3166 O O . PHE B 1 139 ? 5.957 17.188 4.969 1 98.75 139 PHE B O 1
ATOM 3173 N N . ALA B 1 140 ? 5.262 15.477 6.227 1 98.19 140 ALA B N 1
ATOM 3174 C CA . ALA B 1 140 ? 4.008 15.281 5.496 1 98.19 140 ALA B CA 1
ATOM 3175 C C . ALA B 1 140 ? 2.852 15.016 6.457 1 98.19 140 ALA B C 1
ATOM 3177 O O . ALA B 1 140 ? 2.945 14.148 7.328 1 98.19 140 ALA B O 1
ATOM 3178 N N . ILE B 1 141 ? 1.812 15.773 6.34 1 97.94 141 ILE B N 1
ATOM 3179 C CA . ILE B 1 141 ? 0.587 15.516 7.086 1 97.94 141 ILE B CA 1
ATOM 3180 C C . ILE B 1 141 ? -0.396 14.734 6.215 1 97.94 141 ILE B C 1
ATOM 3182 O O . ILE B 1 141 ? -0.714 15.156 5.098 1 97.94 141 ILE B O 1
ATOM 3186 N N . LEU B 1 142 ? -0.799 13.609 6.73 1 97.19 142 LEU B N 1
ATOM 3187 C CA . LEU B 1 142 ? -1.769 12.766 6.051 1 97.19 142 LEU B CA 1
ATOM 3188 C C . LEU B 1 142 ? -3.018 12.57 6.902 1 97.19 142 LEU B C 1
ATOM 3190 O O . LEU B 1 142 ? -2.943 12.578 8.133 1 97.19 142 LEU B O 1
ATOM 3194 N N . SER B 1 143 ? -4.148 12.438 6.242 1 95.56 143 SER B N 1
ATOM 3195 C CA . SER B 1 143 ? -5.359 12.039 6.945 1 95.56 143 SER B CA 1
ATOM 3196 C C . SER B 1 143 ? -5.5 10.523 6.98 1 95.56 143 SER B C 1
ATOM 3198 O O . SER B 1 143 ? -4.891 9.812 6.176 1 95.56 143 SER B O 1
ATOM 3200 N N . ASP B 1 144 ? -6.258 10.016 7.941 1 94.5 144 ASP B N 1
ATOM 3201 C CA . ASP B 1 144 ? -6.484 8.578 8.023 1 94.5 144 ASP B CA 1
ATOM 3202 C C . ASP B 1 144 ? -7.156 8.055 6.754 1 94.5 144 ASP B C 1
ATOM 3204 O O . ASP B 1 144 ? -6.781 7.008 6.227 1 94.5 144 ASP B O 1
ATOM 3208 N N . GLY B 1 145 ? -8.102 8.797 6.227 1 92.81 145 GLY B N 1
ATOM 3209 C CA . GLY B 1 145 ? -8.797 8.359 5.027 1 92.81 145 GLY B CA 1
ATOM 3210 C C . GLY B 1 145 ? -7.875 8.188 3.836 1 92.81 145 GLY B C 1
ATOM 3211 O O . GLY B 1 145 ? -8.07 7.281 3.023 1 92.81 145 GLY B O 1
ATOM 3212 N N . GLU B 1 146 ? -6.887 9.008 3.721 1 93.06 146 GLU B N 1
ATOM 3213 C CA . GLU B 1 146 ? -6.039 8.938 2.533 1 93.06 146 GLU B CA 1
ATOM 3214 C C . GLU B 1 146 ? -5.121 7.719 2.58 1 93.06 146 GLU B C 1
ATOM 3216 O O . GLU B 1 146 ? -4.539 7.336 1.563 1 93.06 146 GLU B O 1
ATOM 3221 N N . LEU B 1 147 ? -4.953 7.082 3.73 1 95.5 147 LEU B N 1
ATOM 3222 C CA . LEU B 1 147 ? -4.113 5.898 3.844 1 95.5 147 LEU B CA 1
ATOM 3223 C C . LEU B 1 147 ? -4.777 4.695 3.178 1 95.5 147 LEU B C 1
ATOM 3225 O O . LEU B 1 147 ? -4.137 3.658 2.982 1 95.5 147 LEU B O 1
ATOM 3229 N N . ASP B 1 148 ? -6.062 4.91 2.748 1 94.19 148 ASP B N 1
ATOM 3230 C CA . ASP B 1 148 ? -6.727 3.863 1.976 1 94.19 148 ASP B CA 1
ATOM 3231 C C . ASP B 1 148 ? -6.094 3.711 0.595 1 94.19 148 ASP B C 1
ATOM 3233 O O . ASP B 1 148 ? -6.25 2.676 -0.056 1 94.19 148 ASP B O 1
ATOM 3237 N N . GLU B 1 149 ? -5.457 4.801 0.196 1 94.06 149 GLU B N 1
ATOM 3238 C CA . GLU B 1 149 ? -4.895 4.828 -1.15 1 94.06 149 GLU B CA 1
ATOM 3239 C C . GLU B 1 149 ? -3.562 4.082 -1.204 1 94.06 149 GLU B C 1
ATOM 3241 O O . GLU B 1 149 ? -2.674 4.328 -0.386 1 94.06 149 GLU B O 1
ATOM 3246 N N . GLY B 1 150 ? -3.352 3.289 -2.227 1 95.5 150 GLY B N 1
ATOM 3247 C CA . GLY B 1 150 ? -2.152 2.486 -2.398 1 95.5 150 GLY B CA 1
ATOM 3248 C C . GLY B 1 150 ? -0.902 3.318 -2.609 1 95.5 150 GLY B C 1
ATOM 3249 O O . GLY B 1 150 ? 0.201 2.895 -2.258 1 95.5 150 GLY B O 1
ATOM 3250 N N . SER B 1 151 ? -1.07 4.469 -3.154 1 95.38 151 SER B N 1
ATOM 3251 C CA . SER B 1 151 ? 0.069 5.344 -3.412 1 95.38 151 SER B CA 1
ATOM 3252 C C . SER B 1 151 ? 0.83 5.652 -2.127 1 95.38 151 SER B C 1
ATOM 3254 O O . SER B 1 151 ? 2.057 5.777 -2.139 1 95.38 151 SER B O 1
ATOM 3256 N N . ASN B 1 152 ? 0.105 5.77 -1.03 1 97.44 152 ASN B N 1
ATOM 3257 C CA . ASN B 1 152 ? 0.763 6.016 0.249 1 97.44 152 ASN B CA 1
ATOM 3258 C C . ASN B 1 152 ? 1.636 4.836 0.666 1 97.44 152 ASN B C 1
ATOM 3260 O O . ASN B 1 152 ? 2.762 5.023 1.13 1 97.44 152 ASN B O 1
ATOM 3264 N N . TRP B 1 153 ? 1.193 3.662 0.425 1 97.44 153 TRP B N 1
ATOM 3265 C CA . TRP B 1 153 ? 1.917 2.475 0.869 1 97.44 153 TRP B CA 1
ATOM 3266 C C . TRP B 1 153 ? 3.119 2.203 -0.03 1 97.44 153 TRP B C 1
ATOM 3268 O O . TRP B 1 153 ? 4.137 1.678 0.427 1 97.44 153 TRP B O 1
ATOM 3278 N N . GLU B 1 154 ? 2.979 2.588 -1.306 1 96.62 154 GLU B N 1
ATOM 3279 C CA . GLU B 1 154 ? 4.152 2.578 -2.176 1 96.62 154 GLU B CA 1
ATOM 3280 C C . GLU B 1 154 ? 5.223 3.539 -1.666 1 96.62 154 GLU B C 1
ATOM 3282 O O . GLU B 1 154 ? 6.406 3.193 -1.63 1 96.62 154 GLU B O 1
ATOM 3287 N N . ALA B 1 155 ? 4.801 4.691 -1.286 1 98.19 155 ALA B N 1
ATOM 3288 C CA . ALA B 1 155 ? 5.719 5.691 -0.756 1 98.19 155 ALA B CA 1
ATOM 3289 C C . ALA B 1 155 ? 6.34 5.23 0.559 1 98.19 155 ALA B C 1
ATOM 3291 O O . ALA B 1 155 ? 7.52 5.473 0.816 1 98.19 155 ALA B O 1
ATOM 3292 N N . ILE B 1 156 ? 5.543 4.617 1.389 1 98.62 156 ILE B N 1
ATOM 3293 C CA . ILE B 1 156 ? 5.992 4.105 2.678 1 98.62 156 ILE B CA 1
ATOM 3294 C C . ILE B 1 156 ? 7.078 3.051 2.463 1 98.62 156 ILE B C 1
ATOM 3296 O O . ILE B 1 156 ? 8.094 3.047 3.16 1 98.62 156 ILE B O 1
ATOM 3300 N N . LEU B 1 157 ? 6.875 2.174 1.479 1 98 157 LEU B N 1
ATOM 3301 C CA . LEU B 1 157 ? 7.898 1.204 1.104 1 98 157 LEU B CA 1
ATOM 3302 C C . LEU B 1 157 ? 9.164 1.907 0.624 1 98 157 LEU B C 1
ATOM 3304 O O . LEU B 1 157 ? 10.266 1.58 1.067 1 98 157 LEU B O 1
ATOM 3308 N N . PHE B 1 158 ? 9.039 2.902 -0.198 1 98.31 158 PHE B N 1
ATOM 3309 C CA . PHE B 1 158 ? 10.133 3.641 -0.811 1 98.31 158 PHE B CA 1
ATOM 3310 C C . PHE B 1 158 ? 10.969 4.348 0.25 1 98.31 158 PHE B C 1
ATOM 3312 O O . PHE B 1 158 ? 12.203 4.309 0.203 1 98.31 158 PHE B O 1
ATOM 3319 N N . ALA B 1 159 ? 10.305 4.953 1.178 1 98.75 159 ALA B N 1
ATOM 3320 C CA . ALA B 1 159 ? 10.977 5.754 2.195 1 98.75 159 ALA B CA 1
ATOM 3321 C C . ALA B 1 159 ? 11.906 4.891 3.049 1 98.75 159 ALA B C 1
ATOM 3323 O O . ALA B 1 159 ? 13.055 5.258 3.291 1 98.75 159 ALA B O 1
ATOM 3324 N N . ALA B 1 160 ? 11.375 3.77 3.514 1 98.62 160 ALA B N 1
ATOM 3325 C CA . ALA B 1 160 ? 12.18 2.877 4.348 1 98.62 160 ALA B CA 1
ATOM 3326 C C . ALA B 1 160 ? 13.367 2.314 3.566 1 98.62 160 ALA B C 1
ATOM 3328 O O . ALA B 1 160 ? 14.484 2.25 4.082 1 98.62 160 ALA B O 1
ATOM 3329 N N . HIS B 1 161 ? 13.125 1.914 2.342 1 98.06 161 HIS B N 1
ATOM 3330 C CA . HIS B 1 161 ? 14.18 1.353 1.503 1 98.06 161 HIS B CA 1
ATOM 3331 C C . HIS B 1 161 ? 15.32 2.346 1.316 1 98.06 161 HIS B C 1
ATOM 3333 O O . HIS B 1 161 ? 16.5 1.958 1.312 1 98.06 161 HIS B O 1
ATOM 3339 N N . ASN B 1 162 ? 14.977 3.605 1.187 1 98.19 162 ASN B N 1
ATOM 3340 C CA . ASN B 1 162 ? 15.977 4.637 0.93 1 98.19 162 ASN B CA 1
ATOM 3341 C C . ASN B 1 162 ? 16.469 5.281 2.225 1 98.19 162 ASN B C 1
ATOM 3343 O O . ASN B 1 162 ? 17.156 6.293 2.195 1 98.19 162 ASN B O 1
ATOM 3347 N N . ARG B 1 163 ? 16.062 4.715 3.365 1 98.12 163 ARG B N 1
ATOM 3348 C CA . ARG B 1 163 ? 16.516 5.156 4.68 1 98.12 163 ARG B CA 1
ATOM 3349 C C . ARG B 1 163 ? 16.281 6.656 4.863 1 98.12 163 ARG B C 1
ATOM 3351 O O . ARG B 1 163 ? 17.188 7.383 5.266 1 98.12 163 ARG B O 1
ATOM 3358 N N . LEU B 1 164 ? 15.117 7.141 4.523 1 98.69 164 LEU B N 1
ATOM 3359 C CA . LEU B 1 164 ? 14.805 8.562 4.609 1 98.69 164 LEU B CA 1
ATOM 3360 C C . LEU B 1 164 ? 14.523 8.969 6.051 1 98.69 164 LEU B C 1
ATOM 3362 O O . LEU B 1 164 ? 13.383 9.305 6.391 1 98.69 164 LEU B O 1
ATOM 3366 N N . ASP B 1 165 ? 15.57 9.094 6.844 1 98.69 165 ASP B N 1
ATOM 3367 C CA . ASP B 1 165 ? 15.445 9.398 8.266 1 98.69 165 ASP B CA 1
ATOM 3368 C C . ASP B 1 165 ? 15.242 10.891 8.5 1 98.69 165 ASP B C 1
ATOM 3370 O O . ASP B 1 165 ? 15.109 11.336 9.641 1 98.69 165 ASP B O 1
ATOM 3374 N N . ASN B 1 166 ? 15.18 11.672 7.352 1 98.75 166 ASN B N 1
ATOM 3375 C CA . ASN B 1 166 ? 14.82 13.086 7.395 1 98.75 166 ASN B CA 1
ATOM 3376 C C . ASN B 1 166 ? 13.367 13.312 6.988 1 98.75 166 ASN B C 1
ATOM 3378 O O . ASN B 1 166 ? 12.977 14.43 6.645 1 98.75 166 ASN B O 1
ATOM 3382 N N . LEU B 1 167 ? 12.547 12.258 6.914 1 98.88 167 LEU B N 1
ATOM 3383 C CA . LEU B 1 167 ? 11.133 12.32 6.57 1 98.88 167 LEU B CA 1
ATOM 3384 C C . LEU B 1 167 ? 10.266 11.969 7.781 1 98.88 167 LEU B C 1
ATOM 3386 O O . LEU B 1 167 ? 10.492 10.953 8.438 1 98.88 167 LEU B O 1
ATOM 3390 N N . VAL B 1 168 ? 9.312 12.828 8.102 1 98.94 168 VAL B N 1
ATOM 3391 C CA . VAL B 1 168 ? 8.352 12.594 9.18 1 98.94 168 VAL B CA 1
ATOM 3392 C C . VAL B 1 168 ? 6.934 12.648 8.625 1 98.94 168 VAL B C 1
ATOM 3394 O O . VAL B 1 168 ? 6.488 13.695 8.148 1 98.94 168 VAL B O 1
ATOM 3397 N N . ALA B 1 169 ? 6.27 11.555 8.633 1 98.81 169 ALA B N 1
ATOM 3398 C CA . ALA B 1 169 ? 4.84 11.516 8.328 1 98.81 169 ALA B CA 1
ATOM 3399 C C . ALA B 1 169 ? 4.008 11.719 9.594 1 98.81 169 ALA B C 1
ATOM 3401 O O . ALA B 1 169 ? 4.219 11.039 10.602 1 98.81 169 ALA B O 1
ATOM 3402 N N . VAL B 1 170 ? 3.117 12.625 9.578 1 98.81 170 VAL B N 1
ATOM 3403 C CA . VAL B 1 170 ? 2.166 12.867 10.664 1 98.81 170 VAL B CA 1
ATOM 3404 C C . VAL B 1 170 ? 0.762 12.461 10.211 1 98.81 170 VAL B C 1
ATOM 3406 O O . VAL B 1 170 ? 0.211 13.047 9.281 1 98.81 170 VAL B O 1
ATOM 3409 N N . ILE B 1 171 ? 0.209 11.5 10.891 1 98.62 171 ILE B N 1
ATOM 3410 C CA . ILE B 1 171 ? -1.127 11.023 10.547 1 98.62 171 ILE B CA 1
ATOM 3411 C C . ILE B 1 171 ? -2.158 11.688 11.453 1 98.62 171 ILE B C 1
ATOM 3413 O O . ILE B 1 171 ? -2.141 11.492 12.672 1 98.62 171 ILE B O 1
ATOM 3417 N N . ASP B 1 172 ? -3.02 12.539 10.875 1 98.06 172 ASP B N 1
ATOM 3418 C CA . ASP B 1 172 ? -4.219 12.961 11.594 1 98.06 172 ASP B CA 1
ATOM 3419 C C . ASP B 1 172 ? -5.23 11.82 11.688 1 98.06 172 ASP B C 1
ATOM 3421 O O . ASP B 1 172 ? -6.121 11.703 10.836 1 98.06 172 ASP B O 1
ATOM 3425 N N . PHE B 1 173 ? -5.137 11.047 12.719 1 98.12 173 PHE B N 1
ATOM 3426 C CA . PHE B 1 173 ? -6.004 9.891 12.914 1 98.12 173 PHE B CA 1
ATOM 3427 C C . PHE B 1 173 ? -7.238 10.266 13.727 1 98.12 173 PHE B C 1
ATOM 3429 O O . PHE B 1 173 ? -7.316 9.961 14.922 1 98.12 173 PHE B O 1
ATOM 3436 N N . ASN B 1 174 ? -8.18 10.875 13.031 1 95.44 174 ASN B N 1
ATOM 3437 C CA . ASN B 1 174 ? -9.375 11.367 13.719 1 95.44 174 ASN B CA 1
ATOM 3438 C C . ASN B 1 174 ? -10.516 10.352 13.641 1 95.44 174 ASN B C 1
ATOM 3440 O O . ASN B 1 174 ? -11.609 10.602 14.164 1 95.44 174 ASN B O 1
ATOM 3444 N N . LYS B 1 175 ? -10.32 9.188 13.008 1 94.81 175 LYS B N 1
ATOM 3445 C CA . LYS B 1 175 ? -11.117 7.969 13.07 1 94.81 175 LYS B CA 1
ATOM 3446 C C . LYS B 1 175 ? -12.391 8.094 12.242 1 94.81 175 LYS B C 1
ATOM 3448 O O . LYS B 1 175 ? -13.203 7.168 12.195 1 94.81 175 LYS B O 1
ATOM 3453 N N . ILE B 1 176 ? -12.594 9.25 11.594 1 93.5 176 ILE B N 1
ATOM 3454 C CA . ILE B 1 176 ? -13.789 9.422 10.773 1 93.5 176 ILE B CA 1
ATOM 3455 C C . ILE B 1 176 ? -13.383 9.82 9.359 1 93.5 176 ILE B C 1
ATOM 3457 O O . ILE B 1 176 ? -12.625 10.773 9.164 1 93.5 176 ILE B O 1
ATOM 3461 N N . GLN B 1 177 ? -13.875 9.031 8.414 1 90.19 177 GLN B N 1
ATOM 3462 C CA . GLN B 1 177 ? -13.703 9.32 6.996 1 90.19 177 GLN B CA 1
ATOM 3463 C C . GLN B 1 177 ? -14.953 9.961 6.406 1 90.19 177 GLN B C 1
ATOM 3465 O O . GLN B 1 177 ? -15.812 10.445 7.145 1 90.19 177 GLN B O 1
ATOM 3470 N N . SER B 1 178 ? -15.016 10.109 5.113 1 80.81 178 SER B N 1
ATOM 3471 C CA . SER B 1 178 ? -16.094 10.836 4.445 1 80.81 178 SER B CA 1
ATOM 3472 C C . SER B 1 178 ? -17.438 10.156 4.664 1 80.81 178 SER B C 1
ATOM 3474 O O . SER B 1 178 ? -18.469 10.828 4.789 1 80.81 178 SER B O 1
ATOM 3476 N N . PHE B 1 179 ? -17.391 8.82 4.77 1 83.81 179 PHE B N 1
ATOM 3477 C CA . PHE B 1 179 ? -18.672 8.141 4.75 1 83.81 179 PHE B CA 1
ATOM 3478 C C . PHE B 1 179 ? -18.906 7.375 6.047 1 83.81 179 PHE B C 1
ATOM 3480 O O . PHE B 1 179 ? -19.906 6.656 6.18 1 83.81 179 PHE B O 1
ATOM 3487 N N . GLY B 1 180 ? -18.031 7.539 6.934 1 90.25 180 GLY B N 1
ATOM 3488 C CA . GLY B 1 180 ? -18.156 6.793 8.18 1 90.25 180 GLY B CA 1
ATOM 3489 C C . GLY B 1 180 ? -16.844 6.68 8.938 1 90.25 180 GLY B C 1
ATOM 3490 O O . GLY B 1 180 ? -15.867 7.352 8.609 1 90.25 180 GLY B O 1
ATOM 3491 N N . SER B 1 181 ? -16.938 5.867 9.945 1 92.88 181 SER B N 1
ATOM 3492 C CA . SER B 1 181 ? -15.734 5.672 10.75 1 92.88 181 SER B CA 1
ATOM 3493 C C . SER B 1 181 ? -14.672 4.895 9.969 1 92.88 181 SER B C 1
ATOM 3495 O O . SER B 1 181 ? -15 4.133 9.055 1 92.88 181 SER B O 1
ATOM 3497 N N . VAL B 1 182 ? -13.469 5.137 10.297 1 91.44 182 VAL B N 1
ATOM 3498 C CA . VAL B 1 182 ? -12.359 4.41 9.688 1 91.44 182 VAL B CA 1
ATOM 3499 C C . VAL B 1 182 ? -12.594 2.906 9.82 1 91.44 182 VAL B C 1
ATOM 3501 O O . VAL B 1 182 ? -12.383 2.154 8.867 1 91.44 182 VAL B O 1
ATOM 3504 N N . LYS B 1 183 ? -13.062 2.449 10.922 1 92.56 183 LYS B N 1
ATOM 3505 C CA . LYS B 1 183 ? -13.289 1.032 11.188 1 92.56 183 LYS B CA 1
ATOM 3506 C C . LYS B 1 183 ? -14.336 0.454 10.234 1 92.56 183 LYS B C 1
ATOM 3508 O O . LYS B 1 183 ? -14.234 -0.705 9.828 1 92.56 183 LYS B O 1
ATOM 3513 N N . ASP B 1 184 ? -15.273 1.306 9.828 1 93.06 184 ASP B N 1
ATOM 3514 C CA . ASP B 1 184 ? -16.406 0.819 9.047 1 93.06 184 ASP B CA 1
ATOM 3515 C C . ASP B 1 184 ? -16.156 0.996 7.551 1 93.06 184 ASP B C 1
ATOM 3517 O O . ASP B 1 184 ? -16.688 0.239 6.734 1 93.06 184 ASP B O 1
ATOM 3521 N N . VAL B 1 185 ? -15.391 1.962 7.207 1 93 185 VAL B N 1
ATOM 3522 C CA . VAL B 1 185 ? -15.148 2.258 5.797 1 93 185 VAL B CA 1
ATOM 3523 C C . VAL B 1 185 ? -13.984 1.417 5.285 1 93 185 VAL B C 1
ATOM 3525 O O . VAL B 1 185 ? -14.125 0.676 4.309 1 93 185 VAL B O 1
ATOM 3528 N N . MET B 1 186 ? -12.867 1.478 5.891 1 95.31 186 MET B N 1
ATOM 3529 C CA . MET B 1 186 ? -11.633 0.719 5.672 1 95.31 186 MET B CA 1
ATOM 3530 C C . MET B 1 186 ? -10.781 0.69 6.934 1 95.31 186 MET B C 1
ATOM 3532 O O . MET B 1 186 ? -10.086 1.662 7.242 1 95.31 186 MET B O 1
ATOM 3536 N N . ASN B 1 187 ? -10.844 -0.421 7.52 1 95.44 187 ASN B N 1
ATOM 3537 C CA . ASN B 1 187 ? -10.172 -0.52 8.812 1 95.44 187 ASN B CA 1
ATOM 3538 C C . ASN B 1 187 ? -8.656 -0.451 8.656 1 95.44 187 ASN B C 1
ATOM 3540 O O . ASN B 1 187 ? -8.055 -1.311 8.008 1 95.44 187 ASN B O 1
ATOM 3544 N N . LEU B 1 188 ? -8.031 0.522 9.297 1 96.5 188 LEU B N 1
ATOM 3545 C CA . LEU B 1 188 ? -6.59 0.731 9.203 1 96.5 188 LEU B CA 1
ATOM 3546 C C . LEU B 1 188 ? -5.871 0.063 10.375 1 96.5 188 LEU B C 1
ATOM 3548 O O . LEU B 1 188 ? -4.652 -0.117 10.336 1 96.5 188 LEU B O 1
ATOM 3552 N N . GLU B 1 189 ? -6.559 -0.313 11.391 1 96.12 189 GLU B N 1
ATOM 3553 C CA . GLU B 1 189 ? -5.93 -0.893 12.578 1 96.12 189 GLU B CA 1
ATOM 3554 C C . GLU B 1 189 ? -5.422 -2.305 12.297 1 96.12 189 GLU B C 1
ATOM 3556 O O . GLU B 1 189 ? -6.039 -3.051 11.531 1 96.12 189 GLU B O 1
ATOM 3561 N N . PRO B 1 190 ? -4.336 -2.598 12.961 1 98 190 PRO B N 1
ATOM 3562 C CA . PRO B 1 190 ? -3.414 -1.815 13.789 1 98 190 PRO B CA 1
ATOM 3563 C C . PRO B 1 190 ? -2.467 -0.953 12.953 1 98 190 PRO B C 1
ATOM 3565 O O . PRO B 1 190 ? -1.506 -1.466 12.375 1 98 190 PRO B O 1
ATOM 3568 N N . LEU B 1 191 ? -2.652 0.303 12.969 1 98.25 191 LEU B N 1
ATOM 3569 C CA . LEU B 1 191 ? -1.96 1.223 12.078 1 98.25 191 LEU B CA 1
ATOM 3570 C C . LEU B 1 191 ? -0.484 1.332 12.438 1 98.25 191 LEU B C 1
ATOM 3572 O O . LEU B 1 191 ? 0.382 1.301 11.562 1 98.25 191 LEU B O 1
ATOM 3576 N N . ALA B 1 192 ? -0.208 1.433 13.758 1 98.69 192 ALA B N 1
ATOM 3577 C CA . ALA B 1 192 ? 1.179 1.547 14.195 1 98.69 192 ALA B CA 1
ATOM 3578 C C . ALA B 1 192 ? 1.993 0.33 13.766 1 98.69 192 ALA B C 1
ATOM 3580 O O . ALA B 1 192 ? 3.125 0.468 13.297 1 98.69 192 ALA B O 1
ATOM 3581 N N . ASP B 1 193 ? 1.425 -0.868 13.914 1 98.62 193 ASP B N 1
ATOM 3582 C CA . ASP B 1 193 ? 2.105 -2.107 13.547 1 98.62 193 ASP B CA 1
ATOM 3583 C C . ASP B 1 193 ? 2.379 -2.162 12.047 1 98.62 193 ASP B C 1
ATOM 3585 O O . ASP B 1 193 ? 3.389 -2.723 11.617 1 98.62 193 ASP B O 1
ATOM 3589 N N . LYS B 1 194 ? 1.48 -1.677 11.258 1 98.62 194 LYS B N 1
ATOM 3590 C CA . LYS B 1 194 ? 1.705 -1.623 9.82 1 98.62 194 LYS B CA 1
ATOM 3591 C C . LYS B 1 194 ? 2.945 -0.8 9.484 1 98.62 194 LYS B C 1
ATOM 3593 O O . LYS B 1 194 ? 3.83 -1.266 8.766 1 98.62 194 LYS B O 1
ATOM 3598 N N . PHE B 1 195 ? 3.018 0.413 10.07 1 98.81 195 PHE B N 1
ATOM 3599 C CA . PHE B 1 195 ? 4.176 1.263 9.812 1 98.81 195 PHE B CA 1
ATOM 3600 C C . PHE B 1 195 ? 5.453 0.607 10.32 1 98.81 195 PHE B C 1
ATOM 3602 O O . PHE B 1 195 ? 6.496 0.673 9.664 1 98.81 195 PHE B O 1
ATOM 3609 N N . ARG B 1 196 ? 5.383 -0.039 11.516 1 98.75 196 ARG B N 1
ATOM 3610 C CA . ARG B 1 196 ? 6.559 -0.716 12.055 1 98.75 196 ARG B CA 1
ATOM 3611 C C . ARG B 1 196 ? 7.008 -1.849 11.141 1 98.75 196 ARG B C 1
ATOM 3613 O O . ARG B 1 196 ? 8.203 -2.02 10.898 1 98.75 196 ARG B O 1
ATOM 3620 N N . ALA B 1 197 ? 6.027 -2.6 10.633 1 98.62 197 ALA B N 1
ATOM 3621 C CA . ALA B 1 197 ? 6.348 -3.697 9.727 1 98.62 197 ALA B CA 1
ATOM 3622 C C . ALA B 1 197 ? 6.996 -3.18 8.445 1 98.62 197 ALA B C 1
ATOM 3624 O O . ALA B 1 197 ? 7.73 -3.91 7.773 1 98.62 197 ALA B O 1
ATOM 3625 N N . PHE B 1 198 ? 6.754 -1.938 8.086 1 98.69 198 PHE B N 1
ATOM 3626 C CA . PHE B 1 198 ? 7.359 -1.321 6.914 1 98.69 198 PHE B CA 1
ATOM 3627 C C . PHE B 1 198 ? 8.664 -0.628 7.281 1 98.69 198 PHE B C 1
ATOM 3629 O O . PHE B 1 198 ? 9.188 0.175 6.508 1 98.69 198 PHE B O 1
ATOM 3636 N N . ASN B 1 199 ? 9.164 -0.853 8.562 1 98.5 199 ASN B N 1
ATOM 3637 C CA . ASN B 1 199 ? 10.477 -0.421 9.031 1 98.5 199 ASN B CA 1
ATOM 3638 C C . ASN B 1 199 ? 10.508 1.082 9.289 1 98.5 199 ASN B C 1
ATOM 3640 O O . ASN B 1 199 ? 11.516 1.739 9.023 1 98.5 199 ASN B O 1
ATOM 3644 N N . TRP B 1 200 ? 9.391 1.662 9.711 1 98.75 200 TRP B N 1
ATOM 3645 C CA . TRP B 1 200 ? 9.336 3.045 10.172 1 98.75 200 TRP B CA 1
ATOM 3646 C C . TRP B 1 200 ? 9.469 3.117 11.688 1 98.75 200 TRP B C 1
ATOM 3648 O O . TRP B 1 200 ? 9.117 2.17 12.391 1 98.75 200 TRP B O 1
ATOM 3658 N N . GLU B 1 201 ? 10.062 4.184 12.188 1 98.69 201 GLU B N 1
ATOM 3659 C CA . GLU B 1 201 ? 9.906 4.543 13.594 1 98.69 201 GLU B CA 1
ATOM 3660 C C . GLU B 1 201 ? 8.531 5.152 13.859 1 98.69 201 GLU B C 1
ATOM 3662 O O . GLU B 1 201 ? 8.133 6.102 13.188 1 98.69 201 GLU B O 1
ATOM 3667 N N . VAL B 1 202 ? 7.836 4.562 14.82 1 98.75 202 VAL B N 1
ATOM 3668 C CA . VAL B 1 202 ? 6.441 4.953 14.992 1 98.75 202 VAL B CA 1
ATOM 3669 C C . VAL B 1 202 ? 6.191 5.352 16.438 1 98.75 202 VAL B C 1
ATOM 3671 O O . VAL B 1 202 ? 6.668 4.688 17.359 1 98.75 202 VAL B O 1
ATOM 3674 N N . GLU B 1 203 ? 5.57 6.426 16.625 1 98.81 203 GLU B N 1
ATOM 3675 C CA . GLU B 1 203 ? 5.043 6.848 17.922 1 98.81 203 GLU B CA 1
ATOM 3676 C C . GLU B 1 203 ? 3.57 7.23 17.828 1 98.81 203 GLU B C 1
ATOM 3678 O O . GLU B 1 203 ? 3.127 7.754 16.797 1 98.81 203 GLU B O 1
ATOM 3683 N N . GLU B 1 204 ? 2.83 6.91 18.859 1 98.81 204 GLU B N 1
ATOM 3684 C CA . GLU B 1 204 ? 1.442 7.344 18.984 1 98.81 204 GLU B CA 1
ATOM 3685 C C . GLU B 1 204 ? 1.285 8.328 20.141 1 98.81 204 GLU B C 1
ATOM 3687 O O . GLU B 1 204 ? 1.86 8.133 21.219 1 98.81 204 GLU B O 1
ATOM 3692 N N . VAL B 1 205 ? 0.59 9.367 19.906 1 98.81 205 VAL B N 1
ATOM 3693 C CA . VAL B 1 205 ? 0.371 10.352 20.953 1 98.81 205 VAL B CA 1
ATOM 3694 C C . VAL B 1 205 ? -1.083 10.812 20.938 1 98.81 205 VAL B C 1
ATOM 3696 O O . VAL B 1 205 ? -1.797 10.602 19.953 1 98.81 205 VAL B O 1
ATOM 3699 N N . ASP B 1 206 ? -1.512 11.383 22.094 1 98.81 206 ASP B N 1
ATOM 3700 C CA . ASP B 1 206 ? -2.711 12.211 22.078 1 98.81 206 ASP B CA 1
ATOM 3701 C C . ASP B 1 206 ? -2.523 13.438 21.188 1 98.81 206 ASP B C 1
ATOM 3703 O O . ASP B 1 206 ? -1.725 14.32 21.5 1 98.81 206 ASP B O 1
ATOM 3707 N N . GLY B 1 207 ? -3.205 13.453 20.078 1 98.75 207 GLY B N 1
ATOM 3708 C CA . GLY B 1 207 ? -3.033 14.492 19.078 1 98.75 207 GLY B CA 1
ATOM 3709 C C . GLY B 1 207 ? -3.441 15.867 19.562 1 98.75 207 GLY B C 1
ATOM 3710 O O . GLY B 1 207 ? -3.275 16.859 18.859 1 98.75 207 GLY B O 1
ATOM 3711 N N . HIS B 1 208 ? -3.947 15.914 20.781 1 98.62 208 HIS B N 1
ATOM 3712 C CA . HIS B 1 208 ? -4.348 17.188 21.359 1 98.62 208 HIS B CA 1
ATOM 3713 C C . HIS B 1 208 ? -3.52 17.516 22.594 1 98.62 208 HIS B C 1
ATOM 3715 O O . HIS B 1 208 ? -3.811 18.484 23.312 1 98.62 208 HIS B O 1
ATOM 3721 N N . SER B 1 209 ? -2.494 16.75 22.891 1 98.75 209 SER B N 1
ATOM 3722 C CA . SER B 1 209 ? -1.474 17.094 23.875 1 98.75 209 SER B CA 1
ATOM 3723 C C . SER B 1 209 ? -0.323 17.875 23.234 1 98.75 209 SER B C 1
ATOM 3725 O O . SER B 1 209 ? 0.555 17.281 22.609 1 98.75 209 SER B O 1
ATOM 3727 N N . LEU B 1 210 ? -0.329 19.188 23.469 1 98.56 210 LEU B N 1
ATOM 3728 C CA . LEU B 1 210 ? 0.687 20.047 22.859 1 98.56 210 LEU B CA 1
ATOM 3729 C C . LEU B 1 210 ? 2.084 19.625 23.312 1 98.56 210 LEU B C 1
ATOM 3731 O O . LEU B 1 210 ? 3.02 19.625 22.516 1 98.56 210 LEU B O 1
ATOM 3735 N N . GLU B 1 211 ? 2.191 19.25 24.547 1 98.44 211 GLU B N 1
ATOM 3736 C CA . GLU B 1 211 ? 3.475 18.828 25.094 1 98.44 211 GLU B CA 1
ATOM 3737 C C . GLU B 1 211 ? 3.951 17.531 24.438 1 98.44 211 GLU B C 1
ATOM 3739 O O . GLU B 1 211 ? 5.113 17.422 24.047 1 98.44 211 GLU B O 1
ATOM 3744 N N . ALA B 1 212 ? 3.082 16.547 24.312 1 98.81 212 ALA B N 1
ATOM 3745 C CA . ALA B 1 212 ? 3.441 15.266 23.703 1 98.81 212 ALA B CA 1
ATOM 3746 C C . ALA B 1 212 ? 3.811 15.445 22.234 1 98.81 212 ALA B C 1
ATOM 3748 O O . ALA B 1 212 ? 4.785 14.859 21.75 1 98.81 212 ALA B O 1
ATOM 3749 N N . LEU B 1 213 ? 3.039 16.219 21.531 1 98.81 213 LEU B N 1
ATOM 3750 C CA . LEU B 1 213 ? 3.318 16.516 20.141 1 98.81 213 LEU B CA 1
ATOM 3751 C C . LEU B 1 213 ? 4.688 17.172 19.984 1 98.81 213 LEU B C 1
ATOM 3753 O O . LEU B 1 213 ? 5.492 16.734 19.156 1 98.81 213 LEU B O 1
ATOM 3757 N N . GLN B 1 214 ? 4.871 18.219 20.781 1 98.62 214 GLN B N 1
ATOM 3758 C CA . GLN B 1 214 ? 6.125 18.969 20.688 1 98.62 214 GLN B CA 1
ATOM 3759 C C . GLN B 1 214 ? 7.324 18.062 20.953 1 98.62 214 GLN B C 1
ATOM 3761 O O . GLN B 1 214 ? 8.289 18.062 20.188 1 98.62 214 GLN B O 1
ATOM 3766 N N . ALA B 1 215 ? 7.262 17.312 22 1 98.75 215 ALA B N 1
ATOM 3767 C CA . ALA B 1 215 ? 8.359 16.438 22.391 1 98.75 215 ALA B CA 1
ATOM 3768 C C . ALA B 1 215 ? 8.648 15.406 21.297 1 98.75 215 ALA B C 1
ATOM 3770 O O . ALA B 1 215 ? 9.805 15.219 20.906 1 98.75 215 ALA B O 1
ATOM 3771 N N . THR B 1 216 ? 7.637 14.758 20.797 1 98.81 216 THR B N 1
ATOM 3772 C CA . THR B 1 216 ? 7.801 13.695 19.797 1 98.81 216 THR B CA 1
ATOM 3773 C C . THR B 1 216 ? 8.312 14.258 18.484 1 98.81 216 THR B C 1
ATOM 3775 O O . THR B 1 216 ? 9.234 13.711 17.875 1 98.81 216 THR B O 1
ATOM 3778 N N . LEU B 1 217 ? 7.746 15.344 18.016 1 98.88 217 LEU B N 1
ATOM 3779 C CA . LEU B 1 217 ? 8.117 15.906 16.719 1 98.88 217 LEU B CA 1
ATOM 3780 C C . LEU B 1 217 ? 9.531 16.484 16.766 1 98.88 217 LEU B C 1
ATOM 3782 O O . LEU B 1 217 ? 10.266 16.391 15.773 1 98.88 217 LEU B O 1
ATOM 3786 N N . ARG B 1 218 ? 9.914 17.078 17.906 1 98.62 218 ARG B N 1
ATOM 3787 C CA . ARG B 1 218 ? 11.289 17.547 18.062 1 98.62 218 ARG B CA 1
ATOM 3788 C C . ARG B 1 218 ? 12.266 16.375 18.031 1 98.62 218 ARG B C 1
ATOM 3790 O O . ARG B 1 218 ? 13.328 16.453 17.422 1 98.62 218 ARG B O 1
ATOM 3797 N N . ASN B 1 219 ? 11.922 15.352 18.766 1 98.62 219 ASN B N 1
ATOM 3798 C CA . ASN B 1 219 ? 12.758 14.156 18.75 1 98.62 219 ASN B CA 1
ATOM 3799 C C . ASN B 1 219 ? 12.891 13.57 17.344 1 98.62 219 ASN B C 1
ATOM 3801 O O . ASN B 1 219 ? 14 13.234 16.922 1 98.62 219 ASN B O 1
ATOM 3805 N N . PHE B 1 220 ? 11.773 13.422 16.625 1 98.69 220 PHE B N 1
ATOM 3806 C CA . PHE B 1 220 ? 11.781 12.883 15.266 1 98.69 220 PHE B CA 1
ATOM 3807 C C . PHE B 1 220 ? 12.617 13.766 14.336 1 98.69 220 PHE B C 1
ATOM 3809 O O . PHE B 1 220 ? 13.383 13.258 13.516 1 98.69 220 PHE B O 1
ATOM 3816 N N . LYS B 1 221 ? 12.469 15.047 14.484 1 98.38 221 LYS B N 1
ATOM 3817 C CA . LYS B 1 221 ? 13.203 15.984 13.641 1 98.38 221 LYS B CA 1
ATOM 3818 C C . LYS B 1 221 ? 14.703 15.867 13.859 1 98.38 221 LYS B C 1
ATOM 3820 O O . LYS B 1 221 ? 15.492 15.977 12.914 1 98.38 221 LYS B O 1
ATOM 3825 N N . SER B 1 222 ? 15.125 15.617 15.086 1 96.94 222 SER B N 1
ATOM 3826 C CA . SER B 1 222 ? 16.547 15.609 15.422 1 96.94 222 SER B CA 1
ATOM 3827 C C . SER B 1 222 ? 17.172 14.234 15.18 1 96.94 222 SER B C 1
ATOM 3829 O O . SER B 1 222 ? 18.391 14.109 15.102 1 96.94 222 SER B O 1
ATOM 3831 N N . SER B 1 223 ? 16.328 13.258 15.047 1 96.06 223 SER B N 1
ATOM 3832 C CA . SER B 1 223 ? 16.812 11.891 14.93 1 96.06 223 SER B CA 1
ATOM 3833 C C . SER B 1 223 ? 17.219 11.562 13.5 1 96.06 223 SER B C 1
ATOM 3835 O O . SER B 1 223 ? 16.5 11.875 12.555 1 96.06 223 SER B O 1
ATOM 3837 N N . ARG B 1 224 ? 18.375 11 13.328 1 96.38 224 ARG B N 1
ATOM 3838 C CA . ARG B 1 224 ? 18.875 10.477 12.062 1 96.38 224 ARG B CA 1
ATOM 3839 C C . ARG B 1 224 ? 19.234 9 12.188 1 96.38 224 ARG B C 1
ATOM 3841 O O . ARG B 1 224 ? 20.375 8.625 11.914 1 96.38 224 ARG B O 1
ATOM 3848 N N . SER B 1 225 ? 18.219 8.148 12.5 1 95.75 225 SER B N 1
ATOM 3849 C CA . SER B 1 225 ? 18.375 6.75 12.867 1 95.75 225 SER B CA 1
ATOM 3850 C C . SER B 1 225 ? 18.484 5.863 11.633 1 95.75 225 SER B C 1
ATOM 3852 O O . SER B 1 225 ? 18.719 4.656 11.742 1 95.75 225 SER B O 1
ATOM 3854 N N . GLY B 1 226 ? 18.297 6.395 10.453 1 97.75 226 GLY B N 1
ATOM 3855 C CA . GLY B 1 226 ? 18.297 5.598 9.234 1 97.75 226 GLY B CA 1
ATOM 3856 C C . GLY B 1 226 ? 16.906 5.141 8.82 1 97.75 226 GLY B C 1
ATOM 3857 O O . GLY B 1 226 ? 16.734 4.516 7.773 1 97.75 226 GLY B O 1
ATOM 3858 N N . ARG B 1 227 ? 15.875 5.488 9.594 1 98.44 227 ARG B N 1
ATOM 3859 C CA . ARG B 1 227 ? 14.492 5.117 9.305 1 98.44 227 ARG B CA 1
ATOM 3860 C C . ARG B 1 227 ? 13.602 6.352 9.227 1 98.44 227 ARG B C 1
ATOM 3862 O O . ARG B 1 227 ? 13.766 7.297 10 1 98.44 227 ARG B O 1
ATOM 3869 N N . PRO B 1 228 ? 12.68 6.355 8.242 1 98.81 228 PRO B N 1
ATOM 3870 C CA . PRO B 1 228 ? 11.656 7.402 8.305 1 98.81 228 PRO B CA 1
ATOM 3871 C C . PRO B 1 228 ? 10.805 7.32 9.57 1 98.81 228 PRO B C 1
ATOM 3873 O O . PRO B 1 228 ? 10.852 6.32 10.281 1 98.81 228 PRO B O 1
ATOM 3876 N N . LYS B 1 229 ? 10.078 8.414 9.867 1 98.88 229 LYS B N 1
ATOM 3877 C CA . LYS B 1 229 ? 9.312 8.508 11.109 1 98.88 229 LYS B CA 1
ATOM 3878 C C . LYS B 1 229 ? 7.828 8.688 10.828 1 98.88 229 LYS B C 1
ATOM 3880 O O . LYS B 1 229 ? 7.449 9.375 9.875 1 98.88 229 LYS B O 1
ATOM 3885 N N . CYS B 1 230 ? 7.051 8.07 11.664 1 98.88 230 CYS B N 1
ATOM 3886 C CA . CYS B 1 230 ? 5.602 8.242 11.609 1 98.88 230 CYS B CA 1
ATOM 3887 C C . CYS B 1 230 ? 5.039 8.594 12.977 1 98.88 230 CYS B C 1
ATOM 3889 O O . CYS B 1 230 ? 5.219 7.848 13.938 1 98.88 230 CYS B O 1
ATOM 3891 N N . LEU B 1 231 ? 4.465 9.703 13.078 1 98.94 231 LEU B N 1
ATOM 3892 C CA . LEU B 1 231 ? 3.672 10.07 14.25 1 98.94 231 LEU B CA 1
ATOM 3893 C C . LEU B 1 231 ? 2.186 9.852 13.984 1 98.94 231 LEU B C 1
ATOM 3895 O O . LEU B 1 231 ? 1.603 10.492 13.117 1 98.94 231 LEU B O 1
ATOM 3899 N N . ILE B 1 232 ? 1.619 8.945 14.688 1 98.88 232 ILE B N 1
ATOM 3900 C CA . ILE B 1 232 ? 0.17 8.789 14.672 1 98.88 232 ILE B CA 1
ATOM 3901 C C . ILE B 1 232 ? -0.459 9.641 15.766 1 98.88 232 ILE B C 1
ATOM 3903 O O . ILE B 1 232 ? -0.364 9.312 16.953 1 98.88 232 ILE B O 1
ATOM 3907 N N . ALA B 1 233 ? -1.02 10.742 15.359 1 98.88 233 ALA B N 1
ATOM 3908 C CA . ALA B 1 233 ? -1.73 11.625 16.281 1 98.88 233 ALA B CA 1
ATOM 3909 C C . ALA B 1 233 ? -3.195 11.211 16.406 1 98.88 233 ALA B C 1
ATOM 3911 O O . ALA B 1 233 ? -3.977 11.375 15.469 1 98.88 233 ALA B O 1
ATOM 3912 N N . HIS B 1 234 ? -3.543 10.672 17.562 1 98.75 234 HIS B N 1
ATOM 3913 C CA . HIS B 1 234 ? -4.949 10.383 17.812 1 98.75 234 HIS B CA 1
ATOM 3914 C C . HIS B 1 234 ? -5.734 11.656 18.109 1 98.75 234 HIS B C 1
ATOM 3916 O O . HIS B 1 234 ? -5.676 12.188 19.219 1 98.75 234 HIS B O 1
ATOM 3922 N N . THR B 1 235 ? -6.52 12.086 17.078 1 98.31 235 THR B N 1
ATOM 3923 C CA . THR B 1 235 ? -7.25 13.344 17.188 1 98.31 235 THR B CA 1
ATOM 3924 C C . THR B 1 235 ? -8.758 13.094 17.188 1 98.31 235 THR B C 1
ATOM 3926 O O . THR B 1 235 ? -9.203 11.945 17.125 1 98.31 235 THR B O 1
ATOM 3929 N N . ILE B 1 236 ? -9.484 14.188 17.406 1 97.88 236 ILE B N 1
ATOM 3930 C CA . ILE B 1 236 ? -10.945 14.188 17.391 1 97.88 236 ILE B CA 1
ATOM 3931 C C . ILE B 1 236 ? -11.453 15.133 16.312 1 97.88 236 ILE B C 1
ATOM 3933 O O . ILE B 1 236 ? -11.125 16.328 16.312 1 97.88 236 ILE B O 1
ATOM 3937 N N . LYS B 1 237 ? -12.219 14.523 15.375 1 96.94 237 LYS B N 1
ATOM 3938 C CA . LYS B 1 237 ? -12.867 15.406 14.414 1 96.94 237 LYS B CA 1
ATOM 3939 C C . LYS B 1 237 ? -13.789 16.406 15.109 1 96.94 237 LYS B C 1
ATOM 3941 O O . LYS B 1 237 ? -14.602 16.016 15.953 1 96.94 237 LYS B O 1
ATOM 3946 N N . GLY B 1 238 ? -13.57 17.734 14.797 1 97.12 238 GLY B N 1
ATOM 3947 C CA . GLY B 1 238 ? -14.391 18.75 15.422 1 97.12 238 GLY B CA 1
ATOM 3948 C C . GLY B 1 238 ? -13.883 19.172 16.781 1 97.12 238 GLY B C 1
ATOM 3949 O O . GLY B 1 238 ? -14.586 19.859 17.531 1 97.12 238 GLY B O 1
ATOM 3950 N N . LYS B 1 239 ? -12.695 18.828 17.109 1 97.81 239 LYS B N 1
ATOM 3951 C CA . LYS B 1 239 ? -12.148 19.062 18.438 1 97.81 239 LYS B CA 1
ATOM 3952 C C . LYS B 1 239 ? -12.352 20.516 18.859 1 97.81 239 LYS B C 1
ATOM 3954 O O . LYS B 1 239 ? -12.094 21.438 18.078 1 97.81 239 LYS B O 1
ATOM 3959 N N . GLY B 1 240 ? -12.727 20.719 20.188 1 96.94 240 GLY B N 1
ATOM 3960 C CA . GLY B 1 240 ? -12.828 22.047 20.766 1 96.94 240 GLY B CA 1
ATOM 3961 C C . GLY B 1 240 ? -14.25 22.578 20.828 1 96.94 240 GLY B C 1
ATOM 3962 O O . GLY B 1 240 ? -14.539 23.531 21.547 1 96.94 240 GLY B O 1
ATOM 3963 N N . VAL B 1 241 ? -15.125 22 20 1 97.69 241 VAL B N 1
ATOM 3964 C CA . VAL B 1 241 ? -16.547 22.375 19.984 1 97.69 241 VAL B CA 1
ATOM 3965 C C . VAL B 1 241 ? -17.406 21.141 20.281 1 97.69 241 VAL B C 1
ATOM 3967 O O . VAL B 1 241 ? -17.438 20.203 19.5 1 97.69 241 VAL B O 1
ATOM 3970 N N . SER B 1 242 ? -18.109 21.203 21.359 1 97.44 242 SER B N 1
ATOM 3971 C CA . SER B 1 242 ? -18.766 20.047 21.953 1 97.44 242 SER B CA 1
ATOM 3972 C C . SER B 1 242 ? -19.719 19.391 20.953 1 97.44 242 SER B C 1
ATOM 3974 O O . SER B 1 242 ? -19.75 18.156 20.844 1 97.44 242 SER B O 1
ATOM 3976 N N . PHE B 1 243 ? -20.469 20.125 20.172 1 96.69 243 PHE B N 1
ATOM 3977 C CA . PHE B 1 243 ? -21.484 19.547 19.312 1 96.69 243 PHE B CA 1
ATOM 3978 C C . PHE B 1 243 ? -20.906 19.156 17.953 1 96.69 243 PHE B C 1
ATOM 3980 O O . PHE B 1 243 ? -21.594 18.578 17.109 1 96.69 243 PHE B O 1
ATOM 3987 N N . MET B 1 244 ? -19.609 19.375 17.75 1 96.56 244 MET B N 1
ATOM 3988 C CA . MET B 1 244 ? -18.969 19.016 16.484 1 96.56 244 MET B CA 1
ATOM 3989 C C . MET B 1 244 ? -18.094 17.781 16.656 1 96.56 244 MET B C 1
ATOM 3991 O O . MET B 1 244 ? -17.766 17.109 15.664 1 96.56 244 MET B O 1
ATOM 3995 N N . GLU B 1 245 ? -17.656 17.484 17.891 1 97.19 245 GLU B N 1
ATOM 3996 C CA . GLU B 1 245 ? -16.703 16.422 18.125 1 97.19 245 GLU B CA 1
ATOM 3997 C C . GLU B 1 245 ? -17.281 15.047 17.781 1 97.19 245 GLU B C 1
ATOM 3999 O O . GLU B 1 245 ? -18.359 14.695 18.266 1 97.19 245 GLU B O 1
ATOM 4004 N N . ASN B 1 246 ? -16.562 14.359 16.891 1 95.88 246 ASN B N 1
ATOM 4005 C CA . ASN B 1 246 ? -16.859 12.992 16.469 1 95.88 246 ASN B CA 1
ATOM 4006 C C . ASN B 1 246 ? -18.188 12.914 15.719 1 95.88 246 ASN B C 1
ATOM 4008 O O . ASN B 1 246 ? -18.906 11.922 15.82 1 95.88 246 ASN B O 1
ATOM 4012 N N . GLU B 1 247 ? -18.516 14.086 15.086 1 93.38 247 GLU B N 1
ATOM 4013 C CA . GLU B 1 247 ? -19.734 14.125 14.289 1 93.38 247 GLU B CA 1
ATOM 4014 C C . GLU B 1 247 ? -19.422 14.227 12.797 1 93.38 247 GLU B C 1
ATOM 4016 O O . GLU B 1 247 ? -18.844 15.219 12.344 1 93.38 247 GLU B O 1
ATOM 4021 N N . LEU B 1 248 ? -19.906 13.219 12.031 1 92.5 248 LEU B N 1
ATOM 4022 C CA . LEU B 1 248 ? -19.656 13.094 10.602 1 92.5 248 LEU B CA 1
ATOM 4023 C C . LEU B 1 248 ? -20.234 14.273 9.836 1 92.5 248 LEU B C 1
ATOM 4025 O O . LEU B 1 248 ? -19.672 14.703 8.828 1 92.5 248 LEU B O 1
ATOM 4029 N N . VAL B 1 249 ? -21.297 14.82 10.312 1 91.62 249 VAL B N 1
ATOM 4030 C CA . VAL B 1 249 ? -22.047 15.852 9.602 1 91.62 249 VAL B CA 1
ATOM 4031 C C . VAL B 1 249 ? -21.141 17.047 9.336 1 91.62 249 VAL B C 1
ATOM 4033 O O . VAL B 1 249 ? -21.281 17.719 8.305 1 91.62 249 VAL B O 1
ATOM 4036 N N . TRP B 1 250 ? -20.188 17.281 10.125 1 91.62 250 TRP B N 1
ATOM 4037 C CA . TRP B 1 250 ? -19.344 18.453 10.016 1 91.62 250 TRP B CA 1
ATOM 4038 C C . TRP B 1 250 ? -18.219 18.234 9.008 1 91.62 250 TRP B C 1
ATOM 4040 O O . TRP B 1 250 ? -17.328 19.062 8.859 1 91.62 250 TRP B O 1
ATOM 4050 N N . HIS B 1 251 ? -18.266 17.062 8.414 1 89.88 251 HIS B N 1
ATOM 4051 C CA . HIS B 1 251 ? -17.469 16.859 7.207 1 89.88 251 HIS B CA 1
ATOM 4052 C C . HIS B 1 251 ? -18.078 17.578 6.02 1 89.88 251 HIS B C 1
ATOM 4054 O O . HIS B 1 251 ? -17.375 17.969 5.082 1 89.88 251 HIS B O 1
ATOM 4060 N N . TYR B 1 252 ? -19.312 17.906 6.109 1 87.25 252 TYR B N 1
ATOM 4061 C CA . TYR B 1 252 ? -20 18.375 4.922 1 87.25 252 TYR B CA 1
ATOM 4062 C C . TYR B 1 252 ? -20.688 19.719 5.184 1 87.25 252 TYR B C 1
ATOM 4064 O O . TYR B 1 252 ? -20.875 20.516 4.258 1 87.25 252 TYR B O 1
ATOM 4072 N N . ARG B 1 253 ? -21.047 19.938 6.363 1 87.94 253 ARG B N 1
ATOM 4073 C CA . ARG B 1 253 ? -21.969 21.031 6.68 1 87.94 253 ARG B CA 1
ATOM 4074 C C . ARG B 1 253 ? -21.203 22.219 7.262 1 87.94 253 ARG B C 1
ATOM 4076 O O . ARG B 1 253 ? -20.234 22.031 8.008 1 87.94 253 ARG B O 1
ATOM 4083 N N . SER B 1 254 ? -21.672 23.438 6.902 1 91.31 254 SER B N 1
ATOM 4084 C CA . SER B 1 254 ? -21.234 24.641 7.582 1 91.31 254 SER B CA 1
ATOM 4085 C C . SER B 1 254 ? -22.172 25 8.734 1 91.31 254 SER B C 1
ATOM 4087 O O . SER B 1 254 ? -23.391 24.812 8.633 1 91.31 254 SER B O 1
ATOM 4089 N N . PRO B 1 255 ? -21.656 25.594 9.719 1 94.12 255 PRO B N 1
ATOM 4090 C CA . PRO B 1 255 ? -22.5 25.891 10.883 1 94.12 255 PRO B CA 1
ATOM 4091 C C . PRO B 1 255 ? -23.438 27.078 10.641 1 94.12 255 PRO B C 1
ATOM 4093 O O . PRO B 1 255 ? -23.094 28 9.883 1 94.12 255 PRO B O 1
ATOM 4096 N N . SER B 1 256 ? -24.594 27.016 11.297 1 94.38 256 SER B N 1
ATOM 4097 C CA . SER B 1 256 ? -25.516 28.156 11.328 1 94.38 256 SER B CA 1
ATOM 4098 C C . SER B 1 256 ? -24.953 29.281 12.188 1 94.38 256 SER B C 1
ATOM 4100 O O . SER B 1 256 ? -24 29.094 12.93 1 94.38 256 SER B O 1
ATOM 4102 N N . ASP B 1 257 ? -25.625 30.453 12.062 1 95.12 257 ASP B N 1
ATOM 4103 C CA . ASP B 1 257 ? -25.188 31.609 12.844 1 95.12 257 ASP B CA 1
ATOM 4104 C C . ASP B 1 257 ? -25.219 31.297 14.336 1 95.12 257 ASP B C 1
ATOM 4106 O O . ASP B 1 257 ? -24.328 31.688 15.078 1 95.12 257 ASP B O 1
ATOM 4110 N N . GLN B 1 258 ? -26.25 30.625 14.727 1 96.69 258 GLN B N 1
ATOM 4111 C CA . GLN B 1 258 ? -26.375 30.266 16.125 1 96.69 258 GLN B CA 1
ATOM 4112 C C . GLN B 1 258 ? -25.266 29.281 16.547 1 96.69 258 GLN B C 1
ATOM 4114 O O . GLN B 1 258 ? -24.703 29.406 17.625 1 96.69 258 GLN B O 1
ATOM 4119 N N . GLU B 1 259 ? -25.016 28.312 15.703 1 96.56 259 GLU B N 1
ATOM 4120 C CA . GLU B 1 259 ? -23.969 27.344 15.969 1 96.56 259 GLU B CA 1
ATOM 4121 C C . GLU B 1 259 ? -22.594 28 16.016 1 96.56 259 GLU B C 1
ATOM 4123 O O . GLU B 1 259 ? -21.75 27.625 16.812 1 96.56 259 GLU B O 1
ATOM 4128 N N . VAL B 1 260 ? -22.406 28.984 15.148 1 97.56 260 VAL B N 1
ATOM 4129 C CA . VAL B 1 260 ? -21.156 29.719 15.109 1 97.56 260 VAL B CA 1
ATOM 4130 C C . VAL B 1 260 ? -20.938 30.438 16.438 1 97.56 260 VAL B C 1
ATOM 4132 O O . VAL B 1 260 ? -19.828 30.406 17 1 97.56 260 VAL B O 1
ATOM 4135 N N . GLN B 1 261 ? -21.953 31.109 16.875 1 97.38 261 GLN B N 1
ATOM 4136 C CA . GLN B 1 261 ? -21.859 31.828 18.141 1 97.38 261 GLN B CA 1
ATOM 4137 C C . GLN B 1 261 ? -21.531 30.875 19.281 1 97.38 261 GLN B C 1
ATOM 4139 O O . GLN B 1 261 ? -20.672 31.156 20.109 1 97.38 261 GLN B O 1
ATOM 4144 N N . ARG B 1 262 ? -22.203 29.797 19.328 1 97.62 262 ARG B N 1
ATOM 4145 C CA . ARG B 1 262 ? -21.969 28.797 20.375 1 97.62 262 ARG B CA 1
ATOM 4146 C C . ARG B 1 262 ? -20.547 28.25 20.281 1 97.62 262 ARG B C 1
ATOM 4148 O O . ARG B 1 262 ? -19.875 28.094 21.297 1 97.62 262 ARG B O 1
ATOM 4155 N N . ALA B 1 263 ? -20.125 27.906 19.094 1 97.75 263 ALA B N 1
ATOM 4156 C CA . ALA B 1 263 ? -18.781 27.375 18.875 1 97.75 263 ALA B CA 1
ATOM 4157 C C . ALA B 1 263 ? -17.719 28.375 19.312 1 97.75 263 ALA B C 1
ATOM 4159 O O . ALA B 1 263 ? -16.734 28 19.969 1 97.75 263 ALA B O 1
ATOM 4160 N N . ARG B 1 264 ? -17.953 29.641 18.938 1 97.81 264 ARG B N 1
ATOM 4161 C CA . ARG B 1 264 ? -17 30.703 19.297 1 97.81 264 ARG B CA 1
ATOM 4162 C C . ARG B 1 264 ? -16.891 30.812 20.812 1 97.81 264 ARG B C 1
ATOM 4164 O O . ARG B 1 264 ? -15.781 30.938 21.359 1 97.81 264 ARG B O 1
ATOM 4171 N N . GLU B 1 265 ? -17.984 30.75 21.484 1 97.44 265 GLU B N 1
ATOM 4172 C CA . GLU B 1 265 ? -18 30.828 22.953 1 97.44 265 GLU B CA 1
ATOM 4173 C C . GLU B 1 265 ? -17.234 29.672 23.578 1 97.44 265 GLU B C 1
ATOM 4175 O O . GLU B 1 265 ? -16.469 29.859 24.516 1 97.44 265 GLU B O 1
ATOM 4180 N N . GLU B 1 266 ? -17.438 28.516 23.031 1 97.56 266 GLU B N 1
ATOM 4181 C CA . GLU B 1 266 ? -16.734 27.344 23.562 1 97.56 266 GLU B CA 1
ATOM 4182 C C . GLU B 1 266 ? -15.234 27.453 23.328 1 97.56 266 GLU B C 1
ATOM 4184 O O . GLU B 1 266 ? -14.445 27.125 24.219 1 97.56 266 GLU B O 1
ATOM 4189 N N . LEU B 1 267 ? -14.828 27.906 22.188 1 97.38 267 LEU B N 1
ATOM 4190 C CA . LEU B 1 267 ? -13.414 28.016 21.844 1 97.38 267 LEU B CA 1
ATOM 4191 C C . LEU B 1 267 ? -12.727 29.094 22.672 1 97.38 267 LEU B C 1
ATOM 4193 O O . LEU B 1 267 ? -11.594 28.922 23.109 1 97.38 267 LEU B O 1
ATOM 4197 N N . GLU B 1 268 ? -13.406 30.188 22.906 1 95.88 268 GLU B N 1
ATOM 4198 C CA . GLU B 1 268 ? -12.828 31.312 23.641 1 95.88 268 GLU B CA 1
ATOM 4199 C C . GLU B 1 268 ? -12.742 31 25.125 1 95.88 268 GLU B C 1
ATOM 4201 O O . GLU B 1 268 ? -11.844 31.5 25.812 1 95.88 268 GLU B O 1
ATOM 4206 N N . SER B 1 269 ? -13.586 30.172 25.625 1 91.06 269 SER B N 1
ATOM 4207 C CA . SER B 1 269 ? -13.625 29.844 27.047 1 91.06 269 SER B CA 1
ATOM 4208 C C . SER B 1 269 ? -12.633 28.734 27.375 1 91.06 269 SER B C 1
ATOM 4210 O O . SER B 1 269 ? -12.312 28.516 28.547 1 91.06 269 SER B O 1
ATOM 4212 N N . ALA B 1 270 ? -12.125 28.125 26.484 1 81.06 270 ALA B N 1
ATOM 4213 C CA . ALA B 1 270 ? -11.188 27.016 26.703 1 81.06 270 ALA B CA 1
ATOM 4214 C C . ALA B 1 270 ? -9.781 27.547 26.984 1 81.06 270 ALA B C 1
ATOM 4216 O O . ALA B 1 270 ? -9.43 28.641 26.547 1 81.06 270 ALA B O 1
#

InterPro domains:
  IPR005474 Transketolase, N-terminal [PF00456] (9-267)
  IPR005474 Transketolase, N-terminal [cd02012] (9-264)
  IPR029061 Thiamin diphosphate-binding fold [SSF52518] (8-268)

Solvent-accessible surface area (backbone atoms only — not comparable to full-atom values): 26995 Å² total; per-residue (Å²): 128,69,57,47,70,60,46,21,48,49,22,44,52,45,28,51,50,46,26,45,75,65,61,34,51,20,52,13,55,19,30,29,45,22,45,52,50,22,38,38,72,52,73,59,55,50,73,41,52,93,44,60,77,49,84,70,36,39,44,55,29,54,31,46,9,64,26,26,52,27,54,50,31,48,38,46,74,62,44,39,44,71,95,58,58,63,75,81,32,45,67,35,90,94,40,70,43,47,76,27,36,37,44,88,38,70,74,37,72,44,61,20,74,68,65,32,51,37,53,40,52,41,44,53,51,30,52,52,37,53,75,67,69,49,87,42,38,30,31,28,39,36,38,54,62,34,64,62,33,18,48,34,55,27,29,47,44,49,30,31,60,67,33,32,17,40,30,38,37,35,32,47,38,38,57,60,38,96,87,38,38,30,74,76,70,56,42,61,72,52,50,63,49,34,43,41,32,48,52,32,46,67,48,76,44,58,30,77,36,66,66,57,47,44,52,50,52,46,50,53,66,71,39,75,82,46,32,18,34,35,39,42,23,48,30,40,24,12,46,73,27,83,90,35,46,76,38,69,63,28,52,62,44,48,60,49,73,68,52,45,53,51,37,50,51,44,48,68,71,99,129,70,58,48,69,60,46,21,48,50,20,46,54,45,29,50,50,46,27,44,76,65,60,36,51,21,51,14,55,19,30,30,44,23,44,51,51,23,38,39,72,51,72,58,55,52,71,42,52,93,44,60,77,49,85,70,34,38,44,57,29,54,30,46,9,64,27,26,52,27,54,50,32,48,38,45,75,62,45,40,42,72,95,57,58,63,76,81,33,46,67,35,91,93,40,70,43,46,76,28,36,37,43,88,39,69,74,37,73,43,62,22,75,69,66,34,51,36,54,41,52,40,45,53,50,31,51,52,35,54,75,66,69,48,87,42,37,30,32,29,38,35,40,55,63,33,64,61,34,17,49,33,55,27,30,47,45,50,30,32,60,65,33,32,18,41,29,37,38,35,32,46,37,38,56,61,38,96,87,36,39,30,74,75,72,56,43,62,72,52,51,64,51,35,44,41,32,49,51,31,48,68,48,77,45,58,31,77,38,67,66,58,48,44,54,52,52,46,50,53,65,72,39,75,83,48,33,18,35,34,39,42,24,48,30,41,24,13,45,72,26,83,90,35,45,77,38,71,64,28,50,62,44,49,61,50,74,69,52,46,54,51,38,49,52,44,47,69,71,99

pLDDT: mean 94.89, std 5.11, range [61.94, 98.94]

Sequence (540 aa):
MTDLSAFSKQIRLRVLELCSQKRTSHIGGAFSIADVLAVLYGAVLDVRADAPDEPSRDRLLYSKGHACTALYAALEHRGFFEGKNLLEEFTENGSYFTSHVNHRLPGVELSTGSLGHALGVACGSALACKRRQMKNTVFAILSDGELDEGSNWEAILFAAHNRLDNLVAVIDFNKIQSFGSVKDVMNLEPLADKFRAFNWEVEEVDGHSLEALQATLRNFKSSRSGRPKCLIAHTIKGKGVSFMENELVWHYRSPSDQEVQRAREELESAMTDLSAFSKQIRLRVLELCSQKRTSHIGGAFSIADVLAVLYGAVLDVRADAPDEPSRDRLLYSKGHACTALYAALEHRGFFEGKNLLEEFTENGSYFTSHVNHRLPGVELSTGSLGHALGVACGSALACKRRQMKNTVFAILSDGELDEGSNWEAILFAAHNRLDNLVAVIDFNKIQSFGSVKDVMNLEPLADKFRAFNWEVEEVDGHSLEALQATLRNFKSSRSGRPKCLIAHTIKGKGVSFMENELVWHYRSPSDQEVQRAREELESA

Foldseek 3Di:
DDPLLVQLLQLLLQLLLQCQVVVFFQSLVLNFCSSLLSLCLVPAWQAALVCLVPPLTEAEAEQVFQSVSSVVSSCVVRPNQPPDDCSVQACDPPGCNYSGHHCVGRRHPDTYDDAQDRLQVLLVVLLVCVVVVRLYAYEYEHELVSVVDVSNVVSLLVQLVQLSLRYEYEYSDQQADLVGGCCVPPPCPPVQVVSVVSVAAEDEDALNPSVVSNVVSNCSNNDSPSHYYYYYHHTWRVPQQPVGTNDSCRNGGRDDPVSSVSSSVSSVVD/DDPLLVQLLQLLLQLLLQCQVVVFFQSLVLNFCSSLLSLCLVPAWQAALVCLVPPLTEAEAEQVFQSVSSVVSSCVVRPNQPPDDCSVQACDPPGCNYSGHHCVGRRHPDTYDDAQDRLQVLLVVLLVCVVVVRLYAYEYEHELVSVVDVSNVVSLLSQLVQLSLSYEYEYSDQQADLVGGCCVPPPCPPVQVVSVVSVAAEDEDALNPSVVSNVVSNCSNNDSPSHYYYYYHHTWRNPQQPVGTNDSCRNGGRDDPVSSVSSSVSSVVD

Secondary structure (DSSP, 8-state):
---HHHHHHHHHHHHHHHHHHHT-S-HHHHHHTHHHHHHIIIII----TT-TT-TTS-EEEE--GGGHHHHHHHHHHTTTTTT--HHHHTT-TT-S--SS--TTSTT------STT-HHHHHHHHHHHHHHTT----EEEEEETGGGGSHHHHHHHHHHHHTT-TTEEEEEEE-SB-SSSBHHHHS---SHHHHHHHTT-EEEEEETT-HHHHHHHHHHHHH--SSS-EEEEEE--TTTT-TTTTT-GGGGTPPPPHHHHHHHHHHHHH-/---HHHHHHHHHHHHHHHHHHHT-S-HHHHHHTHHHHHHIIIII----TT-TT-TTS-EEEE--GGGHHHHHHHHHHTTTTTT--HHHHTT-TT-S--SS--TTSTT------STT-HHHHHHHHHHHHHHTT----EEEEEETGGGGSHHHHHHHHHHHHTT-TTEEEEEEE-SB-SSSBHHHHS---SHHHHHHHTT-EEEEEETT-HHHHHHHHHHHHH--SSS-EEEEEE--TTTT-TTTTT-GGGGTPPPPHHHHHHHHHHHHH-

Nearest PDB structures (foldseek):
  6rjb-assembly1_B  TM=9.478E-01  e=3.091E-21  Homo sapiens
  6ha3-assembly1_A  TM=9.458E-01  e=9.197E-21  Homo sapiens
  4kxw-assembly1_A  TM=9.409E-01  e=1.586E-20  Homo sapiens
  3ooy-assembly1_A  TM=9.465E-01  e=2.454E-20  Homo sapiens
  1itz-assembly2_C-2  TM=9.409E-01  e=1.352E-16  Zea mays

Organism: Bordetella avium (strain 197N) (NCBI:txid360910)

Radius of gyration: 27.18 Å; Cα contacts (8 Å, |Δi|>4): 1168; chains: 2; bounding box: 50×81×62 Å